Protein AF-A0A6S7FY98-F1 (afdb_monomer_lite)

Sequence (391 aa):
MSSDDEHFNFDSNANPNGTQGDRHSPPTSDEGHHPGDGQANRPPTLFLPRQGSVEHSRFEEILKRTKNYETISKVPYHIQEEVQDSLNVTNKSQDDWRGVAARMGVKAITIEKIARDFKENPTHKLFQELSSKKTTEFLQVLYQMDLQDVLNIFYDNMCITKPAKHLKPTVNFHSTYSTNFWHKIPPPTRKEWKQVEEVLKRDFRKQSMQSQVMRFICYVLKIEPYEERHNKYVHEQDFANLVAWFGPVKDGKDGLFEKIAQLIKDSIMYKGNSGPHSFFAGYMTKDEADRLIGNEEKVGTFLIRFSLTYAQSGCFIVCLKTNTGVEHVLLEGNPATGKISYDGKDYDDLVTLYRRALCKGGVSQDRRTSCTTICPNLPLNAMFKPCDAGP

Foldseek 3Di:
DDDDDDDDDDDDDDDDDDDDDDDDDDDDDDDDDDDDDDPDDDDPDFDDPDPPDPLNVLLVLLVVQCVVVFFLLSPDPVLLVVLQVLQLDDDPVCLHLLQLCVQLPNDPVVSVVLCVVPVPGSSVVSSVVRGGPGPNSSSVSCVRSVVSVSSVSSSVVGVVDDPDPDDDDPLDLLDPQQVVLLVVFPDNPWHFVVSSLVSCCVQVVVLSVPVLLVVVLCVLQVHDPPDPPDDRTRDSNSSLLLLLQQNGCDDDLLHSSNQSVCQLAQQWDQDPPPGTDGLEQEDDDPVRLQVLCDDPHDFLAWHKYADPVCSNQSKIWIFGDHPVGTDTDIWTAHSNRSWTDDPNDIDNHPSRCLVPDQQPWQRDPVTPGGNPHYRPDRPCRVSSHPPPPDD

Structure (mmCIF, N/CA/C/O backbone):
data_AF-A0A6S7FY98-F1
#
_entry.id   AF-A0A6S7FY98-F1
#
loop_
_atom_site.group_PDB
_atom_site.id
_atom_site.type_symbol
_atom_site.label_atom_id
_atom_site.label_alt_id
_atom_site.label_comp_id
_atom_site.label_asym_id
_atom_site.label_entity_id
_atom_site.label_seq_id
_atom_site.pdbx_PDB_ins_code
_atom_site.Cartn_x
_atom_site.Cartn_y
_atom_site.Cartn_z
_atom_site.occupancy
_atom_site.B_iso_or_equiv
_atom_site.auth_seq_id
_atom_site.auth_comp_id
_atom_site.auth_asym_id
_atom_site.auth_atom_id
_atom_site.pdbx_PDB_model_num
ATOM 1 N N . MET A 1 1 ? -34.097 54.687 25.968 1.00 35.97 1 MET A N 1
ATOM 2 C CA . MET A 1 1 ? -35.246 55.326 26.640 1.00 35.97 1 MET A CA 1
ATOM 3 C C . MET A 1 1 ? -36.365 54.303 26.660 1.00 35.97 1 MET A C 1
ATOM 5 O O . MET A 1 1 ? -36.645 53.775 25.594 1.00 35.97 1 MET A O 1
ATOM 9 N N . SER A 1 2 ? -36.920 54.060 27.855 1.00 34.72 2 SER A N 1
ATOM 10 C CA . SER A 1 2 ? -37.974 53.094 28.229 1.00 34.72 2 SER A CA 1
ATOM 11 C C . SER A 1 2 ? -37.676 51.605 28.044 1.00 34.72 2 SER A C 1
ATOM 13 O O . SER A 1 2 ? -37.125 51.226 27.019 1.00 34.72 2 SER A O 1
ATOM 15 N N . SER A 1 3 ? -38.107 50.692 28.911 1.00 38.31 3 SER A N 1
ATOM 16 C CA . SER A 1 3 ? -38.356 50.604 30.368 1.00 38.31 3 SER A CA 1
ATOM 17 C C . SER A 1 3 ? -38.934 49.193 30.596 1.00 38.31 3 SER A C 1
ATOM 19 O O . SER A 1 3 ? -39.459 48.607 29.650 1.00 38.31 3 SER A O 1
ATOM 21 N N . ASP A 1 4 ? -38.850 48.719 31.842 1.00 45.19 4 ASP A N 1
ATOM 22 C CA . ASP A 1 4 ? -39.615 47.617 32.463 1.00 45.19 4 ASP A CA 1
ATOM 23 C C . ASP A 1 4 ? -39.001 46.209 32.277 1.00 45.19 4 ASP A C 1
ATOM 25 O O . ASP A 1 4 ? -38.958 45.662 31.178 1.00 45.19 4 ASP A O 1
ATOM 29 N N . ASP A 1 5 ? -38.245 45.678 33.248 1.00 41.62 5 ASP A N 1
ATOM 30 C CA . ASP A 1 5 ? -38.605 45.134 34.581 1.00 41.62 5 ASP A CA 1
ATOM 31 C C . ASP A 1 5 ? -39.480 43.872 34.522 1.00 41.62 5 ASP A C 1
ATOM 33 O O . ASP A 1 5 ? -40.648 43.942 34.168 1.00 41.62 5 ASP A O 1
ATOM 37 N N . GLU A 1 6 ? -38.927 42.733 34.967 1.00 47.00 6 GLU A N 1
ATOM 38 C CA . GLU A 1 6 ? -39.583 41.893 35.978 1.00 47.00 6 GLU A CA 1
ATOM 39 C C . GLU A 1 6 ? -38.588 40.948 36.685 1.00 47.00 6 GLU A C 1
ATOM 41 O O . GLU A 1 6 ? -37.763 40.258 36.083 1.00 47.00 6 GLU A O 1
ATOM 46 N N . HIS A 1 7 ? -38.677 40.985 38.013 1.00 34.00 7 HIS A N 1
ATOM 47 C CA . HIS A 1 7 ? -37.902 40.271 39.019 1.00 34.00 7 HIS A CA 1
ATOM 48 C C . HIS A 1 7 ? -38.350 38.811 39.189 1.00 34.00 7 HIS A C 1
ATOM 50 O O . HIS A 1 7 ? -39.543 38.535 39.202 1.00 34.00 7 HIS A O 1
ATOM 56 N N . PHE A 1 8 ? -37.419 37.917 39.541 1.00 35.78 8 PHE A N 1
ATOM 57 C CA . PHE A 1 8 ? -37.722 36.773 40.412 1.00 35.78 8 PHE A CA 1
ATOM 58 C C . PHE A 1 8 ? -36.579 36.548 41.411 1.00 35.78 8 PHE A C 1
ATOM 60 O O . PHE A 1 8 ? -35.490 36.110 41.052 1.00 35.78 8 PHE A O 1
ATOM 67 N N . ASN A 1 9 ? -36.862 36.856 42.678 1.00 33.03 9 ASN A N 1
ATOM 68 C CA . ASN A 1 9 ? -36.133 36.387 43.853 1.00 33.03 9 ASN A CA 1
ATOM 69 C C . ASN A 1 9 ? -36.920 35.219 44.455 1.00 33.03 9 ASN A C 1
ATOM 71 O O . ASN A 1 9 ? -38.132 35.336 44.624 1.00 33.03 9 ASN A O 1
ATOM 75 N N . PHE A 1 10 ? -36.232 34.165 44.884 1.00 35.97 10 PHE A N 1
ATOM 76 C CA . PHE A 1 10 ? -36.621 33.458 46.101 1.00 35.97 10 PHE A CA 1
ATOM 77 C C . PHE A 1 10 ? -35.366 32.976 46.812 1.00 35.97 10 PHE A C 1
ATOM 79 O O . PHE A 1 10 ? -34.544 32.252 46.255 1.00 35.97 10 PHE A O 1
ATOM 86 N N . ASP A 1 11 ? -35.247 33.438 48.045 1.00 31.50 11 ASP A N 1
ATOM 87 C CA . ASP A 1 11 ? -34.155 33.186 48.957 1.00 31.50 11 ASP A CA 1
ATOM 88 C C . ASP A 1 11 ? -34.666 32.308 50.110 1.00 31.50 11 ASP A C 1
ATOM 90 O O . ASP A 1 11 ? -35.820 32.429 50.523 1.00 31.50 11 ASP A O 1
ATOM 94 N N . SER A 1 12 ? -33.746 31.509 50.656 1.00 35.94 12 SER A N 1
ATOM 95 C CA . SER A 1 12 ? -33.633 31.153 52.081 1.00 35.94 12 SER A CA 1
ATOM 96 C C . SER A 1 12 ? -34.664 30.230 52.767 1.00 35.94 12 SER A C 1
ATOM 98 O O . SER A 1 12 ? -35.808 30.600 53.008 1.00 35.94 12 SER A O 1
ATOM 100 N N . ASN A 1 13 ? -34.184 29.066 53.242 1.00 30.97 13 ASN A N 1
ATOM 101 C CA . ASN A 1 13 ? -33.991 28.709 54.674 1.00 30.97 13 ASN A CA 1
ATOM 102 C C . ASN A 1 13 ? -33.902 27.173 54.843 1.00 30.97 13 ASN A C 1
ATOM 104 O O . ASN A 1 13 ? -34.747 26.449 54.336 1.00 30.97 13 ASN A O 1
ATOM 108 N N . ALA A 1 14 ? -32.824 26.581 55.371 1.00 32.44 14 ALA A N 1
ATOM 109 C CA . ALA A 1 14 ? -32.254 26.606 56.732 1.00 32.44 14 ALA A CA 1
ATOM 110 C C . ALA A 1 14 ? -32.601 25.323 57.537 1.00 32.44 14 ALA A C 1
ATOM 112 O O . ALA A 1 14 ? -33.751 25.097 57.893 1.00 32.44 14 ALA A O 1
ATOM 113 N N . ASN A 1 15 ? -31.556 24.499 57.742 1.00 37.03 15 ASN A N 1
ATOM 114 C CA . ASN A 1 15 ? -31.094 23.696 58.911 1.00 37.03 15 ASN A CA 1
ATOM 115 C C . ASN A 1 15 ? -31.919 23.744 60.235 1.00 37.03 15 ASN A C 1
ATOM 117 O O . ASN A 1 15 ? -32.608 24.746 60.414 1.00 37.03 15 ASN A O 1
ATOM 121 N N . PRO A 1 16 ? -31.772 22.831 61.253 1.00 53.19 16 PRO A N 1
ATOM 122 C CA . PRO A 1 16 ? -30.495 22.248 61.753 1.00 53.19 16 PRO A CA 1
ATOM 123 C C . PRO A 1 16 ? -30.541 20.877 62.530 1.00 53.19 16 PRO A C 1
ATOM 125 O O . PRO A 1 16 ? -31.576 20.226 62.629 1.00 53.19 16 PRO A O 1
ATOM 128 N N . ASN A 1 17 ? -29.394 20.553 63.172 1.00 32.53 17 ASN A N 1
ATOM 129 C CA . ASN A 1 17 ? -29.070 19.591 64.268 1.00 32.53 17 ASN A CA 1
ATOM 130 C C . ASN A 1 17 ? -28.558 18.202 63.823 1.00 32.53 17 ASN A C 1
ATOM 132 O O . ASN A 1 17 ? -29.241 17.509 63.086 1.00 32.53 17 ASN A O 1
ATOM 136 N N . GLY A 1 18 ? -27.351 17.719 64.173 1.00 31.31 18 GLY A N 1
ATOM 137 C CA . GLY A 1 18 ? -26.571 17.775 65.436 1.00 31.31 18 GLY A CA 1
ATOM 138 C C . GLY A 1 18 ? -26.702 16.395 66.128 1.00 31.31 18 GLY A C 1
ATOM 139 O O . GLY A 1 18 ? -27.813 15.894 66.191 1.00 31.31 18 GLY A O 1
ATOM 140 N N . THR A 1 19 ? -25.697 15.666 66.641 1.00 36.69 19 THR A N 1
ATOM 141 C CA . THR A 1 19 ? -24.399 16.039 67.226 1.00 36.69 19 THR A CA 1
ATOM 142 C C . THR A 1 19 ? -23.544 14.766 67.497 1.00 36.69 19 THR A C 1
ATOM 144 O O . THR A 1 19 ? -24.095 13.731 67.852 1.00 36.69 19 THR A O 1
ATOM 147 N N . GLN A 1 20 ? -22.210 14.918 67.415 1.00 35.88 20 GLN A N 1
ATOM 148 C CA . GLN A 1 20 ? -21.136 14.473 68.345 1.00 35.88 20 GLN A CA 1
ATOM 149 C C . GLN A 1 20 ? -20.685 13.009 68.582 1.00 35.88 20 GLN A C 1
ATOM 151 O O . GLN A 1 20 ? -21.405 12.176 69.121 1.00 35.88 20 GLN A O 1
ATOM 156 N N . GLY A 1 21 ? -19.355 12.858 68.437 1.00 31.47 21 GLY A N 1
ATOM 157 C CA . GLY A 1 21 ? -18.430 12.287 69.436 1.00 31.47 21 GLY A CA 1
ATOM 158 C C . GLY A 1 21 ? -17.528 11.161 68.902 1.00 31.47 21 GLY A C 1
ATOM 159 O O . GLY A 1 21 ? -17.996 10.314 68.161 1.00 31.47 21 GLY A O 1
ATOM 160 N N . ASP A 1 22 ? -16.247 11.009 69.243 1.00 34.09 22 ASP A N 1
ATOM 161 C CA . ASP A 1 22 ? -15.243 11.832 69.924 1.00 34.09 22 ASP A CA 1
ATOM 162 C C . ASP A 1 22 ? -13.892 11.055 69.825 1.00 34.09 22 ASP A C 1
ATOM 164 O O . ASP A 1 22 ? -13.904 9.825 69.830 1.00 34.09 22 ASP A O 1
ATOM 168 N N . ARG A 1 23 ? -12.754 11.775 69.827 1.00 35.03 23 ARG A N 1
ATOM 169 C CA . ARG A 1 23 ? -11.395 11.377 70.303 1.00 35.03 23 ARG A CA 1
ATOM 170 C C . ARG A 1 23 ? -10.482 10.422 69.495 1.00 35.03 23 ARG A C 1
ATOM 172 O O . ARG A 1 23 ? -10.672 9.214 69.476 1.00 35.03 23 ARG A O 1
ATOM 179 N N . HIS A 1 24 ? -9.345 10.942 69.013 1.00 34.59 24 HIS A N 1
ATOM 180 C CA . HIS A 1 24 ? -8.031 10.940 69.705 1.00 34.59 24 HIS A CA 1
ATOM 181 C C . HIS A 1 24 ? -6.878 11.264 68.718 1.00 34.59 24 HIS A C 1
ATOM 183 O O . HIS A 1 24 ? -6.603 10.503 67.798 1.00 34.59 24 HIS A O 1
ATOM 189 N N . SER A 1 25 ? -6.164 12.365 68.973 1.00 35.22 25 SER A N 1
ATOM 190 C CA . SER A 1 25 ? -4.729 12.576 68.648 1.00 35.22 25 SER A CA 1
ATOM 191 C C . SER A 1 25 ? -3.929 12.435 69.972 1.00 35.22 25 SER A C 1
ATOM 193 O O . SER A 1 25 ? -4.616 12.342 71.000 1.00 35.22 25 SER A O 1
ATOM 195 N N . PRO A 1 26 ? -2.569 12.501 70.077 1.00 48.12 26 PRO A N 1
ATOM 196 C CA . PRO A 1 26 ? -1.481 12.886 69.133 1.00 48.12 26 PRO A CA 1
ATOM 197 C C . PRO A 1 26 ? -0.238 11.910 69.273 1.00 48.12 26 PRO A C 1
ATOM 199 O O . PRO A 1 26 ? -0.479 10.802 69.753 1.00 48.12 26 PRO A O 1
ATOM 202 N N . PRO A 1 27 ? 1.059 12.201 68.941 1.00 48.00 27 PRO A N 1
ATOM 203 C CA . PRO A 1 27 ? 1.677 13.464 68.528 1.00 48.00 27 PRO A CA 1
ATOM 204 C C . PRO A 1 27 ? 2.704 13.469 67.374 1.00 48.00 27 PRO A C 1
ATOM 206 O O . PRO A 1 27 ? 3.193 12.468 66.865 1.00 48.00 27 PRO A O 1
ATOM 209 N N . THR A 1 28 ? 2.987 14.722 67.026 1.00 39.06 28 THR A N 1
ATOM 210 C CA . THR A 1 28 ? 4.005 15.338 66.175 1.00 39.06 28 THR A CA 1
ATOM 211 C C . THR A 1 28 ? 5.445 14.891 66.433 1.00 39.06 28 THR A C 1
ATOM 213 O O . THR A 1 28 ? 5.870 14.799 67.583 1.00 39.06 28 THR A O 1
ATOM 216 N N . SER A 1 29 ? 6.237 14.801 65.364 1.00 35.69 29 SER A N 1
ATOM 217 C CA . SER A 1 29 ? 7.636 15.243 65.384 1.00 35.69 29 SER A CA 1
ATOM 218 C C . SER A 1 29 ? 7.945 16.042 64.120 1.00 35.69 29 SER A C 1
ATOM 220 O O . SER A 1 29 ? 7.622 15.657 62.999 1.00 35.69 29 SER A O 1
ATOM 222 N N . ASP A 1 30 ? 8.484 17.210 64.415 1.00 33.59 30 ASP A N 1
ATOM 223 C CA . ASP A 1 30 ? 9.016 18.274 63.588 1.00 33.59 30 ASP A CA 1
ATOM 224 C C . ASP A 1 30 ? 10.384 17.834 63.048 1.00 33.59 30 ASP A C 1
ATOM 226 O O . ASP A 1 30 ? 11.193 17.341 63.829 1.00 33.59 30 ASP A O 1
ATOM 230 N N . GLU A 1 31 ? 10.652 18.009 61.756 1.00 34.59 31 GLU A N 1
ATOM 231 C CA . GLU A 1 31 ? 12.010 18.244 61.248 1.00 34.59 31 GLU A CA 1
ATOM 232 C C . GLU A 1 31 ? 11.917 18.782 59.815 1.00 34.59 31 GLU A C 1
ATOM 234 O O . GLU A 1 31 ? 11.656 18.069 58.843 1.00 34.59 31 GLU A O 1
ATOM 239 N N . GLY A 1 32 ? 12.081 20.099 59.697 1.00 35.22 32 GLY A N 1
ATOM 240 C CA . GLY A 1 32 ? 12.170 20.791 58.422 1.00 35.22 32 GLY A CA 1
ATOM 241 C C . GLY A 1 32 ? 13.463 20.464 57.677 1.00 35.22 32 GLY A C 1
ATOM 242 O O . GLY A 1 32 ? 14.517 20.305 58.286 1.00 35.22 32 GLY A O 1
ATOM 243 N N . HIS A 1 33 ? 13.391 20.440 56.346 1.00 35.00 33 HIS A N 1
ATOM 244 C CA . HIS A 1 33 ? 14.535 20.606 55.449 1.00 35.00 33 HIS A CA 1
ATOM 245 C C . HIS A 1 33 ? 14.133 21.513 54.276 1.00 35.00 33 HIS A C 1
ATOM 247 O O . HIS A 1 33 ? 13.113 21.306 53.620 1.00 35.00 33 HIS A O 1
ATOM 253 N N . HIS A 1 34 ? 14.948 22.544 54.055 1.00 35.50 34 HIS A N 1
ATOM 254 C CA . HIS A 1 34 ? 14.876 23.498 52.948 1.00 35.50 34 HIS A CA 1
ATOM 255 C C . HIS A 1 34 ? 15.032 22.830 51.565 1.00 35.50 34 HIS A C 1
ATOM 257 O O . HIS A 1 34 ? 15.699 21.799 51.458 1.00 35.50 34 HIS A O 1
ATOM 263 N N . PRO A 1 35 ? 14.510 23.450 50.484 1.00 38.84 35 PRO A N 1
ATOM 264 C CA . PRO A 1 35 ? 14.755 23.008 49.120 1.00 38.84 35 PRO A CA 1
ATOM 265 C C . PRO A 1 35 ? 16.123 23.534 48.667 1.00 38.84 35 PRO A C 1
ATOM 267 O O . PRO A 1 35 ? 16.296 24.726 48.425 1.00 38.84 35 PRO A O 1
ATOM 270 N N . GLY A 1 36 ? 17.106 22.639 48.611 1.00 30.53 36 GLY A N 1
ATOM 271 C CA . GLY A 1 36 ? 18.427 22.891 48.044 1.00 30.53 36 GLY A CA 1
ATOM 272 C C . GLY A 1 36 ? 18.544 22.278 46.653 1.00 30.53 36 GLY A C 1
ATOM 273 O O . GLY A 1 36 ? 18.154 21.132 46.435 1.00 30.53 36 GLY A O 1
ATOM 274 N N . ASP A 1 37 ? 19.073 23.079 45.739 1.00 34.31 37 ASP A N 1
ATOM 275 C CA . ASP A 1 37 ? 19.380 22.800 44.342 1.00 34.31 37 ASP A CA 1
ATOM 276 C C . ASP A 1 37 ? 20.027 21.435 44.053 1.00 34.31 37 ASP A C 1
ATOM 278 O O . ASP A 1 37 ? 20.837 20.916 44.820 1.00 34.31 37 ASP A O 1
ATOM 282 N N . GLY A 1 38 ? 19.755 20.922 42.847 1.00 35.78 38 GLY A N 1
ATOM 283 C CA . GLY A 1 38 ? 20.607 19.922 42.200 1.00 35.78 38 GLY A CA 1
ATOM 284 C C . GLY A 1 38 ? 20.013 18.521 42.071 1.00 35.78 38 GLY A C 1
ATOM 285 O O . GLY A 1 38 ? 20.641 17.545 42.480 1.00 35.78 38 GLY A O 1
ATOM 286 N N . GLN A 1 39 ? 18.858 18.371 41.409 1.00 31.33 39 GLN A N 1
ATOM 287 C CA . GLN A 1 39 ? 18.535 17.084 40.782 1.00 31.33 39 GLN A CA 1
ATOM 288 C C . GLN A 1 39 ? 19.446 16.882 39.568 1.00 31.33 39 GLN A C 1
ATOM 290 O O . GLN A 1 39 ? 19.129 17.231 38.434 1.00 31.33 39 GLN A O 1
ATOM 295 N N . ALA A 1 40 ? 20.619 16.316 39.840 1.00 35.31 40 ALA A N 1
ATOM 296 C CA . ALA A 1 40 ? 21.439 15.673 38.835 1.00 35.31 40 ALA A CA 1
ATOM 297 C C . ALA A 1 40 ? 20.592 14.628 38.095 1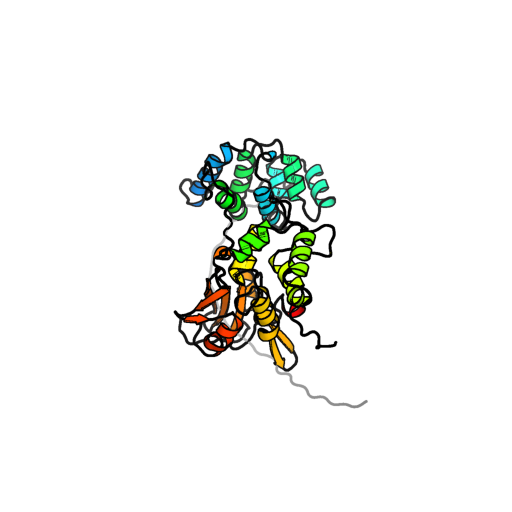.00 35.31 40 ALA A C 1
ATOM 299 O O . ALA A 1 40 ? 19.963 13.779 38.731 1.00 35.31 40 ALA A O 1
ATOM 300 N N . ASN A 1 41 ? 20.612 14.706 36.762 1.00 37.94 41 ASN A N 1
ATOM 301 C CA . ASN A 1 41 ? 20.129 13.702 35.817 1.00 37.94 41 ASN A CA 1
ATOM 302 C C . ASN A 1 41 ? 20.503 12.287 36.288 1.00 37.94 41 ASN A C 1
ATOM 304 O O . ASN A 1 41 ? 21.591 11.791 35.985 1.00 37.94 41 ASN A O 1
ATOM 308 N N . ARG A 1 42 ? 19.618 11.621 37.036 1.00 33.53 42 ARG A N 1
ATOM 309 C CA . ARG A 1 42 ? 19.740 10.182 37.254 1.00 33.53 42 ARG A CA 1
ATOM 310 C C . ARG A 1 42 ? 19.281 9.511 35.962 1.00 33.53 42 ARG A C 1
ATOM 312 O O . ARG A 1 42 ? 18.162 9.785 35.528 1.00 33.53 42 ARG A O 1
ATOM 319 N N . PRO A 1 43 ? 20.120 8.677 35.324 1.00 36.94 43 PRO A N 1
ATOM 320 C CA . PRO A 1 43 ? 19.691 7.933 34.153 1.00 36.94 43 PRO A CA 1
ATOM 321 C C . PRO A 1 43 ? 18.466 7.077 34.520 1.00 36.94 43 PRO A C 1
ATOM 323 O O . PRO A 1 43 ? 18.409 6.567 35.646 1.00 36.94 43 PRO A O 1
ATOM 326 N N . PRO A 1 44 ? 17.491 6.924 33.604 1.00 42.62 44 PRO A N 1
ATOM 327 C CA . PRO A 1 44 ? 16.310 6.105 33.840 1.00 42.62 44 PRO A CA 1
ATOM 328 C C . PRO A 1 44 ? 16.708 4.711 34.320 1.00 42.62 44 PRO A C 1
ATOM 330 O O . PRO A 1 44 ? 17.648 4.107 33.794 1.00 42.62 44 PRO A O 1
ATOM 333 N N . THR A 1 45 ? 16.004 4.222 35.339 1.00 41.22 45 THR A N 1
ATOM 334 C CA . THR A 1 45 ? 16.211 2.899 35.926 1.00 41.22 45 THR A CA 1
ATOM 335 C C . THR A 1 45 ? 16.081 1.839 34.836 1.00 41.22 45 THR A C 1
ATOM 337 O O . THR A 1 45 ? 15.062 1.776 34.153 1.00 41.22 45 THR A O 1
ATOM 340 N N . LEU A 1 46 ? 17.134 1.039 34.649 1.00 45.16 46 LEU A N 1
ATOM 341 C CA . LEU A 1 46 ? 17.186 -0.004 33.628 1.00 45.16 46 LEU A CA 1
ATOM 342 C C . LEU A 1 46 ? 16.088 -1.036 33.892 1.00 45.16 46 LEU A C 1
ATOM 344 O O . LEU A 1 46 ? 16.140 -1.764 34.886 1.00 45.16 46 LEU A O 1
ATOM 348 N N . PHE A 1 47 ? 15.110 -1.110 32.993 1.00 48.38 47 PHE A N 1
ATOM 349 C CA . PHE A 1 47 ? 14.185 -2.228 32.952 1.00 48.38 47 PHE A CA 1
ATOM 350 C C . PHE A 1 47 ? 14.934 -3.400 32.312 1.00 48.38 47 PHE A C 1
ATOM 352 O O . PHE A 1 47 ? 15.337 -3.338 31.154 1.00 48.38 47 PHE A O 1
ATOM 359 N N . LEU A 1 48 ? 15.201 -4.451 33.086 1.00 49.69 48 LEU A N 1
ATOM 360 C CA . LEU A 1 48 ? 15.692 -5.719 32.551 1.00 49.69 48 LEU A CA 1
ATOM 361 C C . LEU A 1 48 ? 14.484 -6.654 32.440 1.00 49.69 48 LEU A C 1
ATOM 363 O O . LEU A 1 48 ? 13.949 -7.061 33.476 1.00 49.69 48 LEU A O 1
ATOM 367 N N . PRO A 1 49 ? 14.024 -6.996 31.223 1.00 53.28 49 PRO A N 1
ATOM 368 C CA . PRO A 1 49 ? 12.954 -7.968 31.050 1.00 53.28 49 PRO A CA 1
ATOM 369 C C . PRO A 1 49 ? 13.338 -9.306 31.692 1.00 53.28 49 PRO A C 1
ATOM 371 O O . PRO A 1 49 ? 14.511 -9.692 31.705 1.00 53.28 49 PRO A O 1
ATOM 374 N N . ARG A 1 50 ? 12.350 -10.024 32.244 1.00 53.12 50 ARG A N 1
ATOM 375 C CA . ARG A 1 50 ? 12.580 -11.319 32.906 1.00 53.12 50 ARG A CA 1
ATOM 376 C C . ARG A 1 50 ? 13.214 -12.310 31.924 1.00 53.12 50 ARG A C 1
ATOM 378 O O . ARG A 1 50 ? 12.659 -12.558 30.853 1.00 53.12 50 ARG A O 1
ATOM 385 N N . GLN A 1 51 ? 14.334 -12.921 32.320 1.00 51.56 51 GLN A N 1
ATOM 386 C CA . GLN A 1 51 ? 14.921 -14.049 31.593 1.00 51.56 51 GLN A CA 1
ATOM 387 C C . GLN A 1 51 ? 13.850 -15.123 31.351 1.00 51.56 51 GLN A C 1
ATOM 389 O O . GLN A 1 51 ? 13.148 -15.528 32.278 1.00 51.56 51 GLN A O 1
ATOM 394 N N . GLY A 1 52 ? 13.711 -15.552 30.094 1.00 48.53 52 GLY A N 1
ATOM 395 C CA . GLY A 1 52 ? 12.698 -16.520 29.661 1.00 48.53 52 GLY A CA 1
ATOM 396 C C . GLY A 1 52 ? 11.432 -15.921 29.035 1.00 48.53 52 GLY A C 1
ATOM 397 O O . GLY A 1 52 ? 10.551 -16.686 28.649 1.00 48.53 52 GLY A O 1
ATOM 398 N N . SER A 1 53 ? 11.320 -14.593 28.888 1.00 71.44 53 SER A N 1
ATOM 399 C CA . SER A 1 53 ? 10.246 -13.997 28.079 1.00 71.44 53 SER A CA 1
ATOM 400 C C . SER A 1 53 ? 10.441 -14.266 26.575 1.00 71.44 53 SER A C 1
ATOM 402 O O . SER A 1 53 ? 11.548 -14.548 26.098 1.00 71.44 53 SER A O 1
ATOM 404 N N . VAL A 1 54 ? 9.350 -14.170 25.806 1.00 67.12 54 VAL A N 1
ATOM 405 C CA . VAL A 1 54 ? 9.384 -14.273 24.334 1.00 67.12 54 VAL A CA 1
ATOM 406 C C . VAL A 1 54 ? 10.283 -13.182 23.740 1.00 67.12 54 VAL A C 1
ATOM 408 O O . VAL A 1 54 ? 11.064 -13.458 22.833 1.00 67.12 54 VAL A O 1
ATOM 411 N N . GLU A 1 55 ? 10.237 -11.973 24.298 1.00 72.44 55 GLU A N 1
ATOM 412 C CA . GLU A 1 55 ? 11.074 -10.830 23.903 1.00 72.44 55 GLU A CA 1
ATOM 413 C C . GLU A 1 55 ? 12.559 -11.094 24.167 1.00 72.44 55 GLU A C 1
ATOM 415 O O . GLU A 1 55 ? 13.392 -10.864 23.293 1.00 72.44 55 GLU A O 1
ATOM 420 N N . HIS A 1 56 ? 12.897 -11.669 25.326 1.00 78.69 56 HIS A N 1
ATOM 421 C CA . HIS A 1 56 ? 14.274 -12.043 25.643 1.00 78.69 56 HIS A CA 1
ATOM 422 C C . HIS A 1 56 ? 14.801 -13.118 24.682 1.00 78.69 56 HIS A C 1
ATOM 424 O O . HIS A 1 56 ? 15.923 -13.028 24.191 1.00 78.69 56 HIS A O 1
ATOM 430 N N . SER A 1 57 ? 13.965 -14.106 24.350 1.00 78.19 57 SER A N 1
ATOM 431 C CA . SER A 1 57 ? 14.322 -15.167 23.399 1.00 78.19 57 SER A CA 1
ATOM 432 C C . SER A 1 57 ? 14.563 -14.619 21.987 1.00 78.19 57 SER A C 1
ATOM 434 O O . SER A 1 57 ? 15.510 -15.031 21.317 1.00 78.19 57 SER A O 1
ATOM 436 N N . ARG A 1 58 ? 13.744 -13.653 21.545 1.00 79.94 58 ARG A N 1
ATOM 437 C CA . ARG A 1 58 ? 13.938 -12.951 20.267 1.00 79.94 58 ARG A CA 1
ATOM 438 C C . ARG A 1 58 ? 15.215 -12.123 20.270 1.00 79.94 58 ARG A C 1
ATOM 440 O O . ARG A 1 58 ? 15.983 -12.200 19.317 1.00 79.94 58 ARG A O 1
ATOM 447 N N . PHE A 1 59 ? 15.470 -11.380 21.342 1.00 85.44 59 PHE A N 1
ATOM 448 C CA . PHE A 1 59 ? 16.685 -10.587 21.489 1.00 85.44 59 PHE A CA 1
ATOM 449 C C . PHE A 1 59 ? 17.957 -11.448 21.418 1.00 85.44 59 PHE A C 1
ATOM 451 O O . PHE A 1 59 ? 18.881 -11.127 20.670 1.00 85.44 59 PHE A O 1
ATOM 458 N N . GLU A 1 60 ? 17.981 -12.589 22.109 1.00 86.31 60 GLU A N 1
ATOM 459 C CA . GLU A 1 60 ? 19.084 -13.557 22.027 1.00 86.31 60 GLU A CA 1
ATOM 460 C C . GLU A 1 60 ? 19.283 -14.097 20.599 1.00 86.31 60 GLU A C 1
ATOM 462 O O . GLU A 1 60 ? 20.415 -14.273 20.133 1.00 86.31 60 GLU A O 1
ATOM 467 N N . GLU A 1 61 ? 18.196 -14.316 19.854 1.00 85.19 61 GLU A N 1
ATOM 468 C CA . GLU A 1 61 ? 18.271 -14.729 18.452 1.00 85.19 61 GLU A CA 1
ATOM 469 C C . GLU A 1 61 ? 18.874 -13.632 17.559 1.00 85.19 61 GLU A C 1
ATOM 471 O O . GLU A 1 61 ? 19.765 -13.926 16.750 1.00 85.19 61 GLU A O 1
ATOM 476 N N . ILE A 1 62 ? 18.473 -12.369 17.759 1.00 86.81 62 ILE A N 1
ATOM 477 C CA . ILE A 1 62 ? 19.063 -11.205 17.079 1.00 86.81 62 ILE A CA 1
ATOM 478 C C . ILE A 1 62 ? 20.563 -11.143 17.374 1.00 86.81 62 ILE A C 1
ATOM 480 O O . ILE A 1 62 ? 21.374 -11.084 16.445 1.00 86.81 62 ILE A O 1
ATOM 484 N N . LEU A 1 63 ? 20.967 -11.227 18.647 1.00 87.88 63 LEU A N 1
ATOM 485 C CA . LEU A 1 63 ? 22.378 -11.215 19.047 1.00 87.88 63 LEU A CA 1
ATOM 486 C C . LEU A 1 63 ? 23.173 -12.345 18.389 1.00 87.88 63 LEU A C 1
ATOM 488 O O . LEU A 1 63 ? 24.297 -12.138 17.933 1.00 87.88 63 LEU A O 1
ATOM 492 N N . LYS A 1 64 ? 22.595 -13.545 18.284 1.00 86.81 64 LYS A N 1
ATOM 493 C CA . LYS A 1 64 ? 23.240 -14.687 17.625 1.00 86.81 64 LYS A CA 1
ATOM 494 C C . LYS A 1 64 ? 23.475 -14.443 16.132 1.00 86.81 64 LYS A C 1
ATOM 496 O O . LYS A 1 64 ? 24.540 -14.805 15.630 1.00 86.81 64 LYS A O 1
ATOM 501 N N . ARG A 1 65 ? 22.508 -13.853 15.422 1.00 81.44 65 ARG A N 1
ATOM 502 C CA . ARG A 1 65 ? 22.581 -13.588 13.970 1.00 81.44 65 ARG A CA 1
ATOM 503 C C . ARG A 1 65 ? 23.465 -12.394 13.624 1.00 81.44 65 ARG A C 1
ATOM 505 O O . ARG A 1 65 ? 24.196 -12.432 12.633 1.00 81.44 65 ARG A O 1
ATOM 512 N N . THR A 1 66 ? 23.448 -11.377 14.477 1.00 78.75 66 THR A N 1
ATOM 513 C CA . THR A 1 66 ? 24.209 -10.130 14.323 1.00 78.75 66 THR A CA 1
ATOM 514 C C . THR A 1 66 ? 25.697 -10.273 14.612 1.00 78.75 66 THR A C 1
ATOM 516 O O . THR A 1 66 ? 26.453 -9.366 14.282 1.00 78.75 66 THR A O 1
ATOM 519 N N . LYS A 1 67 ? 26.166 -11.431 15.106 1.00 77.69 67 LYS A N 1
ATOM 520 C CA . LYS A 1 67 ? 27.609 -11.740 15.218 1.00 77.69 67 LYS A CA 1
ATOM 521 C C . LYS A 1 67 ? 28.370 -11.583 13.897 1.00 77.69 67 LYS A C 1
ATOM 523 O O . LYS A 1 67 ? 29.573 -11.349 13.918 1.00 77.69 67 LYS A O 1
ATOM 528 N N . ASN A 1 68 ? 27.680 -11.689 12.759 1.00 74.81 68 ASN A N 1
ATOM 529 C CA . ASN A 1 68 ? 28.267 -11.469 11.434 1.00 74.81 68 ASN A CA 1
ATOM 530 C C . ASN A 1 68 ? 28.504 -9.978 11.113 1.00 74.81 68 ASN A C 1
ATOM 532 O O . ASN A 1 68 ? 29.256 -9.657 10.195 1.00 74.81 68 ASN A O 1
ATOM 536 N N . TYR A 1 69 ? 27.894 -9.069 11.876 1.00 84.44 69 TYR A N 1
ATOM 537 C CA . TYR A 1 69 ? 28.007 -7.620 11.744 1.00 84.44 69 TYR A CA 1
ATOM 538 C C . TYR A 1 69 ? 28.736 -7.063 12.961 1.00 84.44 69 TYR A C 1
ATOM 540 O O . TYR A 1 69 ? 28.134 -6.554 13.899 1.00 84.44 69 TYR A O 1
ATOM 548 N N . GLU A 1 70 ? 30.059 -7.182 12.954 1.00 86.44 70 GLU A N 1
ATOM 549 C CA . GLU A 1 70 ? 30.910 -6.768 14.076 1.00 86.44 70 GLU A CA 1
ATOM 550 C C . GLU A 1 70 ? 30.693 -5.303 14.491 1.00 86.44 70 GLU A C 1
ATOM 552 O O . GLU A 1 70 ? 30.634 -4.994 15.680 1.00 86.44 70 GLU A O 1
ATOM 557 N N . THR A 1 71 ? 30.520 -4.418 13.508 1.00 93.06 71 THR A N 1
ATOM 558 C CA . THR A 1 71 ? 30.322 -2.980 13.695 1.00 93.06 71 THR A CA 1
ATOM 559 C C . THR A 1 71 ? 29.043 -2.510 13.021 1.00 93.06 71 THR A C 1
ATOM 561 O O . THR A 1 71 ? 28.599 -3.100 12.034 1.00 93.06 71 THR A O 1
ATOM 564 N N . ILE A 1 72 ? 28.489 -1.402 13.508 1.00 90.31 72 ILE A N 1
ATOM 565 C CA . ILE A 1 72 ? 27.241 -0.823 12.992 1.00 90.31 72 ILE A CA 1
ATOM 566 C C . ILE A 1 72 ? 27.341 -0.486 11.497 1.00 90.31 72 ILE A C 1
ATOM 568 O O . ILE A 1 72 ? 26.406 -0.727 10.743 1.00 90.31 72 ILE A O 1
ATOM 572 N N . SER A 1 73 ? 28.506 -0.031 11.027 1.00 87.81 73 SER A N 1
ATOM 573 C CA . SER A 1 73 ? 28.775 0.190 9.594 1.00 87.81 73 SER A CA 1
ATOM 574 C C . SER A 1 73 ? 28.605 -1.046 8.706 1.00 87.81 73 SER A C 1
ATOM 576 O O . SER A 1 73 ? 28.391 -0.898 7.505 1.00 87.81 73 SER A O 1
ATOM 578 N N . LYS A 1 74 ? 28.714 -2.258 9.266 1.00 88.50 74 LYS A N 1
ATOM 579 C CA . LYS A 1 74 ? 28.519 -3.515 8.531 1.00 88.50 74 LYS A CA 1
ATOM 580 C C . LYS A 1 74 ? 27.043 -3.922 8.457 1.00 88.50 74 LYS A C 1
ATOM 582 O O . LYS A 1 74 ? 26.724 -4.820 7.682 1.00 88.50 74 LYS A O 1
ATOM 587 N N . VAL A 1 75 ? 26.153 -3.294 9.233 1.00 86.75 75 VAL A N 1
ATOM 588 C CA . VAL A 1 75 ? 24.709 -3.560 9.174 1.00 86.75 75 VAL A CA 1
ATOM 589 C C . VAL A 1 75 ? 24.184 -3.160 7.788 1.00 86.75 75 VAL A C 1
ATOM 591 O O . VAL A 1 75 ? 24.498 -2.060 7.328 1.00 86.75 75 VAL A O 1
ATOM 594 N N . PRO A 1 76 ? 23.398 -4.010 7.102 1.00 86.75 76 PRO A N 1
ATOM 595 C CA . PRO A 1 76 ? 22.836 -3.687 5.796 1.00 86.75 76 PRO A CA 1
ATOM 596 C C . PRO A 1 76 ? 22.070 -2.360 5.787 1.00 86.75 76 PRO A C 1
ATOM 598 O O . PRO A 1 76 ? 21.301 -2.070 6.700 1.00 86.75 76 PRO A O 1
ATOM 601 N N . TYR A 1 77 ? 22.254 -1.578 4.722 1.00 79.94 77 TYR A N 1
ATOM 602 C CA . TYR A 1 77 ? 21.694 -0.228 4.620 1.00 79.94 77 TYR A CA 1
ATOM 603 C C . TYR A 1 77 ? 20.162 -0.178 4.759 1.00 79.94 77 TYR A C 1
ATOM 605 O O . TYR A 1 77 ? 19.671 0.692 5.462 1.00 79.94 77 TYR A O 1
ATOM 613 N N . HIS A 1 78 ? 19.424 -1.131 4.174 1.00 77.25 78 HIS A N 1
ATOM 614 C CA . HIS A 1 78 ? 17.954 -1.182 4.283 1.00 77.25 78 HIS A CA 1
ATOM 615 C C . HIS A 1 78 ? 17.473 -1.328 5.736 1.00 77.25 78 HIS A C 1
ATOM 617 O O . HIS A 1 78 ? 16.514 -0.687 6.135 1.00 77.25 78 HIS A O 1
ATOM 623 N N . ILE A 1 79 ? 18.197 -2.091 6.564 1.00 85.00 79 ILE A N 1
ATOM 624 C CA . ILE A 1 79 ? 17.886 -2.219 7.994 1.00 85.00 79 ILE A CA 1
ATOM 625 C C . ILE A 1 79 ? 18.158 -0.892 8.705 1.00 85.00 79 ILE A C 1
ATOM 627 O O . ILE A 1 79 ? 17.379 -0.471 9.551 1.00 85.00 79 ILE A O 1
ATOM 631 N N . GLN A 1 80 ? 19.254 -0.206 8.361 1.00 86.44 80 GLN A N 1
ATOM 632 C CA . GLN A 1 80 ? 19.544 1.113 8.931 1.00 86.44 80 GLN A CA 1
ATOM 633 C C . GLN A 1 80 ? 18.492 2.159 8.539 1.00 86.44 80 GLN A C 1
ATOM 635 O O . GLN A 1 80 ? 18.241 3.063 9.325 1.00 86.44 80 GLN A O 1
ATOM 640 N N . GLU A 1 81 ? 17.919 2.065 7.339 1.00 83.75 81 GLU A N 1
ATOM 641 C CA . GLU A 1 81 ? 16.849 2.937 6.840 1.00 83.75 81 GLU A CA 1
ATOM 642 C C . GLU A 1 81 ? 15.534 2.693 7.592 1.00 83.75 81 GLU A C 1
ATOM 644 O O . GLU A 1 81 ? 14.994 3.626 8.175 1.00 83.75 81 GLU A O 1
ATOM 649 N N . GLU A 1 82 ? 15.091 1.440 7.729 1.00 81.19 82 GLU A N 1
ATOM 650 C CA . GLU A 1 82 ? 13.890 1.113 8.517 1.00 81.19 82 GLU A CA 1
ATOM 651 C C . GLU A 1 82 ? 14.031 1.537 9.991 1.00 81.19 82 GLU A C 1
ATOM 653 O O . GLU A 1 82 ? 13.108 2.088 10.588 1.00 81.19 82 GLU A O 1
ATOM 658 N N . VAL A 1 83 ? 15.219 1.357 10.580 1.00 87.00 83 VAL A N 1
ATOM 659 C CA . VAL A 1 83 ? 15.500 1.823 11.948 1.00 87.00 83 VAL A CA 1
ATOM 660 C C . VAL A 1 83 ? 15.480 3.355 12.048 1.00 87.00 83 VAL A C 1
ATOM 662 O O . VAL A 1 83 ? 15.113 3.886 13.098 1.00 87.00 83 VAL A O 1
ATOM 665 N N . GLN A 1 84 ? 15.862 4.083 10.989 1.00 85.69 84 GLN A N 1
ATOM 666 C CA . GLN A 1 84 ? 15.773 5.550 10.970 1.00 85.69 84 GLN A CA 1
ATOM 667 C C . GLN A 1 84 ? 14.328 6.013 11.093 1.00 85.69 84 GLN A C 1
ATOM 669 O O . GLN A 1 84 ? 14.062 6.903 11.899 1.00 85.69 84 GLN A O 1
ATOM 674 N N . ASP A 1 85 ? 13.412 5.399 10.348 1.00 80.31 85 ASP A N 1
ATOM 675 C CA . ASP A 1 85 ? 11.998 5.774 10.363 1.00 80.31 85 ASP A CA 1
ATOM 676 C C . ASP A 1 85 ? 11.386 5.614 11.760 1.00 80.31 85 ASP A C 1
ATOM 678 O O . ASP A 1 85 ? 10.670 6.502 12.227 1.00 80.31 85 ASP A O 1
ATOM 682 N N . SER A 1 86 ? 11.746 4.544 12.477 1.00 83.31 86 SER A N 1
ATOM 683 C CA . SER A 1 86 ? 11.300 4.332 13.859 1.00 83.31 86 SER A CA 1
ATOM 684 C C . SER A 1 86 ? 11.940 5.301 14.859 1.00 83.31 86 SER A C 1
ATOM 686 O O . SER A 1 86 ? 11.249 5.852 15.714 1.00 83.31 86 SER A O 1
ATOM 688 N N . LEU A 1 87 ? 13.251 5.554 14.767 1.00 86.69 87 LEU A N 1
ATOM 689 C CA . LEU A 1 87 ? 13.976 6.371 15.756 1.00 86.69 87 LEU A CA 1
ATOM 690 C C . LEU A 1 87 ? 13.871 7.888 15.532 1.00 86.69 87 LEU A C 1
ATOM 692 O O . LEU A 1 87 ? 14.169 8.662 16.447 1.00 86.69 87 LEU A O 1
ATOM 696 N N . ASN A 1 88 ? 13.473 8.333 14.337 1.00 84.38 88 ASN A N 1
ATOM 697 C CA . ASN A 1 88 ? 13.286 9.753 14.020 1.00 84.38 88 ASN A CA 1
ATOM 698 C C . ASN A 1 88 ? 11.996 10.339 14.628 1.00 84.38 88 ASN A C 1
ATOM 700 O O . ASN A 1 88 ? 11.830 11.563 14.637 1.00 84.38 88 ASN A O 1
ATOM 704 N N . VAL A 1 89 ? 11.100 9.506 15.170 1.00 75.88 89 VAL A N 1
ATOM 705 C CA . VAL A 1 89 ? 9.876 9.964 15.837 1.00 75.88 89 VAL A CA 1
ATOM 706 C C . VAL A 1 89 ? 10.240 10.722 17.114 1.00 75.88 89 VAL A C 1
ATOM 708 O O . VAL A 1 89 ? 10.804 10.177 18.059 1.00 75.88 89 VAL A O 1
ATOM 711 N N . THR A 1 90 ? 9.906 12.012 17.161 1.00 65.88 90 THR A N 1
ATOM 712 C CA . THR A 1 90 ? 10.151 12.840 18.347 1.00 65.88 90 THR A CA 1
ATOM 713 C C . THR A 1 90 ? 9.107 12.548 19.419 1.00 65.88 90 THR A C 1
ATOM 715 O O . THR A 1 90 ? 8.000 13.082 19.391 1.00 65.88 90 THR A O 1
ATOM 718 N N . ASN A 1 91 ? 9.456 11.707 20.392 1.00 61.28 91 ASN A N 1
ATOM 719 C CA . ASN A 1 91 ? 8.629 11.479 21.573 1.00 61.28 91 ASN A CA 1
ATOM 720 C C . ASN A 1 91 ? 9.087 12.345 22.759 1.00 61.28 91 ASN A C 1
ATOM 722 O O . ASN A 1 91 ? 10.223 12.812 22.844 1.00 61.28 91 ASN A O 1
ATOM 726 N N . LYS A 1 92 ? 8.163 12.600 23.691 1.00 56.69 92 LYS A N 1
ATOM 727 C CA . LYS A 1 92 ? 8.460 13.333 24.933 1.00 56.69 92 LYS A CA 1
ATOM 728 C C . LYS A 1 92 ? 9.274 12.495 25.930 1.00 56.69 92 LYS A C 1
ATOM 730 O O . LYS A 1 92 ? 9.783 13.059 26.892 1.00 56.69 92 LYS A O 1
ATOM 735 N N . SER A 1 93 ? 9.381 11.182 25.716 1.00 60.91 93 SER A N 1
ATOM 736 C CA . SER A 1 93 ? 10.016 10.232 26.635 1.00 60.91 93 SER A CA 1
ATOM 737 C C . SER A 1 93 ? 11.521 10.030 26.407 1.00 60.91 93 SER A C 1
ATOM 739 O O . SER A 1 93 ? 12.146 9.349 27.209 1.00 60.91 93 SER A O 1
ATOM 741 N N . GLN A 1 94 ? 12.126 10.670 25.393 1.00 63.03 94 GLN A N 1
ATOM 742 C CA . GLN A 1 94 ? 13.520 10.434 24.964 1.00 63.03 94 GLN A CA 1
ATOM 743 C C . GLN A 1 94 ? 13.797 8.992 24.502 1.00 63.03 94 GLN A C 1
ATOM 745 O O . GLN A 1 94 ? 14.956 8.583 24.409 1.00 63.03 94 GLN A O 1
ATOM 750 N N . ASP A 1 95 ? 12.759 8.241 24.137 1.00 79.19 95 ASP A N 1
ATOM 751 C CA . ASP A 1 95 ? 12.895 6.936 23.484 1.00 79.19 95 ASP A CA 1
ATOM 752 C C . ASP A 1 95 ? 13.063 7.139 21.971 1.00 79.19 95 ASP A C 1
ATOM 754 O O . ASP A 1 95 ? 12.339 6.575 21.159 1.00 79.19 95 ASP A O 1
ATOM 758 N N . ASP A 1 96 ? 13.956 8.054 21.603 1.00 86.94 96 ASP A N 1
ATOM 759 C CA . ASP A 1 96 ? 14.264 8.449 20.234 1.00 86.94 96 ASP A CA 1
ATOM 760 C C . ASP A 1 96 ? 15.769 8.277 19.969 1.00 86.94 96 ASP A C 1
ATOM 762 O O . ASP A 1 96 ? 16.552 7.839 20.825 1.00 86.94 96 ASP A O 1
ATOM 766 N N . TRP A 1 97 ? 16.210 8.650 18.769 1.00 92.19 97 TRP A N 1
ATOM 767 C CA . TRP A 1 97 ? 17.622 8.583 18.392 1.00 92.19 97 TRP A CA 1
ATOM 768 C C . TRP A 1 97 ? 18.567 9.327 19.356 1.00 92.19 97 TRP A C 1
ATOM 770 O O . TRP A 1 97 ? 19.738 8.959 19.452 1.00 92.19 97 TRP A O 1
ATOM 780 N N . ARG A 1 98 ? 18.103 10.352 20.090 1.00 92.88 98 ARG A N 1
ATOM 781 C CA . ARG A 1 98 ? 18.931 11.125 21.034 1.00 92.88 98 ARG A CA 1
ATOM 782 C C . ARG A 1 98 ? 19.210 10.308 22.285 1.00 92.88 98 ARG A C 1
ATOM 784 O O . ARG A 1 98 ? 20.353 10.284 22.745 1.00 92.88 98 ARG A O 1
ATOM 791 N N . GLY A 1 99 ? 18.194 9.615 22.803 1.00 91.12 99 GLY A N 1
ATOM 792 C CA . GLY A 1 99 ? 18.341 8.689 23.926 1.00 91.12 99 GLY A CA 1
ATOM 793 C C . GLY A 1 99 ? 19.294 7.544 23.590 1.00 91.12 99 GLY A C 1
ATOM 794 O O . GLY A 1 99 ? 20.203 7.238 24.368 1.00 91.12 99 GLY A O 1
ATOM 795 N N . VAL A 1 100 ? 19.161 6.986 22.381 1.00 92.88 100 VAL A N 1
ATOM 796 C CA . VAL A 1 100 ? 20.078 5.961 21.864 1.00 92.88 100 VAL A CA 1
ATOM 797 C C . VAL A 1 100 ? 21.502 6.514 21.746 1.00 92.88 100 VAL A C 1
ATOM 799 O O . VAL A 1 100 ? 22.442 5.909 22.258 1.00 92.88 100 VAL A O 1
ATOM 802 N N . ALA A 1 101 ? 21.683 7.692 21.140 1.00 93.31 101 ALA A N 1
ATOM 803 C CA . ALA A 1 101 ? 22.989 8.330 20.979 1.00 93.31 101 ALA A CA 1
ATOM 804 C C . ALA A 1 101 ? 23.691 8.584 22.323 1.00 93.31 101 ALA A C 1
ATOM 806 O O . ALA A 1 101 ? 24.875 8.272 22.476 1.00 93.31 101 ALA A O 1
ATOM 807 N N . ALA A 1 102 ? 22.958 9.108 23.308 1.00 93.00 102 ALA A N 1
ATOM 808 C CA . ALA A 1 102 ? 23.484 9.384 24.638 1.00 93.00 102 ALA A CA 1
ATOM 809 C C . ALA A 1 102 ? 23.949 8.098 25.339 1.00 93.00 102 ALA A C 1
ATOM 811 O O . ALA A 1 102 ? 25.065 8.049 25.859 1.00 93.00 102 ALA A O 1
ATOM 812 N N . ARG A 1 103 ? 23.144 7.026 25.288 1.00 93.00 103 ARG A N 1
ATOM 813 C CA . ARG A 1 103 ? 23.497 5.713 25.861 1.00 93.00 103 ARG A CA 1
ATOM 814 C C . ARG A 1 103 ? 24.648 5.026 25.118 1.00 93.00 103 ARG A C 1
ATOM 816 O O . ARG A 1 103 ? 25.431 4.314 25.736 1.00 93.00 103 ARG A O 1
ATOM 823 N N . MET A 1 104 ? 24.815 5.314 23.828 1.00 94.31 104 MET A N 1
ATOM 824 C CA . MET A 1 104 ? 25.968 4.884 23.025 1.00 94.31 104 MET A CA 1
ATOM 825 C C . MET A 1 104 ? 27.239 5.726 23.262 1.00 94.31 104 MET A C 1
ATOM 827 O O . MET A 1 104 ? 28.290 5.459 22.665 1.00 94.31 104 MET A O 1
ATOM 831 N N . GLY A 1 105 ? 27.174 6.730 24.146 1.00 92.56 105 GLY A N 1
ATOM 832 C CA . GLY A 1 105 ? 28.306 7.564 24.551 1.00 92.56 105 GLY A CA 1
ATOM 833 C C . GLY A 1 105 ? 28.634 8.703 23.583 1.00 92.56 105 GLY A C 1
ATOM 834 O O . GLY A 1 105 ? 29.754 9.219 23.604 1.00 92.56 105 GLY A O 1
ATOM 835 N N . VAL A 1 106 ? 27.693 9.099 22.721 1.00 93.19 106 VAL A N 1
ATOM 836 C CA . VAL A 1 106 ? 27.850 10.286 21.870 1.00 93.19 106 VAL A CA 1
ATOM 837 C C . VAL A 1 106 ? 27.783 11.535 22.749 1.00 93.19 106 VAL A C 1
ATOM 839 O O . VAL A 1 106 ? 26.898 11.681 23.590 1.00 93.19 106 VAL A O 1
ATOM 842 N N . LYS A 1 107 ? 28.734 12.460 22.569 1.00 93.75 107 LYS A N 1
ATOM 843 C CA . LYS A 1 107 ? 28.792 13.703 23.353 1.00 93.75 107 LYS A CA 1
ATOM 844 C C . LYS A 1 107 ? 27.539 14.548 23.112 1.00 93.75 107 LYS A C 1
ATOM 846 O O . LYS A 1 107 ? 27.131 14.715 21.965 1.00 93.75 107 LYS A O 1
ATOM 851 N N . ALA A 1 108 ? 27.009 15.171 24.167 1.00 92.25 108 ALA A N 1
ATOM 852 C CA . ALA A 1 108 ? 25.824 16.034 24.090 1.00 92.25 108 ALA A CA 1
ATOM 853 C C . ALA A 1 108 ? 25.942 17.119 23.001 1.00 92.25 108 ALA A C 1
ATOM 855 O O . ALA A 1 108 ? 25.029 17.287 22.203 1.00 92.25 108 ALA A O 1
ATOM 856 N N . ILE A 1 109 ? 27.114 17.756 22.878 1.00 92.81 109 ILE A N 1
ATOM 857 C CA . ILE A 1 109 ? 27.397 18.762 21.837 1.00 92.81 109 ILE A CA 1
ATOM 858 C C . ILE A 1 109 ? 27.221 18.182 20.421 1.00 92.81 109 ILE A C 1
ATOM 860 O O . ILE A 1 109 ? 26.708 18.852 19.527 1.00 92.81 109 ILE A O 1
ATOM 864 N N . THR A 1 110 ? 27.631 16.930 20.201 1.00 92.00 110 THR A N 1
ATOM 865 C CA . THR A 1 110 ? 27.458 16.247 18.912 1.00 92.00 110 THR A CA 1
ATOM 866 C C . THR A 1 110 ? 25.986 15.928 18.656 1.00 92.00 110 THR A C 1
ATOM 868 O O . THR A 1 110 ? 25.511 16.146 17.546 1.00 92.00 110 THR A O 1
ATOM 871 N N . ILE A 1 111 ? 25.248 15.474 19.674 1.00 92.31 111 ILE A N 1
ATOM 872 C CA . ILE A 1 111 ? 23.801 15.214 19.575 1.00 92.31 111 ILE A CA 1
ATOM 873 C C . ILE A 1 111 ? 23.053 16.506 19.222 1.00 92.31 111 ILE A C 1
ATOM 875 O O . ILE A 1 111 ? 22.263 16.524 18.282 1.00 92.31 111 ILE A O 1
ATOM 879 N N . GLU A 1 112 ? 23.348 17.613 19.905 1.00 91.44 112 GLU A N 1
ATOM 880 C CA . GLU A 1 112 ? 22.757 18.924 19.613 1.00 91.44 112 GLU A CA 1
ATOM 881 C C . GLU A 1 112 ? 23.079 19.407 18.198 1.00 91.44 112 GLU A C 1
ATOM 883 O O . GLU A 1 112 ? 22.206 19.939 17.509 1.00 91.44 112 GLU A O 1
ATOM 888 N N . LYS A 1 113 ? 24.319 19.196 17.740 1.00 92.62 113 LYS A N 1
ATOM 889 C CA . LYS A 1 113 ? 24.720 19.513 16.368 1.00 92.62 113 LYS A CA 1
ATOM 890 C C . LYS A 1 113 ? 23.924 18.693 15.353 1.00 92.62 113 LYS A C 1
ATOM 892 O O . LYS A 1 113 ? 23.406 19.261 14.397 1.00 92.62 113 LYS A O 1
ATOM 897 N N . ILE A 1 114 ? 23.774 17.385 15.575 1.00 91.12 114 ILE A N 1
ATOM 898 C CA . ILE A 1 114 ? 22.976 16.517 14.698 1.00 91.12 114 ILE A CA 1
ATOM 899 C C . ILE A 1 114 ? 21.516 16.989 14.661 1.00 91.12 114 ILE A C 1
ATOM 901 O O . ILE A 1 114 ? 20.954 17.147 13.581 1.00 91.12 114 ILE A O 1
ATOM 905 N N . ALA A 1 115 ? 20.926 17.294 15.819 1.00 88.69 115 ALA A N 1
ATOM 906 C CA . ALA A 1 115 ? 19.544 17.759 15.915 1.00 88.69 115 ALA A CA 1
ATOM 907 C C . ALA A 1 115 ? 19.311 19.102 15.200 1.00 88.69 115 ALA A C 1
ATOM 909 O O . ALA A 1 115 ? 18.229 19.343 14.663 1.00 88.69 115 ALA A O 1
ATOM 910 N N . ARG A 1 116 ? 20.315 19.985 15.203 1.00 89.38 116 ARG A N 1
ATOM 911 C CA . ARG A 1 116 ? 20.253 21.301 14.560 1.00 89.38 116 ARG A CA 1
ATOM 912 C C . ARG A 1 116 ? 20.421 21.216 13.046 1.00 89.38 116 ARG A C 1
ATOM 914 O O . ARG A 1 116 ? 19.634 21.827 12.324 1.00 89.38 116 ARG A O 1
ATOM 921 N N . ASP A 1 117 ? 21.434 20.476 12.599 1.00 88.81 117 ASP A N 1
ATOM 922 C CA . ASP A 1 117 ? 21.906 20.492 11.212 1.00 88.81 117 ASP A CA 1
ATOM 923 C C . ASP A 1 117 ? 21.191 19.445 10.334 1.00 88.81 117 ASP A C 1
ATOM 925 O O . ASP A 1 117 ? 21.128 19.606 9.118 1.00 88.81 117 ASP A O 1
ATOM 929 N N . PHE A 1 118 ? 20.620 18.390 10.932 1.00 87.00 118 PHE A N 1
ATOM 930 C CA . PHE A 1 118 ? 20.018 17.250 10.224 1.00 87.00 118 PHE A CA 1
ATOM 931 C C . PHE A 1 118 ? 18.588 16.974 10.706 1.00 87.00 118 PHE A C 1
ATOM 933 O O . PHE A 1 118 ? 18.274 15.871 11.139 1.00 87.00 118 PHE A O 1
ATOM 940 N N . LYS A 1 119 ? 17.710 17.983 10.639 1.00 79.06 119 LYS A N 1
ATOM 941 C CA . LYS A 1 119 ? 16.329 17.901 11.157 1.00 79.06 119 LYS A CA 1
ATOM 942 C C . LYS A 1 119 ? 15.482 16.788 10.530 1.00 79.06 119 LYS A C 1
ATOM 944 O O . LYS A 1 119 ? 14.654 16.215 11.224 1.00 79.06 119 LYS A O 1
ATOM 949 N N . GLU A 1 120 ? 15.685 16.508 9.245 1.00 75.75 120 GLU A N 1
ATOM 950 C CA . GLU A 1 120 ? 14.875 15.546 8.483 1.00 75.75 120 GLU A CA 1
ATOM 951 C C . GLU A 1 120 ? 15.330 14.094 8.679 1.00 75.75 120 GLU A C 1
ATOM 953 O O . GLU A 1 120 ? 14.501 13.193 8.687 1.00 75.75 120 GLU A O 1
ATOM 958 N N . ASN A 1 121 ? 16.634 13.851 8.864 1.00 82.81 121 ASN A N 1
ATOM 959 C CA . ASN A 1 121 ? 17.155 12.497 9.068 1.00 82.81 121 ASN A CA 1
ATOM 960 C C . ASN A 1 121 ? 18.363 12.465 10.026 1.00 82.81 121 ASN A C 1
ATOM 962 O O . ASN A 1 121 ? 19.504 12.197 9.621 1.00 82.81 121 ASN A O 1
ATOM 966 N N . PRO A 1 122 ? 18.137 12.755 11.315 1.00 88.50 122 PRO A N 1
ATOM 967 C CA . PRO A 1 122 ? 19.205 12.768 12.306 1.00 88.50 122 PRO A CA 1
ATOM 968 C C . PRO A 1 122 ? 19.751 11.361 12.588 1.00 88.50 122 PRO A C 1
ATOM 970 O O . PRO A 1 122 ? 20.951 11.210 12.836 1.00 88.50 122 PRO A O 1
ATOM 973 N N . THR A 1 123 ? 18.918 10.319 12.482 1.00 88.50 123 THR A N 1
ATOM 974 C CA . THR A 1 123 ? 19.344 8.934 12.731 1.00 88.50 123 THR A CA 1
ATOM 975 C C . THR A 1 123 ? 20.347 8.437 11.685 1.00 88.50 123 THR A C 1
ATOM 977 O O . THR A 1 123 ? 21.297 7.740 12.040 1.00 88.50 123 THR A O 1
ATOM 980 N N . HIS A 1 124 ? 20.246 8.857 10.416 1.00 87.19 124 HIS A N 1
ATOM 981 C CA . HIS A 1 124 ? 21.275 8.530 9.421 1.00 87.19 124 HIS A CA 1
ATOM 982 C C . HIS A 1 124 ? 22.648 9.077 9.829 1.00 87.19 124 HIS A C 1
ATOM 984 O O . HIS A 1 124 ? 23.668 8.388 9.739 1.00 87.19 124 HIS A O 1
ATOM 990 N N . LYS A 1 125 ? 22.683 10.320 10.326 1.00 90.00 125 LYS A N 1
ATOM 991 C CA . LYS A 1 125 ? 23.930 10.929 10.789 1.00 90.00 125 LYS A CA 1
ATOM 992 C C . LYS A 1 125 ? 24.451 10.260 12.060 1.00 90.00 125 LYS A C 1
ATOM 994 O O . LYS A 1 125 ? 25.662 10.082 12.190 1.00 90.00 125 LYS A O 1
ATOM 999 N N . LEU A 1 126 ? 23.555 9.827 12.944 1.00 91.44 126 LEU A N 1
ATOM 1000 C CA . LEU A 1 126 ? 23.907 9.021 14.109 1.00 91.44 126 LEU A CA 1
ATOM 1001 C C . LEU A 1 126 ? 24.577 7.699 13.706 1.00 91.44 126 LEU A C 1
ATOM 1003 O O . LEU A 1 126 ? 25.617 7.359 14.262 1.00 91.44 126 LEU A O 1
ATOM 1007 N N . PHE A 1 127 ? 24.050 6.981 12.710 1.00 89.88 127 PHE A N 1
ATOM 1008 C CA . PHE A 1 127 ? 24.666 5.742 12.217 1.00 89.88 127 PHE A CA 1
ATOM 1009 C C . PHE A 1 127 ? 26.092 5.953 11.689 1.00 89.88 127 PHE A C 1
ATOM 1011 O O . PHE A 1 127 ? 26.964 5.112 11.915 1.00 89.88 127 PHE A O 1
ATOM 1018 N N . GLN A 1 128 ? 26.363 7.093 11.044 1.00 89.38 128 GLN A N 1
ATOM 1019 C CA . GLN A 1 128 ? 27.722 7.456 10.626 1.00 89.38 128 GLN A CA 1
ATOM 1020 C C . GLN A 1 128 ? 28.648 7.687 11.829 1.00 89.38 128 GLN A C 1
ATOM 1022 O O . GLN A 1 128 ? 29.776 7.190 11.840 1.00 89.38 128 GLN A O 1
ATOM 1027 N N . GLU A 1 129 ? 28.168 8.395 12.854 1.00 90.94 129 GLU A N 1
ATOM 1028 C CA . GLU A 1 129 ? 28.925 8.666 14.085 1.00 90.94 129 GLU A CA 1
ATOM 1029 C C . GLU A 1 129 ? 29.216 7.379 14.874 1.00 90.94 129 GLU A C 1
ATOM 1031 O O . GLU A 1 129 ? 30.300 7.199 15.427 1.00 90.94 129 GLU A O 1
ATOM 1036 N N . LEU A 1 130 ? 28.269 6.439 14.876 1.00 93.38 130 LEU A N 1
ATOM 1037 C CA . LEU A 1 130 ? 28.390 5.152 15.556 1.00 93.38 130 LEU A CA 1
ATOM 1038 C C . LEU A 1 130 ? 29.034 4.060 14.686 1.00 93.38 130 LEU A C 1
ATOM 1040 O O . LEU A 1 130 ? 29.136 2.917 15.120 1.00 93.38 130 LEU A O 1
ATOM 1044 N N . SER A 1 131 ? 29.498 4.382 13.479 1.00 91.56 131 SER A N 1
ATOM 1045 C CA . SER A 1 131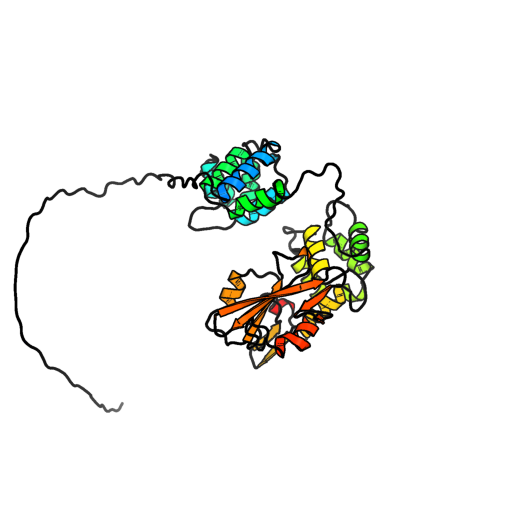 ? 29.947 3.409 12.470 1.00 91.56 131 SER A CA 1
ATOM 1046 C C . SER A 1 131 ? 30.982 2.387 12.968 1.00 91.56 131 SER A C 1
ATOM 1048 O O . SER A 1 131 ? 30.965 1.238 12.513 1.00 91.56 131 SER A O 1
ATOM 1050 N N . SER A 1 132 ? 31.858 2.772 13.900 1.00 90.62 132 SER A N 1
ATOM 1051 C CA . SER A 1 132 ? 32.907 1.925 14.489 1.00 90.62 132 SER A CA 1
ATOM 1052 C C . SER A 1 132 ? 32.483 1.176 15.758 1.00 90.62 132 SER A C 1
ATOM 1054 O O . SER A 1 132 ? 33.207 0.292 16.217 1.00 90.62 132 SER A O 1
ATOM 1056 N N . LYS A 1 133 ? 31.326 1.511 16.339 1.00 93.94 133 LYS A N 1
ATOM 1057 C CA . LYS A 1 133 ? 30.796 0.861 17.543 1.00 93.94 133 LYS A CA 1
ATOM 1058 C C . LYS A 1 133 ? 30.291 -0.539 17.221 1.00 93.94 133 LYS A C 1
ATOM 1060 O O . LYS A 1 133 ? 29.884 -0.825 16.091 1.00 93.94 133 LYS A O 1
ATOM 1065 N N . LYS A 1 134 ? 30.300 -1.413 18.231 1.00 93.94 134 LYS A N 1
ATOM 1066 C CA . LYS A 1 134 ? 29.830 -2.790 18.071 1.00 93.94 134 LYS A CA 1
ATOM 1067 C C . LYS A 1 134 ? 28.319 -2.821 17.892 1.00 93.94 134 LYS A C 1
ATOM 1069 O O . LYS A 1 134 ? 27.585 -2.212 18.667 1.00 93.94 134 LYS A O 1
ATOM 1074 N N . THR A 1 135 ? 27.846 -3.609 16.932 1.00 92.44 135 THR A N 1
ATOM 1075 C CA . THR A 1 135 ? 26.402 -3.800 16.705 1.00 92.44 135 THR A CA 1
ATOM 1076 C C . THR A 1 135 ? 25.711 -4.383 17.937 1.00 92.44 135 THR A C 1
ATOM 1078 O O . THR A 1 135 ? 24.589 -4.009 18.256 1.00 92.44 135 THR A O 1
ATOM 1081 N N . THR A 1 136 ? 26.394 -5.252 18.686 1.00 92.38 136 THR A N 1
ATOM 1082 C CA . THR A 1 136 ? 25.852 -5.836 19.921 1.00 92.38 136 THR A CA 1
ATOM 1083 C C . THR A 1 136 ? 25.618 -4.795 21.013 1.00 92.38 136 THR A C 1
ATOM 1085 O O . THR A 1 136 ? 24.636 -4.905 21.734 1.00 92.38 136 THR A O 1
ATOM 1088 N N . GLU A 1 137 ? 26.486 -3.783 21.125 1.00 93.44 137 GLU A N 1
ATOM 1089 C CA . GLU A 1 137 ? 26.309 -2.686 22.091 1.00 93.44 137 GLU A CA 1
ATOM 1090 C C . GLU A 1 137 ? 25.078 -1.852 21.725 1.00 93.44 137 GLU A C 1
ATOM 1092 O O . GLU A 1 137 ? 24.258 -1.547 22.584 1.00 93.44 137 GLU A O 1
ATOM 1097 N N . PHE A 1 138 ? 24.894 -1.569 20.433 1.00 94.12 138 PHE A N 1
ATOM 1098 C CA . PHE A 1 138 ? 23.713 -0.866 19.935 1.00 94.12 138 PHE A CA 1
ATOM 1099 C C . PHE A 1 138 ? 22.415 -1.622 20.231 1.00 94.12 138 PHE A C 1
ATOM 1101 O O . PHE A 1 138 ? 21.479 -1.052 20.783 1.00 94.12 138 PHE A O 1
ATOM 1108 N N . LEU A 1 139 ? 22.376 -2.921 19.936 1.00 93.44 139 LEU A N 1
ATOM 1109 C CA . LEU A 1 139 ? 21.210 -3.765 20.205 1.00 93.44 139 LEU A CA 1
ATOM 1110 C C . LEU A 1 139 ? 20.903 -3.867 21.703 1.00 93.44 139 LEU A C 1
ATOM 1112 O O . LEU A 1 139 ? 19.739 -3.844 22.092 1.00 93.44 139 LEU A O 1
ATOM 1116 N N . GLN A 1 140 ? 21.934 -3.950 22.547 1.00 92.62 140 GLN A N 1
ATOM 1117 C CA . GLN A 1 140 ? 21.771 -3.932 24.001 1.00 92.62 140 GLN A CA 1
ATOM 1118 C C . GLN A 1 140 ? 21.169 -2.621 24.490 1.00 92.62 140 GLN A C 1
ATOM 1120 O O . GLN A 1 140 ? 20.287 -2.659 25.344 1.00 92.62 140 GLN A O 1
ATOM 1125 N N . VAL A 1 141 ? 21.608 -1.484 23.939 1.00 93.81 141 VAL A N 1
ATOM 1126 C CA . VAL A 1 141 ? 20.986 -0.192 24.234 1.00 93.81 141 VAL A CA 1
ATOM 1127 C C . VAL A 1 141 ? 19.511 -0.248 23.858 1.00 93.81 141 VAL A C 1
ATOM 1129 O O . VAL A 1 141 ? 18.691 -0.063 24.745 1.00 93.81 141 VAL A O 1
ATOM 1132 N N . LEU A 1 142 ? 19.160 -0.602 22.617 1.00 92.31 142 LEU A N 1
ATOM 1133 C CA . LEU A 1 142 ? 17.757 -0.681 22.179 1.00 92.31 142 LEU A CA 1
ATOM 1134 C C . LEU A 1 142 ? 16.890 -1.551 23.104 1.00 92.31 142 LEU A C 1
ATOM 1136 O O . LEU A 1 142 ? 15.801 -1.140 23.494 1.00 92.31 142 LEU A O 1
ATOM 1140 N N . TYR A 1 143 ? 17.403 -2.710 23.519 1.00 90.62 143 TYR A N 1
ATOM 1141 C CA . TYR A 1 143 ? 16.718 -3.607 24.452 1.00 90.62 143 TYR A CA 1
ATOM 1142 C C . TYR A 1 143 ? 16.528 -3.002 25.846 1.00 90.62 143 TYR A C 1
ATOM 1144 O O . TYR A 1 143 ? 15.458 -3.126 26.430 1.00 90.62 143 TYR A O 1
ATOM 1152 N N . GLN A 1 144 ? 17.534 -2.304 26.376 1.00 88.81 144 GLN A N 1
ATOM 1153 C CA . GLN A 1 144 ? 17.435 -1.599 27.661 1.00 88.81 144 GLN A CA 1
ATOM 1154 C C . GLN A 1 144 ? 16.498 -0.387 27.615 1.00 88.81 144 GLN A C 1
ATOM 1156 O O . GLN A 1 144 ? 16.006 0.039 28.659 1.00 88.81 144 GLN A O 1
ATOM 1161 N N . MET A 1 145 ? 16.293 0.191 26.429 1.00 87.06 145 MET A N 1
ATOM 1162 C CA . MET A 1 145 ? 15.324 1.267 26.198 1.00 87.06 145 MET A CA 1
ATOM 1163 C C . MET A 1 145 ? 13.903 0.746 25.950 1.00 87.06 145 MET A C 1
ATOM 1165 O O . MET A 1 145 ? 13.016 1.555 25.723 1.00 87.06 145 MET A O 1
ATOM 1169 N N . ASP A 1 146 ? 13.696 -0.574 25.959 1.00 85.50 146 ASP A N 1
ATOM 1170 C CA . ASP A 1 146 ? 12.431 -1.223 25.595 1.00 85.50 146 ASP A CA 1
ATOM 1171 C C . ASP A 1 146 ? 11.899 -0.833 24.199 1.00 85.50 146 ASP A C 1
ATOM 1173 O O . ASP A 1 146 ? 10.699 -0.789 23.940 1.00 85.50 146 ASP A O 1
ATOM 1177 N N . LEU A 1 147 ? 12.813 -0.580 23.256 1.00 85.62 147 LEU A N 1
ATOM 1178 C CA . LEU A 1 147 ? 12.494 -0.257 21.862 1.00 85.62 147 LEU A CA 1
ATOM 1179 C C . LEU A 1 147 ? 12.213 -1.536 21.057 1.00 85.62 147 LEU A C 1
ATOM 1181 O O . LEU A 1 147 ? 12.960 -1.907 20.146 1.00 85.62 147 LEU A O 1
ATOM 1185 N N . GLN A 1 148 ? 11.162 -2.266 21.446 1.00 81.81 148 GLN A N 1
ATOM 1186 C CA . GLN A 1 148 ? 10.807 -3.556 20.840 1.00 81.81 148 GLN A CA 1
ATOM 1187 C C . GLN A 1 148 ? 10.422 -3.429 19.366 1.00 81.81 148 GLN A C 1
ATOM 1189 O O . GLN A 1 148 ? 10.706 -4.322 18.573 1.00 81.81 148 GLN A O 1
ATOM 1194 N N . ASP A 1 149 ? 9.795 -2.321 18.984 1.00 79.50 149 ASP A N 1
ATOM 1195 C CA . ASP A 1 149 ? 9.480 -1.975 17.599 1.00 79.50 149 ASP A CA 1
ATOM 1196 C C . ASP A 1 149 ? 10.746 -1.922 16.732 1.00 79.50 149 ASP A C 1
ATOM 1198 O O . ASP A 1 149 ? 10.803 -2.568 15.685 1.00 79.50 149 ASP A O 1
ATOM 1202 N N . VAL A 1 150 ? 11.801 -1.266 17.220 1.00 86.38 150 VAL A N 1
ATOM 1203 C CA . VAL A 1 150 ? 13.098 -1.200 16.535 1.00 86.38 150 VAL A CA 1
ATOM 1204 C C . VAL A 1 150 ? 13.791 -2.563 16.531 1.00 86.38 150 VAL A C 1
ATOM 1206 O O . VAL A 1 150 ? 14.368 -2.971 15.523 1.00 86.38 150 VAL A O 1
ATOM 1209 N N . LEU A 1 151 ? 13.733 -3.310 17.636 1.00 86.56 151 LEU A N 1
ATOM 1210 C CA . LEU A 1 151 ? 14.305 -4.659 17.702 1.00 86.56 151 LEU A CA 1
ATOM 1211 C C . LEU A 1 151 ? 13.609 -5.642 16.751 1.00 86.56 151 LEU A C 1
ATOM 1213 O O . LEU A 1 151 ? 14.279 -6.506 16.183 1.00 86.56 151 LEU A O 1
ATOM 1217 N N . ASN A 1 152 ? 12.302 -5.499 16.528 1.00 81.31 152 ASN A N 1
ATOM 1218 C CA . ASN A 1 152 ? 11.571 -6.327 15.571 1.00 81.31 152 ASN A CA 1
ATOM 1219 C C . ASN A 1 152 ? 12.071 -6.106 14.137 1.00 81.31 152 ASN A C 1
ATOM 1221 O O . ASN A 1 152 ? 12.208 -7.082 13.410 1.00 81.31 152 ASN A O 1
ATOM 1225 N N . ILE A 1 153 ? 12.481 -4.888 13.762 1.00 84.88 153 ILE A N 1
ATOM 1226 C CA . ILE A 1 153 ? 13.110 -4.625 12.452 1.00 84.88 153 ILE A CA 1
ATOM 1227 C C . ILE A 1 153 ? 14.370 -5.482 12.273 1.00 84.88 153 ILE A C 1
ATOM 1229 O O . ILE A 1 153 ? 14.563 -6.108 11.228 1.00 84.88 153 ILE A O 1
ATOM 1233 N N . PHE A 1 154 ? 15.221 -5.568 13.302 1.00 87.19 154 PHE A N 1
ATOM 1234 C CA . PHE A 1 154 ? 16.396 -6.443 13.271 1.00 87.19 154 PHE A CA 1
ATOM 1235 C C . PHE A 1 154 ? 16.008 -7.924 13.221 1.00 87.19 154 PHE A C 1
ATOM 1237 O O . PHE A 1 154 ? 16.630 -8.692 12.487 1.00 87.19 154 PHE A O 1
ATOM 1244 N N . TYR A 1 155 ? 14.992 -8.337 13.979 1.00 83.25 155 TYR A N 1
ATOM 1245 C CA . TYR A 1 155 ? 14.511 -9.717 13.986 1.00 83.25 155 TYR A CA 1
ATOM 1246 C C . TYR A 1 155 ? 13.986 -10.151 12.612 1.00 83.25 155 TYR A C 1
ATOM 1248 O O . TYR A 1 155 ? 14.399 -11.185 12.078 1.00 83.25 155 TYR A O 1
ATOM 1256 N N . ASP A 1 156 ? 13.128 -9.335 12.013 1.00 79.25 156 ASP A N 1
ATOM 1257 C CA . ASP A 1 156 ? 12.470 -9.624 10.745 1.00 79.25 156 ASP A CA 1
ATOM 1258 C C . ASP A 1 156 ? 13.489 -9.669 9.606 1.00 79.25 156 ASP A C 1
ATOM 1260 O O . ASP A 1 156 ? 13.498 -10.605 8.800 1.00 79.25 156 ASP A O 1
ATOM 1264 N N . ASN A 1 157 ? 14.433 -8.726 9.600 1.00 80.44 157 ASN A N 1
ATOM 1265 C CA . ASN A 1 157 ? 15.438 -8.643 8.550 1.00 80.44 157 ASN A CA 1
ATOM 1266 C C . ASN A 1 157 ? 16.615 -9.621 8.725 1.00 80.44 157 ASN A C 1
ATOM 1268 O O . ASN A 1 157 ? 17.244 -9.968 7.723 1.00 80.44 157 ASN A O 1
ATOM 1272 N N . MET A 1 158 ? 16.939 -10.082 9.944 1.00 78.75 158 MET A N 1
ATOM 1273 C CA . MET A 1 158 ? 18.143 -10.902 10.204 1.00 78.75 158 MET A CA 1
ATOM 1274 C C . MET A 1 158 ? 17.890 -12.325 10.723 1.00 78.75 158 MET A C 1
ATOM 1276 O O . MET A 1 158 ? 18.769 -13.186 10.586 1.00 78.75 158 MET A O 1
ATOM 1280 N N . CYS A 1 159 ? 16.747 -12.591 11.358 1.00 70.81 159 CYS A N 1
ATOM 1281 C CA . CYS A 1 159 ? 16.447 -13.884 11.984 1.00 70.81 159 CYS A CA 1
ATOM 1282 C C . CYS A 1 159 ? 15.442 -14.701 11.173 1.00 70.81 159 CYS A C 1
ATOM 1284 O O . CYS A 1 159 ? 15.651 -15.905 10.985 1.00 70.81 159 CYS A O 1
ATOM 1286 N N . ILE A 1 160 ? 14.401 -14.052 10.642 1.00 61.91 160 ILE A N 1
ATOM 1287 C CA . ILE A 1 160 ? 13.396 -14.707 9.791 1.00 61.91 160 ILE A CA 1
ATOM 1288 C C . ILE A 1 160 ? 13.992 -15.048 8.413 1.00 61.91 160 ILE A C 1
ATOM 1290 O O . ILE A 1 160 ? 13.693 -16.095 7.828 1.00 61.91 160 ILE A O 1
ATOM 1294 N N . THR A 1 161 ? 14.932 -14.238 7.921 1.00 52.28 161 THR A N 1
ATOM 1295 C CA . THR A 1 161 ? 15.669 -14.488 6.678 1.00 52.28 161 THR A CA 1
ATOM 1296 C C . THR A 1 161 ? 16.784 -15.530 6.902 1.00 52.28 161 THR A C 1
ATOM 1298 O O . THR A 1 161 ? 17.910 -15.251 7.315 1.00 52.28 161 THR A O 1
ATOM 1301 N N . LYS A 1 162 ? 16.500 -16.814 6.641 1.00 42.03 162 LYS A N 1
ATOM 1302 C CA . LYS A 1 162 ? 17.549 -17.857 6.614 1.00 42.03 162 LYS A CA 1
ATOM 1303 C C . LYS A 1 162 ? 18.660 -17.473 5.613 1.00 42.03 162 LYS A C 1
ATOM 1305 O O . LYS A 1 162 ? 18.337 -17.071 4.497 1.00 42.03 162 LYS A O 1
ATOM 1310 N N . PRO A 1 163 ? 19.958 -17.682 5.931 1.00 39.75 163 PRO A N 1
ATOM 1311 C CA . PRO A 1 163 ? 21.042 -17.434 4.991 1.00 39.75 163 PRO A CA 1
ATOM 1312 C C . PRO A 1 163 ? 21.053 -18.570 3.970 1.00 39.75 163 PRO A C 1
ATOM 1314 O O . PRO A 1 163 ? 21.708 -19.598 4.151 1.00 39.75 163 PRO A O 1
ATOM 1317 N N . ALA A 1 164 ? 20.284 -18.413 2.903 1.00 39.38 164 ALA A N 1
ATOM 1318 C CA . ALA A 1 164 ? 20.354 -19.312 1.774 1.00 39.38 164 ALA A CA 1
ATOM 1319 C C . ALA A 1 164 ? 21.575 -18.940 0.928 1.00 39.38 164 ALA A C 1
ATOM 1321 O O . ALA A 1 164 ? 21.574 -17.978 0.160 1.00 39.38 164 ALA A O 1
ATOM 1322 N N . LYS A 1 165 ? 22.646 -19.722 1.077 1.00 43.28 165 LYS A N 1
ATOM 1323 C CA . LYS A 1 165 ? 23.688 -19.806 0.054 1.00 43.28 165 LYS A CA 1
ATOM 1324 C C . LYS A 1 165 ? 22.991 -20.247 -1.240 1.00 43.28 165 LYS A C 1
ATOM 1326 O O . LYS A 1 165 ? 22.416 -21.328 -1.275 1.00 43.28 165 LYS A O 1
ATOM 1331 N N . HIS A 1 166 ? 23.019 -19.374 -2.248 1.00 43.25 166 HIS A N 1
ATOM 1332 C CA . HIS A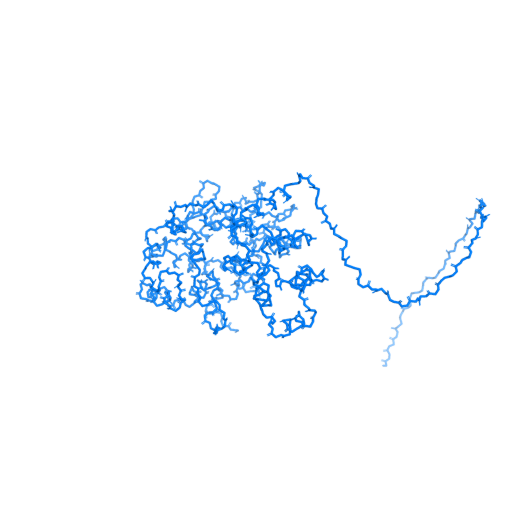 1 166 ? 22.239 -19.415 -3.495 1.00 43.25 166 HIS A CA 1
ATOM 1333 C C . HIS A 1 166 ? 20.739 -19.104 -3.356 1.00 43.25 166 HIS A C 1
ATOM 1335 O O . HIS A 1 166 ? 19.904 -19.987 -3.525 1.00 43.25 166 HIS A O 1
ATOM 1341 N N . LEU A 1 167 ? 20.372 -17.829 -3.197 1.00 39.44 167 LEU A N 1
ATOM 1342 C CA . LEU A 1 167 ? 19.079 -17.364 -3.701 1.00 39.44 167 LEU A CA 1
ATOM 1343 C C . LEU A 1 167 ? 19.256 -16.147 -4.612 1.00 39.44 167 LEU A C 1
ATOM 1345 O O . LEU A 1 167 ? 19.813 -15.122 -4.229 1.00 39.44 167 LEU A O 1
ATOM 1349 N N . LYS A 1 168 ? 18.777 -16.307 -5.847 1.00 39.91 168 LYS A N 1
ATOM 1350 C CA . LYS A 1 168 ? 18.389 -15.217 -6.748 1.00 39.91 168 LYS A CA 1
ATOM 1351 C C . LYS A 1 168 ? 17.450 -14.254 -5.996 1.00 39.91 168 LYS A C 1
ATOM 1353 O O . LYS A 1 168 ? 16.751 -14.712 -5.092 1.00 39.91 168 LYS A O 1
ATOM 1358 N N . PRO A 1 169 ? 17.397 -12.961 -6.360 1.00 49.69 169 PRO A N 1
ATOM 1359 C CA . PRO A 1 169 ? 16.435 -12.050 -5.756 1.00 49.69 169 PRO A CA 1
ATOM 1360 C C . PRO A 1 169 ? 15.061 -12.567 -6.160 1.00 49.69 169 PRO A C 1
ATOM 1362 O O . PRO A 1 169 ? 14.779 -12.691 -7.349 1.00 49.69 169 PRO A O 1
ATOM 1365 N N . THR A 1 170 ? 14.228 -12.978 -5.217 1.00 59.25 170 THR A N 1
ATOM 1366 C CA . THR A 1 170 ? 12.875 -13.398 -5.587 1.00 59.25 170 THR A CA 1
ATOM 1367 C C . THR A 1 170 ? 11.871 -12.740 -4.682 1.00 59.25 170 THR A C 1
ATOM 1369 O O . THR A 1 170 ? 11.014 -13.392 -4.095 1.00 59.25 170 THR A O 1
ATOM 1372 N N . VAL A 1 171 ? 11.951 -11.409 -4.636 1.00 75.88 171 VAL A N 1
ATOM 1373 C CA . VAL A 1 171 ? 10.717 -10.633 -4.617 1.00 75.88 171 VAL A CA 1
ATOM 1374 C C . VAL A 1 171 ? 9.860 -11.162 -5.773 1.00 75.88 171 VAL A C 1
ATOM 1376 O O . VAL A 1 171 ? 10.283 -11.187 -6.931 1.00 75.88 171 VAL A O 1
ATOM 1379 N N . ASN A 1 172 ? 8.702 -11.725 -5.441 1.00 85.75 172 ASN A N 1
ATOM 1380 C CA . ASN A 1 172 ? 7.815 -12.334 -6.419 1.00 85.75 172 ASN A CA 1
ATOM 1381 C C . ASN A 1 172 ? 6.892 -11.251 -6.981 1.00 85.75 172 ASN A C 1
ATOM 1383 O O . ASN A 1 172 ? 6.174 -10.606 -6.231 1.00 85.75 172 ASN A O 1
ATOM 1387 N N . PHE A 1 173 ? 6.887 -11.063 -8.299 1.00 91.75 173 PHE A N 1
ATOM 1388 C CA . PHE A 1 173 ? 5.964 -10.129 -8.957 1.00 91.75 173 PHE A CA 1
ATOM 1389 C C . PHE A 1 173 ? 4.675 -10.795 -9.447 1.00 91.75 173 PHE A C 1
ATOM 1391 O O . PHE A 1 173 ? 3.898 -10.179 -10.178 1.00 91.75 173 PHE A O 1
ATOM 1398 N N . HIS A 1 174 ? 4.477 -12.067 -9.088 1.00 89.31 174 HIS A N 1
ATOM 1399 C CA . HIS A 1 174 ? 3.265 -12.868 -9.274 1.00 89.31 174 HIS A CA 1
ATOM 1400 C C . HIS A 1 174 ? 2.795 -13.048 -10.726 1.00 89.31 174 HIS A C 1
ATOM 1402 O O . HIS A 1 174 ? 1.791 -13.710 -10.981 1.00 89.31 174 HIS A O 1
ATOM 1408 N N . SER A 1 175 ? 3.535 -12.511 -11.699 1.00 92.62 175 SER A N 1
ATOM 1409 C CA . SER A 1 175 ? 3.271 -12.657 -13.123 1.00 92.62 175 SER A CA 1
ATOM 1410 C C . SER A 1 175 ? 4.539 -12.457 -13.947 1.00 92.62 175 SER A C 1
ATOM 1412 O O . SER A 1 175 ? 5.392 -11.625 -13.632 1.00 92.62 175 SER A O 1
ATOM 1414 N N . THR A 1 176 ? 4.622 -13.162 -15.074 1.00 92.88 176 THR A N 1
ATOM 1415 C CA . THR A 1 176 ? 5.698 -12.961 -16.053 1.00 92.88 176 THR A CA 1
ATOM 1416 C C . THR A 1 176 ? 5.658 -11.565 -16.673 1.00 92.88 176 THR A C 1
ATOM 1418 O O . THR A 1 176 ? 6.709 -11.030 -17.007 1.00 92.88 176 THR A O 1
ATOM 1421 N N . TYR A 1 177 ? 4.481 -10.936 -16.779 1.00 93.56 177 TYR A N 1
ATOM 1422 C CA . TYR A 1 177 ? 4.334 -9.558 -17.259 1.00 93.56 177 TYR A CA 1
ATOM 1423 C C . TYR A 1 177 ? 5.072 -8.559 -16.365 1.00 93.56 177 TYR A C 1
ATOM 1425 O O . TYR A 1 177 ? 5.930 -7.826 -16.855 1.00 93.56 177 TYR A O 1
ATOM 1433 N N . SER A 1 178 ? 4.796 -8.574 -15.058 1.00 94.75 178 SER A N 1
ATOM 1434 C CA . SER A 1 178 ? 5.446 -7.676 -14.098 1.00 94.75 178 SER A CA 1
ATOM 1435 C C . SER A 1 178 ? 6.934 -7.988 -13.948 1.00 94.75 178 SER A C 1
ATOM 1437 O O . SER A 1 178 ? 7.747 -7.067 -13.900 1.00 94.75 178 SER A O 1
ATOM 1439 N N . THR A 1 179 ? 7.318 -9.271 -13.967 1.00 94.00 179 THR A N 1
ATOM 1440 C CA . THR A 1 179 ? 8.732 -9.670 -14.003 1.00 94.00 179 THR A CA 1
ATOM 1441 C C . THR A 1 179 ? 9.436 -9.115 -15.231 1.00 94.00 179 THR A C 1
ATOM 1443 O O . THR A 1 179 ? 10.481 -8.481 -15.097 1.00 94.00 179 THR A O 1
ATOM 1446 N N . ASN A 1 180 ? 8.872 -9.294 -16.423 1.00 94.12 180 ASN A N 1
ATOM 1447 C CA . ASN A 1 180 ? 9.472 -8.784 -17.650 1.00 94.12 180 ASN A CA 1
ATOM 1448 C C . ASN A 1 180 ? 9.536 -7.256 -17.642 1.00 94.12 180 ASN A C 1
ATOM 1450 O O . ASN A 1 180 ? 10.551 -6.696 -18.041 1.00 94.12 180 ASN A O 1
ATOM 1454 N N . PHE A 1 181 ? 8.493 -6.578 -17.157 1.00 95.00 181 PHE A N 1
ATOM 1455 C CA . PHE A 1 181 ? 8.495 -5.127 -16.994 1.00 95.00 181 PHE A CA 1
ATOM 1456 C C . PHE A 1 181 ? 9.654 -4.657 -16.101 1.00 95.00 181 PHE A C 1
ATOM 1458 O O . PHE A 1 181 ? 10.450 -3.822 -16.527 1.00 95.00 181 PHE A O 1
ATOM 1465 N N . TRP A 1 182 ? 9.807 -5.242 -14.911 1.00 94.50 182 TRP A N 1
ATOM 1466 C CA . TRP A 1 182 ? 10.857 -4.868 -13.959 1.00 94.50 182 TRP A CA 1
ATOM 1467 C C . TRP A 1 182 ? 12.271 -5.051 -14.527 1.00 94.50 182 TRP A C 1
ATOM 1469 O O . TRP A 1 182 ? 13.140 -4.186 -14.384 1.00 94.50 182 TRP A O 1
ATOM 1479 N N . HIS A 1 183 ? 12.501 -6.168 -15.221 1.00 92.31 183 HIS A N 1
ATOM 1480 C CA . HIS A 1 183 ? 13.811 -6.501 -15.781 1.00 92.31 183 HIS A CA 1
ATOM 1481 C C . HIS A 1 183 ? 14.171 -5.686 -17.031 1.00 92.31 183 HIS A C 1
ATOM 1483 O O . HIS A 1 183 ? 15.353 -5.573 -17.347 1.00 92.31 183 HIS A O 1
ATOM 1489 N N . LYS A 1 184 ? 13.194 -5.076 -17.719 1.00 93.50 184 LYS A N 1
ATOM 1490 C CA . LYS A 1 184 ? 13.454 -4.170 -18.853 1.00 93.50 184 LYS A CA 1
ATOM 1491 C C . LYS A 1 184 ? 14.121 -2.856 -18.439 1.00 93.50 184 LYS A C 1
ATOM 1493 O O . LYS A 1 184 ? 14.683 -2.187 -19.301 1.00 93.50 184 LYS A O 1
ATOM 1498 N N . ILE A 1 185 ? 14.017 -2.455 -17.173 1.00 93.06 185 ILE A N 1
ATOM 1499 C CA . ILE A 1 185 ? 14.485 -1.149 -16.694 1.00 93.06 185 ILE A CA 1
ATOM 1500 C C . ILE A 1 185 ? 15.924 -1.305 -16.178 1.00 93.06 185 ILE A C 1
ATOM 1502 O O . ILE A 1 185 ? 16.123 -2.020 -15.201 1.00 93.06 185 ILE A O 1
ATOM 1506 N N . PRO A 1 186 ? 16.954 -0.703 -16.790 1.00 83.94 186 PRO A N 1
ATOM 1507 C CA . PRO A 1 186 ? 18.316 -0.726 -16.254 1.00 83.94 186 PRO A CA 1
ATOM 1508 C C . PRO A 1 186 ? 18.528 0.387 -15.207 1.00 83.94 186 PRO A C 1
ATOM 1510 O O . PRO A 1 186 ? 17.892 1.427 -15.336 1.00 83.94 186 PRO A O 1
ATOM 1513 N N . PRO A 1 187 ? 19.455 0.241 -14.235 1.00 81.69 187 PRO A N 1
ATOM 1514 C CA . PRO A 1 187 ? 20.237 -0.955 -13.903 1.00 81.69 187 PRO A CA 1
ATOM 1515 C C . PRO A 1 187 ? 19.426 -1.993 -13.091 1.00 81.69 187 PRO A C 1
ATOM 1517 O O . PRO A 1 187 ? 18.357 -1.693 -12.564 1.00 81.69 187 PRO A O 1
ATOM 1520 N N . PRO A 1 188 ? 19.886 -3.254 -12.969 1.00 70.12 188 PRO A N 1
ATOM 1521 C CA . PRO A 1 188 ? 19.141 -4.312 -12.276 1.00 70.12 188 PRO A CA 1
ATOM 1522 C C . PRO A 1 188 ? 18.930 -4.053 -10.776 1.00 70.12 188 PRO A C 1
ATOM 1524 O O . PRO A 1 188 ? 17.919 -4.477 -10.236 1.00 70.12 188 PRO A O 1
ATOM 1527 N N . THR A 1 189 ? 19.857 -3.353 -10.122 1.00 66.94 189 THR A N 1
ATOM 1528 C CA . THR A 1 189 ? 19.931 -3.238 -8.657 1.00 66.94 189 THR A CA 1
ATOM 1529 C C . THR A 1 189 ? 19.176 -2.052 -8.065 1.00 66.94 189 THR A C 1
ATOM 1531 O O . THR A 1 189 ? 18.819 -2.091 -6.892 1.00 66.94 189 THR A O 1
ATOM 1534 N N . ARG A 1 190 ? 18.965 -0.980 -8.836 1.00 76.31 190 ARG A N 1
ATOM 1535 C CA . ARG A 1 190 ? 18.279 0.245 -8.401 1.00 76.31 190 ARG A CA 1
ATOM 1536 C C . ARG A 1 190 ? 17.511 0.814 -9.582 1.00 76.31 190 ARG A C 1
ATOM 1538 O O . ARG A 1 190 ? 18.120 1.069 -10.614 1.00 76.31 190 ARG A O 1
ATOM 1545 N N . LYS A 1 191 ? 16.198 0.995 -9.447 1.00 88.25 191 LYS A N 1
ATOM 1546 C CA . LYS A 1 191 ? 15.364 1.572 -10.509 1.00 88.25 191 LYS A CA 1
ATOM 1547 C C . LYS A 1 191 ? 15.072 3.020 -10.168 1.00 88.25 191 LYS A C 1
ATOM 1549 O O . LYS A 1 191 ? 14.414 3.277 -9.166 1.00 88.25 191 LYS A O 1
ATOM 1554 N N . GLU A 1 192 ? 15.545 3.964 -10.967 1.00 90.56 192 GLU A N 1
ATOM 1555 C CA . GLU A 1 192 ? 15.114 5.352 -10.798 1.00 90.56 192 GLU A CA 1
ATOM 1556 C C . GLU A 1 192 ? 13.695 5.519 -11.336 1.00 90.56 192 GLU A C 1
ATOM 1558 O O . GLU A 1 192 ? 13.362 4.999 -12.404 1.00 90.56 192 GLU A O 1
ATOM 1563 N N . TRP A 1 193 ? 12.864 6.288 -10.629 1.00 91.88 193 TRP A N 1
ATOM 1564 C CA . TRP A 1 193 ? 11.491 6.556 -11.051 1.00 91.88 193 TRP A CA 1
ATOM 1565 C C . TRP A 1 193 ? 11.426 7.090 -12.482 1.00 91.88 193 TRP A C 1
ATOM 1567 O O . TRP A 1 193 ? 10.589 6.644 -13.255 1.00 91.88 193 TRP A O 1
ATOM 1577 N N . LYS A 1 194 ? 12.352 7.970 -12.878 1.00 89.88 194 LYS A N 1
ATOM 1578 C CA . LYS A 1 194 ? 12.408 8.515 -14.241 1.00 89.88 194 LYS A CA 1
ATOM 1579 C C . LYS A 1 194 ? 12.501 7.415 -15.307 1.00 89.88 194 LYS A C 1
ATOM 1581 O O . LYS A 1 194 ? 11.809 7.474 -16.317 1.00 89.88 194 LYS A O 1
ATOM 1586 N N . GLN A 1 195 ? 13.304 6.382 -15.060 1.00 92.25 195 GLN A N 1
ATOM 1587 C CA . GLN A 1 195 ? 13.473 5.255 -15.982 1.00 92.25 195 GLN A CA 1
ATOM 1588 C C . GLN A 1 195 ? 12.230 4.358 -15.994 1.00 92.25 195 GLN A C 1
ATOM 1590 O O . GLN A 1 195 ? 11.798 3.896 -17.050 1.00 92.25 195 GLN A O 1
ATOM 1595 N N . VAL A 1 196 ? 11.632 4.130 -14.821 1.00 93.75 196 VAL A N 1
ATOM 1596 C CA . VAL A 1 196 ? 10.363 3.398 -14.687 1.00 93.75 196 VAL A CA 1
ATOM 1597 C C . VAL A 1 196 ? 9.264 4.124 -15.466 1.00 93.75 196 VAL A C 1
ATOM 1599 O O . VAL A 1 196 ? 8.565 3.512 -16.271 1.00 93.75 196 VAL A O 1
ATOM 1602 N N . GLU A 1 197 ? 9.151 5.437 -15.281 1.00 93.19 197 GLU A N 1
ATOM 1603 C CA . GLU A 1 197 ? 8.176 6.300 -15.937 1.00 93.19 197 GLU A CA 1
ATOM 1604 C C . GLU A 1 197 ? 8.360 6.325 -17.460 1.00 93.19 197 GLU A C 1
ATOM 1606 O O . GLU A 1 197 ? 7.378 6.246 -18.195 1.00 93.19 197 GLU A O 1
ATOM 1611 N N . GLU A 1 198 ? 9.596 6.388 -17.960 1.00 92.94 198 GLU A N 1
ATOM 1612 C CA . GLU A 1 198 ? 9.891 6.312 -19.397 1.00 92.94 198 GLU A CA 1
ATOM 1613 C C . GLU A 1 198 ? 9.407 4.991 -20.009 1.00 92.94 198 GLU A C 1
ATOM 1615 O O . GLU A 1 198 ? 8.760 4.993 -21.061 1.00 92.94 198 GLU A O 1
ATOM 1620 N N . VAL A 1 199 ? 9.655 3.863 -19.336 1.00 94.75 199 VAL A N 1
ATOM 1621 C CA . VAL A 1 199 ? 9.168 2.553 -19.792 1.00 94.75 199 VAL A CA 1
ATOM 1622 C C . VAL A 1 199 ? 7.643 2.475 -19.713 1.00 94.75 199 VAL A C 1
ATOM 1624 O O . VAL A 1 199 ? 7.025 1.974 -20.653 1.00 94.75 199 VAL A O 1
ATOM 1627 N N . LEU A 1 200 ? 7.017 3.022 -18.665 1.00 93.88 200 LEU A N 1
ATOM 1628 C CA . LEU A 1 200 ? 5.557 3.120 -18.566 1.00 93.88 200 LEU A CA 1
ATOM 1629 C C . LEU A 1 200 ? 4.957 3.954 -19.704 1.00 93.88 200 LEU A C 1
ATOM 1631 O O . LEU A 1 200 ? 3.996 3.522 -20.333 1.00 93.88 200 LEU A O 1
ATOM 1635 N N . LYS A 1 201 ? 5.538 5.116 -20.018 1.00 92.00 201 LYS A N 1
ATOM 1636 C CA . LYS A 1 201 ? 5.078 5.994 -21.108 1.00 92.00 201 LYS A CA 1
ATOM 1637 C C . LYS A 1 201 ? 5.246 5.367 -22.486 1.00 92.00 201 LYS A C 1
ATOM 1639 O O . LYS A 1 201 ? 4.443 5.631 -23.383 1.00 92.00 201 LYS A O 1
ATOM 1644 N N . ARG A 1 202 ? 6.286 4.552 -22.662 1.00 93.12 202 ARG A N 1
ATOM 1645 C CA . ARG A 1 202 ? 6.547 3.829 -23.907 1.00 93.12 202 ARG A CA 1
ATOM 1646 C C . ARG A 1 202 ? 5.588 2.653 -24.089 1.00 93.12 202 ARG A C 1
ATOM 1648 O O . ARG A 1 202 ? 4.977 2.544 -25.149 1.00 93.12 202 ARG A O 1
ATOM 1655 N N . ASP A 1 203 ? 5.463 1.796 -23.077 1.00 91.94 203 ASP A N 1
ATOM 1656 C CA . ASP A 1 203 ? 4.728 0.529 -23.177 1.00 91.94 203 ASP A CA 1
ATOM 1657 C C . ASP A 1 203 ? 3.210 0.719 -22.928 1.00 91.94 203 ASP A C 1
ATOM 1659 O O . ASP A 1 203 ? 2.412 -0.015 -23.502 1.00 91.94 203 ASP A O 1
ATOM 1663 N N . PHE A 1 204 ? 2.792 1.736 -22.156 1.00 91.50 204 PHE A N 1
ATOM 1664 C CA . PHE A 1 204 ? 1.397 1.990 -21.737 1.00 91.50 204 PHE A CA 1
ATOM 1665 C C . PHE A 1 204 ? 0.957 3.439 -21.990 1.00 91.50 204 PHE A C 1
ATOM 1667 O O . PHE A 1 204 ? 0.369 4.102 -21.132 1.00 91.50 204 PHE A O 1
ATOM 1674 N N . ARG A 1 205 ? 1.248 3.953 -23.192 1.00 86.56 205 ARG A N 1
ATOM 1675 C CA . ARG A 1 205 ? 1.108 5.379 -23.536 1.00 86.56 205 ARG A CA 1
ATOM 1676 C C . ARG A 1 205 ? -0.256 5.984 -23.199 1.00 86.56 205 ARG A C 1
ATOM 1678 O O . ARG A 1 205 ? -0.316 7.128 -22.769 1.00 86.56 205 ARG A O 1
ATOM 1685 N N . LYS A 1 206 ? -1.366 5.275 -23.428 1.00 87.62 206 LYS A N 1
ATOM 1686 C CA . LYS A 1 206 ? -2.709 5.829 -23.164 1.00 87.62 206 LYS A CA 1
ATOM 1687 C C . LYS A 1 206 ? -2.960 5.979 -21.665 1.00 87.62 206 LYS A C 1
ATOM 1689 O O . LYS A 1 206 ? -3.502 6.988 -21.226 1.00 87.62 206 LYS A O 1
ATOM 1694 N N . GLN A 1 207 ? -2.555 4.978 -20.895 1.00 84.81 207 GLN A N 1
ATOM 1695 C CA . GLN A 1 207 ? -2.773 4.900 -19.460 1.00 84.81 207 GLN A CA 1
ATOM 1696 C C . GLN A 1 207 ? -1.827 5.837 -18.705 1.00 84.81 207 GLN A C 1
ATOM 1698 O O . GLN A 1 207 ? -2.260 6.553 -17.809 1.00 84.81 207 GLN A O 1
ATOM 1703 N N . SER A 1 208 ? -0.564 5.930 -19.129 1.00 83.00 208 SER A N 1
ATOM 1704 C CA . SER A 1 208 ? 0.440 6.816 -18.527 1.00 83.00 208 SER A CA 1
ATOM 1705 C C . SER A 1 208 ? 0.138 8.310 -18.695 1.00 83.00 208 SER A C 1
ATOM 1707 O O . SER A 1 208 ? 0.733 9.139 -18.015 1.00 83.00 208 SER A O 1
ATOM 1709 N N . MET A 1 209 ? -0.753 8.677 -19.623 1.00 84.50 209 MET A N 1
ATOM 1710 C CA . MET A 1 209 ? -1.206 10.064 -19.796 1.00 84.50 209 MET A CA 1
ATOM 1711 C C . MET A 1 209 ? -2.249 10.478 -18.748 1.00 84.50 209 MET A C 1
ATOM 1713 O O . MET A 1 209 ? -2.547 11.664 -18.618 1.00 84.50 209 MET A O 1
ATOM 1717 N N . GLN A 1 210 ? -2.795 9.529 -17.982 1.00 88.31 210 GLN A N 1
ATOM 1718 C CA . GLN A 1 210 ? -3.719 9.818 -16.892 1.00 88.31 210 GLN A CA 1
ATOM 1719 C C . GLN A 1 210 ? -2.924 10.264 -15.660 1.00 88.31 210 GLN A C 1
ATOM 1721 O O . GLN A 1 210 ? -2.423 9.449 -14.884 1.00 88.31 210 GLN A O 1
ATOM 1726 N N . SER A 1 211 ? -2.800 11.581 -15.482 1.00 88.38 211 SER A N 1
ATOM 1727 C CA . SER A 1 211 ? -1.971 12.184 -14.428 1.00 88.38 211 SER A CA 1
ATOM 1728 C C . SER A 1 211 ? -2.330 11.698 -13.020 1.00 88.38 211 SER A C 1
ATOM 1730 O O . SER A 1 211 ? -1.435 11.492 -12.206 1.00 88.38 211 SER A O 1
ATOM 1732 N N . GLN A 1 212 ? -3.614 11.458 -12.736 1.00 89.94 212 GLN A N 1
ATOM 1733 C CA . GLN A 1 212 ? -4.070 10.934 -11.444 1.00 89.94 212 GLN A CA 1
ATOM 1734 C C . GLN A 1 212 ? -3.610 9.494 -11.199 1.00 89.94 212 GLN A C 1
ATOM 1736 O O . GLN A 1 212 ? -3.138 9.190 -10.107 1.00 89.94 212 GLN A O 1
ATOM 1741 N N . VAL A 1 213 ? -3.668 8.630 -12.218 1.00 93.12 213 VAL A N 1
ATOM 1742 C CA . VAL A 1 213 ? -3.174 7.247 -12.125 1.00 93.12 213 VAL A CA 1
ATOM 1743 C C . VAL A 1 213 ? -1.672 7.240 -11.862 1.00 93.12 213 VAL A C 1
ATOM 1745 O O . VAL A 1 213 ? -1.210 6.547 -10.962 1.00 93.12 213 VAL A O 1
ATOM 1748 N N . MET A 1 214 ? -0.911 8.064 -12.585 1.00 93.00 214 MET A N 1
ATOM 1749 C CA . MET A 1 214 ? 0.535 8.173 -12.375 1.00 93.00 214 MET A CA 1
ATOM 1750 C C . MET A 1 214 ? 0.881 8.720 -10.986 1.00 93.00 214 MET A C 1
ATOM 1752 O O . MET A 1 214 ? 1.745 8.159 -10.320 1.00 93.00 214 MET A O 1
ATOM 1756 N N . ARG A 1 215 ? 0.175 9.755 -10.509 1.00 91.81 215 ARG A N 1
ATOM 1757 C CA . ARG A 1 215 ? 0.339 10.280 -9.140 1.00 91.81 215 ARG A CA 1
ATOM 1758 C C . ARG A 1 215 ? 0.041 9.221 -8.084 1.00 91.81 215 ARG A C 1
ATOM 1760 O O . ARG A 1 215 ? 0.781 9.117 -7.111 1.00 91.81 215 ARG A O 1
ATOM 1767 N N . PHE A 1 216 ? -1.003 8.421 -8.287 1.00 94.25 216 PHE A N 1
ATOM 1768 C CA . PHE A 1 216 ? -1.336 7.331 -7.379 1.00 94.25 216 PHE A CA 1
ATOM 1769 C C . PHE A 1 216 ? -0.273 6.225 -7.395 1.00 94.25 216 PHE A C 1
ATOM 1771 O O . PHE A 1 216 ? 0.110 5.740 -6.337 1.00 94.25 216 PHE A O 1
ATOM 1778 N N . ILE A 1 217 ? 0.270 5.868 -8.564 1.00 95.31 217 ILE A N 1
ATOM 1779 C CA . ILE A 1 217 ? 1.398 4.929 -8.656 1.00 95.31 217 ILE A CA 1
ATOM 1780 C C . ILE A 1 217 ? 2.611 5.470 -7.888 1.00 95.31 217 ILE A C 1
ATOM 1782 O O . ILE A 1 217 ? 3.179 4.733 -7.087 1.00 95.31 217 ILE A O 1
ATOM 1786 N N . CYS A 1 218 ? 2.978 6.746 -8.065 1.00 93.25 218 CYS A N 1
ATOM 1787 C CA . CYS A 1 218 ? 4.058 7.365 -7.286 1.00 93.25 218 CYS A CA 1
ATOM 1788 C C . CYS A 1 218 ? 3.791 7.272 -5.780 1.00 93.25 218 CYS A C 1
ATOM 1790 O O . CYS A 1 218 ? 4.676 6.866 -5.037 1.00 93.25 218 CYS A O 1
ATOM 1792 N N . TYR A 1 219 ? 2.564 7.578 -5.347 1.00 93.00 219 TYR A N 1
ATOM 1793 C CA . TYR A 1 219 ? 2.153 7.468 -3.948 1.00 93.00 219 TYR A CA 1
ATOM 1794 C C . TYR A 1 219 ? 2.328 6.047 -3.400 1.00 93.00 219 TYR A C 1
ATOM 1796 O O . TYR A 1 219 ? 2.918 5.870 -2.337 1.00 93.00 219 TYR A O 1
ATOM 1804 N N . VAL A 1 220 ? 1.876 5.022 -4.131 1.00 93.88 220 VAL A N 1
ATOM 1805 C CA . VAL A 1 220 ? 2.033 3.622 -3.703 1.00 93.88 220 VAL A CA 1
ATOM 1806 C C . VAL A 1 220 ? 3.510 3.234 -3.623 1.00 93.88 220 VAL A C 1
ATOM 1808 O O . VAL A 1 220 ? 3.908 2.557 -2.679 1.00 93.88 220 VAL A O 1
ATOM 1811 N N . LEU A 1 221 ? 4.322 3.706 -4.569 1.00 92.75 221 LEU A N 1
ATOM 1812 C CA . LEU A 1 221 ? 5.766 3.471 -4.617 1.00 92.75 221 LEU A CA 1
ATOM 1813 C C . LEU A 1 221 ? 6.579 4.379 -3.679 1.00 92.75 221 LEU A C 1
ATOM 1815 O O . LEU A 1 221 ? 7.804 4.307 -3.708 1.00 92.75 221 LEU A O 1
ATOM 1819 N N . LYS A 1 222 ? 5.921 5.238 -2.884 1.00 89.06 222 LYS A N 1
ATOM 1820 C CA . LYS A 1 222 ? 6.553 6.211 -1.975 1.00 89.06 222 LYS A CA 1
ATOM 1821 C C . LYS A 1 222 ? 7.560 7.131 -2.681 1.00 89.06 222 LYS A C 1
ATOM 1823 O O . LYS A 1 222 ? 8.584 7.509 -2.112 1.00 89.06 222 LYS A O 1
ATOM 1828 N N . ILE A 1 223 ? 7.256 7.478 -3.931 1.00 87.75 223 ILE A N 1
ATOM 1829 C CA . ILE A 1 223 ? 8.038 8.387 -4.766 1.00 87.75 223 ILE A CA 1
ATOM 1830 C C . ILE A 1 223 ? 7.440 9.787 -4.687 1.00 87.75 223 ILE A C 1
ATOM 1832 O O . ILE A 1 223 ? 6.248 9.977 -4.939 1.00 87.75 223 ILE A O 1
ATOM 1836 N N . GLU A 1 224 ? 8.300 10.774 -4.460 1.00 79.12 224 GLU A N 1
ATOM 1837 C CA . GLU A 1 224 ? 7.969 12.196 -4.547 1.00 79.12 224 GLU A CA 1
ATOM 1838 C C . GLU A 1 224 ? 8.640 12.792 -5.793 1.00 79.12 224 GLU A C 1
ATOM 1840 O O . GLU A 1 224 ? 9.766 13.282 -5.741 1.00 79.12 224 GLU A O 1
ATOM 1845 N N . PRO A 1 225 ? 7.985 12.730 -6.968 1.00 56.94 225 PRO A N 1
ATOM 1846 C CA . PRO A 1 225 ? 8.655 12.964 -8.249 1.00 56.94 225 PRO A CA 1
ATOM 1847 C C . PRO A 1 225 ? 9.093 14.419 -8.480 1.00 56.94 225 PRO A C 1
ATOM 1849 O O . PRO A 1 225 ? 9.840 14.675 -9.423 1.00 56.94 225 PRO A O 1
ATOM 1852 N N . TYR A 1 226 ? 8.626 15.366 -7.659 1.00 56.28 226 TYR A N 1
ATOM 1853 C CA . TYR A 1 226 ? 8.871 16.804 -7.824 1.00 56.28 226 TYR A CA 1
ATOM 1854 C C . TYR A 1 226 ? 9.802 17.402 -6.765 1.00 56.28 226 TYR A C 1
ATOM 1856 O O . TYR A 1 226 ? 10.139 18.580 -6.861 1.00 56.28 226 TYR A O 1
ATOM 1864 N N . GLU A 1 227 ? 10.256 16.605 -5.798 1.00 57.34 227 GLU A N 1
ATOM 1865 C CA . GLU A 1 227 ? 11.188 17.058 -4.770 1.00 57.34 227 GLU A CA 1
ATOM 1866 C C . GLU A 1 227 ? 12.554 16.415 -5.014 1.00 57.34 227 GLU A C 1
ATOM 1868 O O . GLU A 1 227 ? 12.760 15.221 -4.813 1.00 57.34 227 GLU A O 1
ATOM 1873 N N . GLU A 1 228 ? 13.535 17.204 -5.470 1.00 50.41 228 GLU A N 1
ATOM 1874 C CA . GLU A 1 228 ? 14.874 16.702 -5.823 1.00 50.41 228 GLU A CA 1
ATOM 1875 C C . GLU A 1 228 ? 15.625 16.022 -4.659 1.00 50.41 228 GLU A C 1
ATOM 1877 O O . GLU A 1 228 ? 16.686 15.433 -4.889 1.00 50.41 228 GLU A O 1
ATOM 1882 N N . ARG A 1 229 ? 15.103 16.099 -3.431 1.00 49.22 229 ARG A N 1
ATOM 1883 C CA . ARG A 1 229 ? 15.718 15.588 -2.201 1.00 49.22 229 ARG A CA 1
ATOM 1884 C C . ARG A 1 229 ? 15.108 14.284 -1.678 1.00 49.22 229 ARG A C 1
ATOM 1886 O O . ARG A 1 229 ? 15.745 13.665 -0.831 1.00 49.22 229 ARG A O 1
ATOM 1893 N N . HIS A 1 230 ? 13.973 13.822 -2.209 1.00 52.53 230 HIS A N 1
ATOM 1894 C CA . HIS A 1 230 ? 13.252 12.670 -1.655 1.00 52.53 230 HIS A CA 1
ATOM 1895 C C . HIS A 1 230 ? 13.078 11.524 -2.667 1.00 52.53 230 HIS A C 1
ATOM 1897 O O . HIS A 1 230 ? 12.947 11.737 -3.870 1.00 52.53 230 HIS A O 1
ATOM 1903 N N . ASN A 1 231 ? 13.193 10.291 -2.156 1.00 63.41 231 ASN A N 1
ATOM 1904 C CA . ASN A 1 231 ? 12.892 8.982 -2.756 1.00 63.41 231 ASN A CA 1
ATOM 1905 C C . ASN A 1 231 ? 12.778 8.930 -4.290 1.00 63.41 231 ASN A C 1
ATOM 1907 O O . ASN A 1 231 ? 11.708 8.725 -4.858 1.00 63.41 231 ASN A O 1
ATOM 1911 N N . LYS A 1 232 ? 13.917 9.059 -4.982 1.00 81.00 232 LYS A N 1
ATOM 1912 C CA . LYS A 1 232 ? 13.997 8.941 -6.453 1.00 81.00 232 LYS A CA 1
ATOM 1913 C C . LYS A 1 232 ? 13.982 7.499 -6.955 1.00 81.00 232 LYS A C 1
ATOM 1915 O O . LYS A 1 232 ? 13.865 7.273 -8.161 1.00 81.00 232 LYS A O 1
ATOM 1920 N N . TYR A 1 233 ? 14.167 6.536 -6.059 1.00 87.50 233 TYR A N 1
ATOM 1921 C CA . TYR A 1 233 ? 14.356 5.135 -6.403 1.00 87.50 233 TYR A CA 1
ATOM 1922 C C . TYR A 1 233 ? 13.119 4.327 -6.047 1.00 87.50 233 TYR A C 1
ATOM 1924 O O . TYR A 1 233 ? 12.599 4.421 -4.942 1.00 87.50 233 TYR A O 1
ATOM 1932 N N . VAL A 1 234 ? 12.680 3.497 -6.986 1.00 89.94 234 VAL A N 1
ATOM 1933 C CA . VAL A 1 234 ? 11.616 2.527 -6.759 1.00 89.94 234 VAL A CA 1
ATOM 1934 C C . VAL A 1 234 ? 12.225 1.296 -6.104 1.00 89.94 234 VAL A C 1
ATOM 1936 O O . VAL A 1 234 ? 13.038 0.595 -6.717 1.00 89.94 234 VAL A O 1
ATOM 1939 N N . HIS A 1 235 ? 11.828 1.030 -4.861 1.00 87.94 235 HIS A N 1
ATOM 1940 C CA . HIS A 1 235 ? 12.220 -0.183 -4.157 1.00 87.94 235 HIS A CA 1
ATOM 1941 C C . HIS A 1 235 ? 11.508 -1.396 -4.761 1.00 87.94 235 HIS A C 1
ATOM 1943 O O . HIS A 1 235 ? 10.326 -1.351 -5.109 1.00 87.94 235 HIS A O 1
ATOM 1949 N N . GLU A 1 236 ? 12.236 -2.508 -4.870 1.00 89.62 236 GLU A N 1
ATOM 1950 C CA . GLU A 1 236 ? 11.719 -3.745 -5.462 1.00 89.62 236 GLU A CA 1
ATOM 1951 C C . GLU A 1 236 ? 10.474 -4.257 -4.724 1.00 89.62 236 GLU A C 1
ATOM 1953 O O . GLU A 1 236 ? 9.506 -4.686 -5.352 1.00 89.62 236 GLU A O 1
ATOM 1958 N N . GLN A 1 237 ? 10.469 -4.140 -3.394 1.00 88.94 237 GLN A N 1
ATOM 1959 C CA . GLN A 1 237 ? 9.351 -4.559 -2.557 1.00 88.94 237 GLN A CA 1
ATOM 1960 C C . GLN A 1 237 ? 8.114 -3.668 -2.729 1.00 88.94 237 GLN A C 1
ATOM 1962 O O . GLN A 1 237 ? 7.003 -4.190 -2.786 1.00 88.94 237 GLN A O 1
ATOM 1967 N N . ASP A 1 238 ? 8.278 -2.349 -2.857 1.00 92.12 238 ASP A N 1
ATOM 1968 C CA . ASP A 1 238 ? 7.144 -1.445 -3.083 1.00 92.12 238 ASP A CA 1
ATOM 1969 C C . ASP A 1 238 ? 6.519 -1.691 -4.465 1.00 92.12 238 ASP A C 1
ATOM 1971 O O . ASP A 1 238 ? 5.294 -1.722 -4.598 1.00 92.12 238 ASP A O 1
ATOM 1975 N N . PHE A 1 239 ? 7.340 -1.975 -5.485 1.00 95.12 239 PHE A N 1
ATOM 1976 C CA . PHE A 1 239 ? 6.837 -2.409 -6.789 1.00 95.12 239 PHE A CA 1
ATOM 1977 C C . PHE A 1 239 ? 6.102 -3.754 -6.709 1.00 95.12 239 PHE A C 1
ATOM 1979 O O . PHE A 1 239 ? 5.047 -3.916 -7.322 1.00 95.12 239 PHE A O 1
ATOM 1986 N N . ALA A 1 240 ? 6.611 -4.705 -5.925 1.00 94.44 240 ALA A N 1
ATOM 1987 C CA . ALA A 1 240 ? 5.938 -5.980 -5.701 1.00 94.44 240 ALA A CA 1
ATOM 1988 C C . ALA A 1 240 ? 4.585 -5.820 -5.008 1.00 94.44 240 ALA A C 1
ATOM 1990 O O . ALA A 1 240 ? 3.607 -6.428 -5.434 1.00 94.44 240 ALA A O 1
ATOM 1991 N N . ASN A 1 241 ? 4.508 -4.959 -3.995 1.00 95.25 241 ASN A N 1
ATOM 1992 C CA . ASN A 1 241 ? 3.260 -4.654 -3.306 1.00 95.25 241 ASN A CA 1
ATOM 1993 C C . ASN A 1 241 ? 2.256 -3.987 -4.259 1.00 95.25 241 ASN A C 1
ATOM 1995 O O . ASN A 1 241 ? 1.096 -4.390 -4.316 1.00 95.25 241 ASN A O 1
ATOM 1999 N N . LEU A 1 242 ? 2.716 -3.031 -5.074 1.00 97.06 242 LEU A N 1
ATOM 2000 C CA . LEU A 1 242 ? 1.904 -2.380 -6.101 1.00 97.06 242 LEU A CA 1
ATOM 2001 C C . LEU A 1 242 ? 1.258 -3.411 -7.047 1.00 97.06 242 LEU A C 1
ATOM 2003 O O . LEU A 1 242 ? 0.044 -3.371 -7.262 1.00 97.06 242 LEU A O 1
ATOM 2007 N N . VAL A 1 243 ? 2.041 -4.351 -7.589 1.00 96.81 243 VAL A N 1
ATOM 2008 C CA . VAL A 1 243 ? 1.502 -5.384 -8.493 1.00 9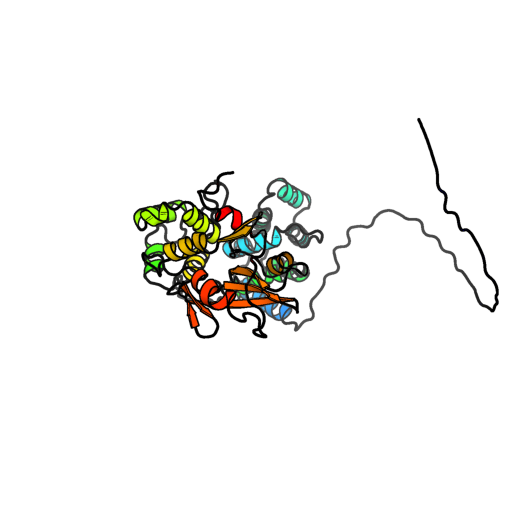6.81 243 VAL A CA 1
ATOM 2009 C C . VAL A 1 243 ? 0.703 -6.461 -7.761 1.00 96.81 243 VAL A C 1
ATOM 2011 O O . VAL A 1 243 ? -0.183 -7.061 -8.359 1.00 96.81 243 VAL A O 1
ATOM 2014 N N . ALA A 1 244 ? 0.956 -6.696 -6.473 1.00 96.00 244 ALA A N 1
ATOM 2015 C CA . ALA A 1 244 ? 0.149 -7.610 -5.675 1.00 96.00 244 ALA A CA 1
ATOM 2016 C C . ALA A 1 244 ? -1.258 -7.045 -5.421 1.00 96.00 244 ALA A C 1
ATOM 2018 O O . ALA A 1 244 ? -2.242 -7.765 -5.573 1.00 96.00 244 ALA A O 1
ATOM 2019 N N . TRP A 1 245 ? -1.372 -5.754 -5.095 1.00 96.62 245 TRP A N 1
ATOM 2020 C CA . TRP A 1 245 ? -2.659 -5.099 -4.836 1.00 96.62 245 TRP A CA 1
ATOM 2021 C C . TRP A 1 245 ? -3.506 -4.896 -6.092 1.00 96.62 245 TRP A C 1
ATOM 2023 O O . TRP A 1 245 ? -4.722 -5.073 -6.047 1.00 96.62 245 TRP A O 1
ATOM 2033 N N . PHE A 1 246 ? -2.885 -4.510 -7.209 1.00 96.31 246 PHE A N 1
ATOM 2034 C CA . PHE A 1 246 ? -3.617 -4.091 -8.413 1.00 96.31 246 PHE A CA 1
ATOM 2035 C C . PHE A 1 246 ? -3.459 -5.044 -9.598 1.00 96.31 246 PHE A C 1
ATOM 2037 O O . PHE A 1 246 ? -4.068 -4.836 -10.647 1.00 96.31 246 PHE A O 1
ATOM 2044 N N . GLY A 1 247 ? -2.698 -6.121 -9.429 1.00 94.56 247 GLY A N 1
ATOM 2045 C CA . GLY A 1 247 ? -2.444 -7.101 -10.469 1.00 94.56 247 GLY A CA 1
ATOM 2046 C C . GLY A 1 247 ? -1.285 -6.721 -11.399 1.00 94.56 247 GLY A C 1
ATOM 2047 O O . GLY A 1 247 ? -0.531 -5.774 -11.159 1.00 94.56 247 GLY A O 1
ATOM 2048 N N . PRO A 1 248 ? -1.099 -7.496 -12.478 1.00 95.44 248 PRO A N 1
ATOM 2049 C CA . PRO A 1 248 ? 0.080 -7.408 -13.325 1.00 95.44 248 PRO A CA 1
ATOM 2050 C C . PRO A 1 248 ? 0.166 -6.115 -14.146 1.00 95.44 248 PRO A C 1
ATOM 2052 O O . PRO A 1 248 ? -0.845 -5.562 -14.588 1.00 95.44 248 PRO A O 1
ATOM 2055 N N . VAL A 1 249 ? 1.396 -5.690 -14.454 1.00 95.19 249 VAL A N 1
ATOM 2056 C CA . VAL A 1 249 ? 1.666 -4.573 -15.377 1.00 95.19 249 VAL A CA 1
ATOM 2057 C C . VAL A 1 249 ? 1.418 -5.025 -16.823 1.00 95.19 249 VAL A C 1
ATOM 2059 O O . VAL A 1 249 ? 2.329 -5.460 -17.528 1.00 95.19 249 VAL A O 1
ATOM 2062 N N . LYS A 1 250 ? 0.152 -4.981 -17.248 1.00 93.19 250 LYS A N 1
ATOM 2063 C CA . LYS A 1 250 ? -0.321 -5.330 -18.596 1.00 93.19 250 LYS A CA 1
ATOM 2064 C C . LYS A 1 250 ? -1.553 -4.502 -18.973 1.00 93.19 250 LYS A C 1
ATOM 2066 O O . LYS A 1 250 ? -2.161 -3.867 -18.115 1.00 93.19 250 LYS A O 1
ATOM 2071 N N . ASP A 1 251 ? -1.940 -4.562 -20.243 1.00 89.56 251 ASP A N 1
ATOM 2072 C CA . ASP A 1 251 ? -3.196 -3.988 -20.729 1.00 89.56 251 ASP A CA 1
ATOM 2073 C C . ASP A 1 251 ? -4.420 -4.857 -20.388 1.00 89.56 251 ASP A C 1
ATOM 2075 O O . ASP A 1 251 ? -4.323 -6.068 -20.162 1.00 89.56 251 ASP A O 1
ATOM 2079 N N . GLY A 1 252 ? -5.599 -4.232 -20.437 1.00 87.50 252 GLY A N 1
ATOM 2080 C CA . GLY A 1 252 ? -6.897 -4.888 -20.278 1.00 87.50 252 GLY A CA 1
ATOM 2081 C C . GLY A 1 252 ? -7.455 -4.822 -18.856 1.00 87.50 252 GLY A C 1
ATOM 2082 O O . GLY A 1 252 ? -6.862 -4.226 -17.964 1.00 87.50 252 GLY A O 1
ATOM 2083 N N . LYS A 1 253 ? -8.620 -5.452 -18.653 1.00 84.88 253 LYS A N 1
ATOM 2084 C CA . LYS A 1 253 ? -9.403 -5.370 -17.402 1.00 84.88 253 LYS A CA 1
ATOM 2085 C C . LYS A 1 253 ? -8.677 -5.910 -16.168 1.00 84.88 253 LYS A C 1
ATOM 2087 O O . LYS A 1 253 ? -8.852 -5.395 -15.073 1.00 84.88 253 LYS A O 1
ATOM 2092 N N . ASP A 1 254 ? -7.826 -6.915 -16.358 1.00 86.06 254 ASP A N 1
ATOM 2093 C CA . ASP A 1 254 ? -7.001 -7.485 -15.285 1.00 86.06 254 ASP A CA 1
ATOM 2094 C C . ASP A 1 254 ? -5.636 -6.785 -15.154 1.00 86.06 254 ASP A C 1
ATOM 2096 O O . ASP A 1 254 ? -4.729 -7.307 -14.509 1.00 86.06 254 ASP A O 1
ATOM 2100 N N . GLY A 1 255 ? -5.440 -5.672 -15.860 1.00 92.25 255 GLY A N 1
ATOM 2101 C CA . GLY A 1 255 ? -4.208 -4.900 -15.862 1.00 92.25 255 GLY A CA 1
ATOM 2102 C C . GLY A 1 255 ? -4.192 -3.845 -14.764 1.00 92.25 255 GLY A C 1
ATOM 2103 O O . GLY A 1 255 ? -5.200 -3.184 -14.510 1.00 92.25 255 GLY A O 1
ATOM 2104 N N . LEU A 1 256 ? -3.018 -3.640 -14.168 1.00 95.25 256 LEU A N 1
ATOM 2105 C CA . LEU A 1 256 ? -2.785 -2.687 -13.082 1.00 95.25 256 LEU A CA 1
ATOM 2106 C C . LEU A 1 256 ? -3.389 -1.299 -13.341 1.00 95.25 256 LEU A C 1
ATOM 2108 O O . LEU A 1 256 ? -4.068 -0.738 -12.482 1.00 95.25 256 LEU A O 1
ATOM 2112 N N . PHE A 1 257 ? -3.163 -0.752 -14.535 1.00 94.50 257 PHE A N 1
ATOM 2113 C CA . PHE A 1 257 ? -3.623 0.590 -14.888 1.00 94.50 257 PHE A CA 1
ATOM 2114 C C . PHE A 1 257 ? -5.144 0.713 -14.902 1.00 94.50 257 PHE A C 1
ATOM 2116 O O . PHE A 1 257 ? -5.673 1.697 -14.393 1.00 94.50 257 PHE A O 1
ATOM 2123 N N . GLU A 1 258 ? -5.840 -0.279 -15.459 1.00 92.44 258 GLU A N 1
ATOM 2124 C CA . GLU A 1 258 ? -7.300 -0.260 -15.543 1.00 92.44 258 GLU A CA 1
ATOM 2125 C C . GLU A 1 258 ? -7.914 -0.358 -14.145 1.00 92.44 258 GLU A C 1
ATOM 2127 O O . GLU A 1 258 ? -8.816 0.408 -13.817 1.00 92.44 258 GLU A O 1
ATOM 2132 N N . LYS A 1 259 ? -7.364 -1.219 -13.278 1.00 93.75 259 LYS A N 1
ATOM 2133 C CA . LYS A 1 259 ? -7.845 -1.354 -11.896 1.00 93.75 259 LYS A CA 1
ATOM 2134 C C . LYS A 1 259 ? -7.643 -0.087 -11.078 1.00 93.75 259 LYS A C 1
ATOM 2136 O O . LYS A 1 259 ? -8.542 0.305 -10.337 1.00 93.75 259 LYS A O 1
ATOM 2141 N N . ILE A 1 260 ? -6.491 0.572 -11.221 1.00 95.94 260 ILE A N 1
ATOM 2142 C CA . ILE A 1 260 ? -6.231 1.850 -10.549 1.00 95.94 260 ILE A CA 1
ATOM 2143 C C . ILE A 1 260 ? -7.157 2.939 -11.097 1.00 95.94 260 ILE A C 1
ATOM 2145 O O . ILE A 1 260 ? -7.771 3.658 -10.313 1.00 95.94 260 ILE A O 1
ATOM 2149 N N . ALA A 1 261 ? -7.302 3.053 -12.420 1.00 92.94 261 ALA A N 1
ATOM 2150 C CA . ALA A 1 261 ? -8.186 4.043 -13.034 1.00 92.94 261 ALA A CA 1
ATOM 2151 C C . ALA A 1 261 ? -9.645 3.851 -12.590 1.00 92.94 261 ALA A C 1
ATOM 2153 O O . ALA A 1 261 ? -10.320 4.817 -12.227 1.00 92.94 261 ALA A O 1
ATOM 2154 N N . GLN A 1 262 ? -10.112 2.601 -12.554 1.00 92.88 262 GLN A N 1
ATOM 2155 C CA . GLN A 1 262 ? -11.443 2.258 -12.073 1.00 92.88 262 GLN A CA 1
ATOM 2156 C C . GLN A 1 262 ? -11.595 2.561 -10.582 1.00 92.88 262 GLN A C 1
ATOM 2158 O O . GLN A 1 262 ? -12.596 3.158 -10.199 1.00 92.88 262 GLN A O 1
ATOM 2163 N N . LEU A 1 263 ? -10.606 2.234 -9.744 1.00 95.38 263 LEU A N 1
ATOM 2164 C CA . LEU A 1 263 ? -10.625 2.601 -8.329 1.00 95.38 263 LEU A CA 1
ATOM 2165 C C . LEU A 1 263 ? -10.739 4.120 -8.153 1.00 95.38 263 LEU A C 1
ATOM 2167 O O . LEU A 1 263 ? -11.618 4.572 -7.427 1.00 95.38 263 LEU A O 1
ATOM 2171 N N . ILE A 1 264 ? -9.892 4.905 -8.823 1.00 93.31 264 ILE A N 1
ATOM 2172 C CA . ILE A 1 264 ? -9.900 6.371 -8.722 1.00 93.31 264 ILE A CA 1
ATOM 2173 C C . ILE A 1 264 ? -11.269 6.925 -9.114 1.00 93.31 264 ILE A C 1
ATOM 2175 O O . ILE A 1 264 ? -11.852 7.703 -8.367 1.00 93.31 264 ILE A O 1
ATOM 2179 N N . LYS A 1 265 ? -11.809 6.485 -10.253 1.00 90.62 265 LYS A N 1
ATOM 2180 C CA . LYS A 1 265 ? -13.069 6.999 -10.795 1.00 90.62 265 LYS A CA 1
ATOM 2181 C C . LYS A 1 265 ? -14.288 6.584 -9.972 1.00 90.62 265 LYS A C 1
ATOM 2183 O O . LYS A 1 265 ? -15.158 7.403 -9.692 1.00 90.62 265 LYS A O 1
ATOM 2188 N N . ASP A 1 266 ? -14.363 5.309 -9.610 1.00 91.94 266 ASP A N 1
ATOM 2189 C CA . ASP A 1 266 ? -15.600 4.693 -9.137 1.00 91.94 266 ASP A CA 1
ATOM 2190 C C . ASP A 1 266 ? -15.641 4.475 -7.617 1.00 91.94 266 ASP A C 1
ATOM 2192 O O . ASP A 1 266 ? -16.680 4.060 -7.093 1.00 91.94 266 ASP A O 1
ATOM 2196 N N . SER A 1 267 ? -14.545 4.749 -6.898 1.00 91.69 267 SER A N 1
ATOM 2197 C CA . SER A 1 267 ? -14.555 4.748 -5.426 1.00 91.69 267 SER A CA 1
ATOM 2198 C C . SER A 1 267 ? -15.180 5.995 -4.812 1.00 91.69 267 SER A C 1
ATOM 2200 O O . SER A 1 267 ? -15.431 6.022 -3.608 1.00 91.69 267 SER A O 1
ATOM 2202 N N . ILE A 1 268 ? -15.425 7.016 -5.632 1.00 88.69 268 ILE A N 1
ATOM 2203 C CA . ILE A 1 268 ? -15.966 8.303 -5.219 1.00 88.69 268 ILE A CA 1
ATOM 2204 C C . ILE A 1 268 ? -17.484 8.210 -5.070 1.00 88.69 268 ILE A C 1
ATOM 2206 O O . ILE A 1 268 ? -18.191 7.791 -5.987 1.00 88.69 268 ILE A O 1
ATOM 2210 N N . MET A 1 269 ? -18.001 8.682 -3.938 1.00 80.31 269 MET A N 1
ATOM 2211 C CA . MET A 1 269 ? -19.426 8.926 -3.735 1.00 80.31 269 MET A CA 1
ATOM 2212 C C . MET A 1 269 ? -19.674 10.383 -3.351 1.00 80.31 269 MET A C 1
ATOM 2214 O O . MET A 1 269 ? -18.866 11.015 -2.670 1.00 80.31 269 MET A O 1
ATOM 2218 N N . TYR A 1 270 ? -20.821 10.909 -3.774 1.00 71.25 270 TYR A N 1
ATOM 2219 C CA . TYR A 1 270 ? -21.258 12.260 -3.441 1.00 71.25 270 TYR A CA 1
ATOM 2220 C C . TYR A 1 270 ? -22.082 12.234 -2.157 1.00 71.25 270 TYR A C 1
ATOM 2222 O O . TYR A 1 270 ? -23.121 11.575 -2.094 1.00 71.25 270 TYR A O 1
ATOM 2230 N N . LYS A 1 271 ? -21.638 12.974 -1.138 1.00 64.00 271 LYS A N 1
ATOM 2231 C CA . LYS A 1 271 ? -22.384 13.152 0.112 1.00 64.00 271 LYS A CA 1
ATOM 2232 C C . LYS A 1 271 ? -22.896 14.588 0.195 1.00 64.00 271 LYS A C 1
ATOM 2234 O O . LYS A 1 271 ? -22.268 15.439 0.811 1.00 64.00 271 LYS A O 1
ATOM 2239 N N . GLY A 1 272 ? -24.044 14.862 -0.431 1.00 64.06 272 GLY A N 1
ATOM 2240 C CA . GLY A 1 272 ? -24.717 16.170 -0.361 1.00 64.06 272 GLY A CA 1
ATOM 2241 C C . GLY A 1 272 ? -23.754 17.362 -0.495 1.00 64.06 272 GLY A C 1
ATOM 2242 O O . GLY A 1 272 ? -22.984 17.430 -1.451 1.00 64.06 272 GLY A O 1
ATOM 2243 N N . ASN A 1 273 ? -23.759 18.259 0.499 1.00 57.94 273 ASN A N 1
ATOM 2244 C CA . ASN A 1 273 ? -22.953 19.490 0.520 1.00 57.94 273 ASN A CA 1
ATOM 2245 C C . ASN A 1 273 ? -21.457 19.298 0.854 1.00 57.94 273 ASN A C 1
ATOM 2247 O O . ASN A 1 273 ? -20.725 20.283 0.826 1.00 57.94 273 ASN A O 1
ATOM 2251 N N . SER A 1 274 ? -20.976 18.092 1.191 1.00 64.50 274 SER A N 1
ATOM 2252 C CA . SER A 1 274 ? -19.561 17.875 1.561 1.00 64.50 274 SER A CA 1
ATOM 2253 C C . SER A 1 274 ? -18.666 17.449 0.392 1.00 64.50 274 SER A C 1
ATOM 2255 O O . SER A 1 274 ? -17.457 17.299 0.562 1.00 64.50 274 SER A O 1
ATOM 2257 N N . GLY A 1 275 ? -19.239 17.307 -0.806 1.00 69.50 275 GLY A N 1
ATOM 2258 C CA . GLY A 1 275 ? -18.497 17.000 -2.024 1.00 69.50 275 GLY A CA 1
ATOM 2259 C C . GLY A 1 275 ? -18.164 15.510 -2.205 1.00 69.50 275 GLY A C 1
ATOM 2260 O O . GLY A 1 275 ? -18.735 14.645 -1.528 1.00 69.50 275 GLY A O 1
ATOM 2261 N N . PRO A 1 276 ? -17.301 15.191 -3.188 1.00 77.38 276 PRO A N 1
ATOM 2262 C CA . PRO A 1 276 ? -16.900 13.822 -3.499 1.00 77.38 276 PRO A CA 1
ATOM 2263 C C . PRO A 1 276 ? -15.936 13.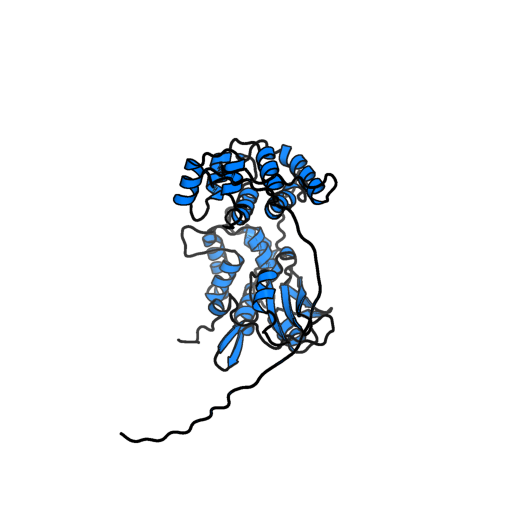251 -2.446 1.00 77.38 276 PRO A C 1
ATOM 2265 O O . PRO A 1 276 ? -14.901 13.851 -2.156 1.00 77.38 276 PRO A O 1
ATOM 2268 N N . HIS A 1 277 ? -16.237 12.055 -1.934 1.00 86.31 277 HIS A N 1
ATOM 2269 C CA . HIS A 1 277 ? -15.360 11.296 -1.037 1.00 86.31 277 HIS A CA 1
ATOM 2270 C C . HIS A 1 277 ? -15.099 9.898 -1.596 1.00 86.31 277 HIS A C 1
ATOM 2272 O O . HIS A 1 277 ? -16.041 9.191 -1.950 1.00 86.31 277 HIS A O 1
ATOM 2278 N N . SER A 1 278 ? -13.832 9.491 -1.663 1.00 91.94 278 SER A N 1
ATOM 2279 C CA . SER A 1 278 ? -13.448 8.113 -1.966 1.00 91.94 278 SER A CA 1
ATOM 2280 C C . SER A 1 278 ? -13.605 7.247 -0.718 1.00 91.94 278 SER A C 1
ATOM 2282 O O . SER A 1 278 ? -13.327 7.712 0.383 1.00 91.94 278 SER A O 1
ATOM 2284 N N . PHE A 1 279 ? -14.007 5.982 -0.867 1.00 94.44 279 PHE A N 1
ATOM 2285 C CA . PHE A 1 279 ? -13.971 5.022 0.245 1.00 94.44 279 PHE A CA 1
ATOM 2286 C C . PHE A 1 279 ? -12.560 4.496 0.539 1.00 94.44 279 PHE A C 1
ATOM 2288 O O . PHE A 1 279 ? -12.370 3.739 1.493 1.00 94.44 279 PHE A O 1
ATOM 2295 N N . PHE A 1 280 ? -11.580 4.824 -0.305 1.00 96.19 280 PHE A N 1
ATOM 2296 C CA . PHE A 1 280 ? -10.243 4.257 -0.256 1.00 96.19 280 PHE A CA 1
ATOM 2297 C C . PHE A 1 280 ? -9.264 5.195 0.460 1.00 96.19 280 PHE A C 1
ATOM 2299 O O . PHE A 1 280 ? -9.043 6.330 0.045 1.00 96.19 280 PHE A O 1
ATOM 2306 N N . ALA A 1 281 ? -8.660 4.706 1.541 1.00 94.75 281 ALA A N 1
ATOM 2307 C CA . ALA A 1 281 ? -7.742 5.453 2.395 1.00 94.75 281 ALA A CA 1
ATOM 2308 C C . ALA A 1 281 ? -6.261 5.276 2.016 1.00 94.75 281 ALA A C 1
ATOM 2310 O O . ALA A 1 281 ? -5.438 6.093 2.416 1.00 94.75 281 ALA A O 1
ATOM 2311 N N . GLY A 1 282 ? -5.912 4.233 1.253 1.00 95.12 282 GLY A N 1
ATOM 2312 C CA . GLY A 1 282 ? -4.519 3.925 0.917 1.00 95.12 282 GLY A CA 1
ATOM 2313 C C . GLY A 1 282 ? -3.716 3.426 2.121 1.00 95.12 282 GLY A C 1
ATOM 2314 O O . GLY A 1 282 ? -4.149 2.502 2.819 1.00 95.12 282 GLY A O 1
ATOM 2315 N N . TYR A 1 283 ? -2.531 4.007 2.333 1.00 92.12 283 TYR A N 1
ATOM 2316 C CA . TYR A 1 283 ? -1.702 3.764 3.512 1.00 92.12 283 TYR A CA 1
ATOM 2317 C C . TYR A 1 283 ? -2.369 4.382 4.739 1.00 92.12 283 TYR A C 1
ATOM 2319 O O . TYR A 1 283 ? -2.463 5.599 4.867 1.00 92.12 283 TYR A O 1
ATOM 2327 N N . MET A 1 284 ? -2.847 3.519 5.629 1.00 91.31 284 MET A N 1
ATOM 2328 C CA . MET A 1 284 ? -3.432 3.898 6.907 1.00 91.31 284 MET A CA 1
ATOM 2329 C C . MET A 1 284 ? -3.178 2.765 7.898 1.00 91.31 284 MET A C 1
ATOM 2331 O O . MET A 1 284 ? -3.332 1.583 7.567 1.00 91.31 284 MET A O 1
ATOM 2335 N N . THR A 1 285 ? -2.763 3.110 9.106 1.00 88.81 285 THR A N 1
ATOM 2336 C CA . THR A 1 285 ? -2.574 2.152 10.196 1.00 88.81 285 THR A CA 1
ATOM 2337 C C . THR A 1 285 ? -3.916 1.742 10.801 1.00 88.81 285 THR A C 1
ATOM 2339 O O . THR A 1 285 ? -4.964 2.336 10.533 1.00 88.81 285 THR A O 1
ATOM 2342 N N . LYS A 1 286 ? -3.900 0.690 11.625 1.00 88.00 286 LYS A N 1
ATOM 2343 C CA . LYS A 1 286 ? -5.087 0.282 12.382 1.00 88.00 286 LYS A CA 1
ATOM 2344 C C . LYS A 1 286 ? -5.560 1.416 13.299 1.00 88.00 286 LYS A C 1
ATOM 2346 O O . LYS A 1 286 ? -6.716 1.809 13.216 1.00 88.00 286 LYS A O 1
ATOM 2351 N N . ASP A 1 287 ? -4.643 1.989 14.070 1.00 91.62 287 ASP A N 1
ATOM 2352 C CA . ASP A 1 287 ? -4.960 3.012 15.067 1.00 91.62 287 ASP A CA 1
ATOM 2353 C C . ASP A 1 287 ? -5.467 4.312 14.433 1.00 91.62 287 ASP A C 1
ATOM 2355 O O . ASP A 1 287 ? -6.354 4.964 14.976 1.00 91.62 287 ASP A O 1
ATOM 2359 N N . GLU A 1 288 ? -4.934 4.705 13.271 1.00 91.75 288 GLU A N 1
ATOM 2360 C CA . GLU A 1 288 ? -5.468 5.844 12.513 1.00 91.75 288 GLU A CA 1
ATOM 2361 C C . GLU A 1 288 ? -6.900 5.593 12.046 1.00 91.75 288 GLU A C 1
ATOM 2363 O O . GLU A 1 288 ? -7.741 6.478 12.191 1.00 91.75 288 GLU A O 1
ATOM 2368 N N . ALA A 1 289 ? -7.190 4.394 11.531 1.00 92.31 289 ALA A N 1
ATOM 2369 C CA . ALA A 1 289 ? -8.541 4.033 11.115 1.00 92.31 289 ALA A CA 1
ATOM 2370 C C . ALA A 1 289 ? -9.514 3.993 12.306 1.00 92.31 289 ALA A C 1
ATOM 2372 O O . ALA A 1 289 ? -10.625 4.510 12.195 1.00 92.31 289 ALA A O 1
ATOM 2373 N N . ASP A 1 290 ? -9.087 3.440 13.444 1.00 92.69 290 ASP A N 1
ATOM 2374 C CA . ASP A 1 290 ? -9.888 3.371 14.671 1.00 92.69 290 ASP A CA 1
ATOM 2375 C C . ASP A 1 290 ? -10.202 4.761 15.221 1.00 92.69 290 ASP A C 1
ATOM 2377 O O . ASP A 1 290 ? -11.342 5.030 15.597 1.00 92.69 290 ASP A O 1
ATOM 2381 N N . ARG A 1 291 ? -9.221 5.672 15.217 1.00 92.06 291 ARG A N 1
ATOM 2382 C CA . ARG A 1 291 ? -9.434 7.071 15.617 1.00 92.06 291 ARG A CA 1
ATOM 2383 C C . ARG A 1 291 ? -10.362 7.811 14.661 1.00 92.06 291 ARG A C 1
ATOM 2385 O O . ARG A 1 291 ? -11.201 8.576 15.123 1.00 92.06 291 ARG A O 1
ATOM 2392 N N . LEU A 1 292 ? -10.195 7.611 13.353 1.00 90.69 292 LEU A N 1
ATOM 2393 C CA . LEU A 1 292 ? -10.941 8.354 12.339 1.00 90.69 292 LEU A CA 1
ATOM 2394 C C . LEU A 1 292 ? -12.402 7.903 12.243 1.00 90.69 292 LEU A C 1
ATOM 2396 O O . LEU A 1 292 ? -13.286 8.735 12.071 1.00 90.69 292 LEU A O 1
ATOM 2400 N N . ILE A 1 293 ? -12.661 6.599 12.368 1.00 91.19 293 ILE A N 1
ATOM 2401 C CA . ILE A 1 293 ? -14.027 6.080 12.459 1.00 91.19 293 ILE A CA 1
ATOM 2402 C C . ILE A 1 293 ? -14.598 6.373 13.851 1.00 91.19 293 ILE A C 1
ATOM 2404 O O . ILE A 1 293 ? -15.718 6.848 13.969 1.00 91.19 293 ILE A O 1
ATOM 2408 N N . GLY A 1 294 ? -13.840 6.132 14.916 1.00 79.44 294 GLY A N 1
ATOM 2409 C CA . GLY A 1 294 ? -14.198 6.538 16.271 1.00 79.44 294 GLY A CA 1
ATOM 2410 C C . GLY A 1 294 ? -15.563 6.044 16.776 1.00 79.44 294 GLY A C 1
ATOM 2411 O O . GLY A 1 294 ? -16.220 5.153 16.226 1.00 79.44 294 GLY A O 1
ATOM 2412 N N . ASN A 1 295 ? -15.992 6.615 17.902 1.00 71.81 295 ASN A N 1
ATOM 2413 C CA . ASN A 1 295 ? -17.292 6.309 18.507 1.00 71.81 295 ASN A CA 1
ATOM 2414 C C . ASN A 1 295 ? -18.426 7.212 18.031 1.00 71.81 295 ASN A C 1
ATOM 2416 O O . ASN A 1 295 ? -19.583 6.817 18.133 1.00 71.81 295 ASN A O 1
ATOM 2420 N N . GLU A 1 296 ? -18.090 8.383 17.504 1.00 74.62 296 GLU A N 1
ATOM 2421 C CA . GLU A 1 296 ? -19.055 9.411 17.112 1.00 74.62 296 GLU A CA 1
ATOM 2422 C C . GLU A 1 296 ? -19.633 9.174 15.712 1.00 74.62 296 GLU A C 1
ATOM 2424 O O . GLU A 1 296 ? -20.722 9.661 15.398 1.00 74.62 296 GLU A O 1
ATOM 2429 N N . GLU A 1 297 ? -18.947 8.394 14.872 1.00 86.25 297 GLU A N 1
ATOM 2430 C CA . GLU A 1 297 ? -19.474 8.033 13.563 1.00 86.25 297 GLU A CA 1
ATOM 2431 C C . GLU A 1 297 ? -20.641 7.055 13.659 1.00 86.25 297 GLU A C 1
ATOM 2433 O O . GLU A 1 297 ? -20.752 6.208 14.552 1.00 86.25 297 GLU A O 1
ATOM 2438 N N . LYS A 1 298 ? -21.519 7.156 12.664 1.00 91.44 298 LYS A N 1
ATOM 2439 C CA . LYS A 1 298 ? -22.705 6.312 12.564 1.00 91.44 298 LYS A CA 1
ATOM 2440 C C . LYS A 1 298 ? -22.317 4.874 12.229 1.00 91.44 298 LYS A C 1
ATOM 2442 O O . LYS A 1 298 ? -21.388 4.611 11.469 1.00 91.44 298 LYS A O 1
ATOM 2447 N N . VAL A 1 299 ? -23.098 3.932 12.747 1.00 93.62 299 VAL A N 1
ATOM 2448 C CA . VAL A 1 299 ? -23.029 2.520 12.353 1.00 93.62 299 VAL A CA 1
ATOM 2449 C C . VAL A 1 299 ? -23.163 2.410 10.834 1.00 93.62 299 VAL A C 1
ATOM 2451 O O . VAL A 1 299 ? -23.999 3.082 10.227 1.00 93.62 299 VAL A O 1
ATOM 2454 N N . GLY A 1 300 ? -22.306 1.596 10.224 1.00 93.12 300 GLY A N 1
ATOM 2455 C CA . GLY A 1 300 ? -22.178 1.491 8.772 1.00 93.12 300 GLY A CA 1
ATOM 2456 C C . GLY A 1 300 ? -21.187 2.475 8.140 1.00 93.12 300 GLY A C 1
ATOM 2457 O O . GLY A 1 300 ? -20.948 2.382 6.932 1.00 93.12 300 GLY A O 1
ATOM 2458 N N . THR A 1 301 ? -20.584 3.393 8.912 1.00 94.88 301 THR A N 1
ATOM 2459 C CA . THR A 1 301 ? -19.439 4.192 8.446 1.00 94.88 301 THR A CA 1
ATOM 2460 C C . THR A 1 301 ? -18.224 3.295 8.207 1.00 94.88 301 THR A C 1
ATOM 2462 O O . THR A 1 301 ? -17.882 2.484 9.064 1.00 94.88 301 THR A O 1
ATOM 2465 N N . PHE A 1 302 ? -17.568 3.419 7.052 1.00 96.25 302 PHE A N 1
ATOM 2466 C CA . PHE A 1 302 ? -16.464 2.543 6.665 1.00 96.25 302 PHE A CA 1
ATOM 2467 C C . PHE A 1 302 ? -15.378 3.242 5.836 1.00 96.25 302 PHE A C 1
ATOM 2469 O O . PHE A 1 302 ? -15.604 4.289 5.225 1.00 96.25 302 PHE A O 1
ATOM 2476 N N . LEU A 1 303 ? -14.205 2.613 5.779 1.00 96.31 303 LEU A N 1
ATOM 2477 C CA . LEU A 1 303 ? -13.127 2.904 4.828 1.00 96.31 303 LEU A CA 1
ATOM 2478 C C . LEU A 1 303 ? -12.411 1.613 4.423 1.00 96.31 303 LEU A C 1
ATOM 2480 O O . LEU A 1 303 ? -12.486 0.606 5.130 1.00 96.31 303 LEU A O 1
ATOM 2484 N N . ILE A 1 304 ? -11.694 1.645 3.301 1.00 97.75 304 ILE A N 1
ATOM 2485 C CA . ILE A 1 304 ? -10.843 0.542 2.840 1.00 97.75 304 ILE A CA 1
ATOM 2486 C C . ILE A 1 304 ? -9.393 1.013 2.775 1.00 97.75 304 ILE A C 1
ATOM 2488 O O . ILE A 1 304 ? -9.101 2.040 2.168 1.00 97.75 304 ILE A O 1
ATOM 2492 N N . ARG A 1 305 ? -8.475 0.249 3.364 1.00 96.81 305 ARG A N 1
ATOM 2493 C CA . ARG A 1 305 ? -7.035 0.548 3.397 1.00 96.81 305 ARG A CA 1
ATOM 2494 C C . ARG A 1 305 ? -6.200 -0.634 2.920 1.00 96.81 305 ARG A C 1
ATOM 2496 O O . ARG A 1 305 ? -6.683 -1.768 2.885 1.00 96.81 305 ARG A O 1
ATOM 2503 N N . PHE A 1 306 ? -4.934 -0.386 2.596 1.00 96.69 306 PHE A N 1
ATOM 2504 C CA . PHE A 1 306 ? -3.982 -1.469 2.360 1.00 96.69 306 PHE A CA 1
ATOM 2505 C C . PHE A 1 306 ? -3.801 -2.325 3.619 1.00 96.69 306 PHE A C 1
ATOM 2507 O O . PHE A 1 306 ? -3.790 -1.821 4.749 1.00 96.69 306 PHE A O 1
ATOM 2514 N N . SER A 1 307 ? -3.615 -3.630 3.425 1.00 91.94 307 SER A N 1
ATOM 2515 C CA . SER A 1 307 ? -3.131 -4.513 4.481 1.00 91.94 307 SER A CA 1
ATOM 2516 C C . SER A 1 307 ? -1.607 -4.555 4.450 1.00 91.94 307 SER A C 1
ATOM 2518 O O . SER A 1 307 ? -1.028 -5.237 3.611 1.00 91.94 307 SER A O 1
ATOM 2520 N N . LEU A 1 308 ? -0.944 -3.830 5.356 1.00 85.81 308 LEU A N 1
ATOM 2521 C CA . LEU A 1 308 ? 0.526 -3.792 5.393 1.00 85.81 308 LEU A CA 1
ATOM 2522 C C . LEU A 1 308 ? 1.124 -5.145 5.798 1.00 85.81 308 LEU A C 1
ATOM 2524 O O . LEU A 1 308 ? 2.108 -5.581 5.214 1.00 85.81 308 LEU A O 1
ATOM 2528 N N . THR A 1 309 ? 0.470 -5.856 6.720 1.00 82.69 309 THR A N 1
ATOM 2529 C CA . THR A 1 309 ? 0.861 -7.208 7.155 1.00 82.69 309 THR A CA 1
ATOM 2530 C C . THR A 1 309 ? 0.769 -8.241 6.029 1.00 82.69 309 THR A C 1
ATOM 2532 O O . THR A 1 309 ? 1.546 -9.187 5.996 1.00 82.69 309 THR A O 1
ATOM 2535 N N . TYR A 1 310 ? -0.167 -8.062 5.091 1.00 87.25 310 TYR A N 1
ATOM 2536 C CA . TYR A 1 310 ? -0.440 -9.012 4.007 1.00 87.25 310 TYR A CA 1
ATOM 2537 C C . TYR A 1 310 ? -0.257 -8.373 2.619 1.00 87.25 310 TYR A C 1
ATOM 2539 O O . TYR A 1 310 ? -0.932 -8.748 1.658 1.00 87.25 310 TYR A O 1
ATOM 2547 N N . ALA A 1 311 ? 0.664 -7.409 2.503 1.00 88.00 311 ALA A N 1
ATOM 2548 C CA . ALA A 1 311 ? 0.876 -6.625 1.285 1.00 88.00 311 ALA A CA 1
ATOM 2549 C C . ALA A 1 311 ? 1.273 -7.499 0.084 1.00 88.00 311 ALA A C 1
ATOM 2551 O O . ALA A 1 311 ? 0.714 -7.359 -1.000 1.00 88.00 311 ALA A O 1
ATOM 2552 N N . GLN A 1 312 ? 2.154 -8.482 0.298 1.00 87.25 312 GLN A N 1
ATOM 2553 C CA . GLN A 1 312 ? 2.594 -9.427 -0.740 1.00 87.25 312 GLN A CA 1
ATOM 2554 C C . GLN A 1 312 ? 1.476 -10.352 -1.242 1.00 87.25 312 GLN A C 1
ATOM 2556 O O . GLN A 1 312 ? 1.576 -10.928 -2.318 1.00 87.25 312 GLN A O 1
ATOM 2561 N N . SER A 1 313 ? 0.405 -10.512 -0.463 1.00 89.31 313 SER A N 1
ATOM 2562 C CA . SER A 1 313 ? -0.788 -11.257 -0.883 1.00 89.31 313 SER A CA 1
ATOM 2563 C C . SER A 1 313 ? -1.838 -10.350 -1.528 1.00 89.31 313 SER A C 1
ATOM 2565 O O . SER A 1 313 ? -2.909 -10.819 -1.888 1.00 89.31 313 SER A O 1
ATOM 2567 N N . GLY A 1 314 ? -1.552 -9.055 -1.698 1.00 93.88 314 GLY A N 1
ATOM 2568 C CA . GLY A 1 314 ? -2.475 -8.114 -2.324 1.00 93.88 314 GLY A CA 1
ATOM 2569 C C . GLY A 1 314 ? -3.714 -7.820 -1.481 1.00 93.88 314 GLY A C 1
ATOM 2570 O O . GLY A 1 314 ? -4.728 -7.388 -2.021 1.00 93.88 314 GLY A O 1
ATOM 2571 N N . CYS A 1 315 ? -3.666 -8.072 -0.171 1.00 94.69 315 CYS A N 1
ATOM 2572 C CA . CYS A 1 315 ? -4.843 -7.954 0.680 1.00 94.69 315 CYS A CA 1
ATOM 2573 C C . CYS A 1 315 ? -5.165 -6.498 1.046 1.00 94.69 315 CYS A C 1
ATOM 2575 O O . CYS A 1 315 ? -4.282 -5.644 1.198 1.00 94.69 315 CYS A O 1
ATOM 2577 N N . PHE A 1 316 ? -6.449 -6.257 1.303 1.00 97.88 316 PHE A N 1
ATOM 2578 C CA . PHE A 1 316 ? -6.988 -4.994 1.807 1.00 97.88 316 PHE A CA 1
ATOM 2579 C C . PHE A 1 316 ? -7.720 -5.221 3.130 1.00 97.88 316 PHE A C 1
ATOM 2581 O O . PHE A 1 316 ? -8.060 -6.350 3.476 1.00 97.88 316 PHE A O 1
ATOM 2588 N N . ILE A 1 317 ? -7.971 -4.149 3.877 1.00 97.00 317 ILE A N 1
ATOM 2589 C CA . ILE A 1 317 ? -8.777 -4.183 5.100 1.00 97.00 317 ILE A CA 1
ATOM 2590 C C . ILE A 1 317 ? -9.958 -3.234 4.935 1.00 97.00 317 ILE A C 1
ATOM 2592 O O . ILE A 1 317 ? -9.756 -2.057 4.633 1.00 97.00 317 ILE A O 1
ATOM 2596 N N . VAL A 1 318 ? -11.169 -3.727 5.186 1.00 97.44 318 VAL A N 1
ATOM 2597 C CA . VAL A 1 318 ? -12.345 -2.885 5.436 1.00 97.44 318 VAL A CA 1
ATOM 2598 C C . VAL A 1 318 ? -12.382 -2.575 6.923 1.00 97.44 318 VAL A C 1
ATOM 2600 O O . VAL A 1 318 ? -12.429 -3.493 7.739 1.00 97.44 318 VAL A O 1
ATOM 2603 N N . CYS A 1 319 ? -12.367 -1.298 7.278 1.00 96.56 319 CYS A N 1
ATOM 2604 C CA . CYS A 1 319 ? -12.626 -0.843 8.639 1.00 96.56 319 CYS A CA 1
ATOM 2605 C C . CYS A 1 319 ? -14.080 -0.366 8.692 1.00 96.56 319 CYS A C 1
ATOM 2607 O O . CYS A 1 319 ? -14.442 0.523 7.922 1.00 96.56 319 CYS A O 1
ATOM 2609 N N . LEU A 1 320 ? -14.908 -0.959 9.551 1.00 95.81 320 LEU A N 1
ATOM 2610 C CA . LEU A 1 320 ? -16.356 -0.744 9.597 1.00 95.81 320 LEU A CA 1
ATOM 2611 C C . LEU A 1 320 ? -16.815 -0.403 11.014 1.00 95.81 320 LEU A C 1
ATOM 2613 O O . LEU A 1 320 ? -16.550 -1.149 11.953 1.00 95.81 320 LEU A O 1
ATOM 2617 N N . LYS A 1 321 ? -17.577 0.681 11.157 1.00 95.75 321 LYS A N 1
ATOM 2618 C CA . LYS A 1 321 ? -18.275 1.016 12.395 1.00 95.75 321 LYS A CA 1
ATOM 2619 C C . LYS A 1 321 ? -19.466 0.089 12.603 1.00 95.75 321 LYS A C 1
ATOM 2621 O O . LYS A 1 321 ? -20.419 0.122 11.822 1.00 95.75 321 LYS A O 1
ATOM 2626 N N . THR A 1 322 ? -19.450 -0.668 13.690 1.00 93.00 322 THR A N 1
ATOM 2627 C CA . THR A 1 322 ? -20.570 -1.486 14.165 1.00 93.00 322 THR A CA 1
ATOM 2628 C C . THR A 1 322 ? -21.106 -0.947 15.493 1.00 93.00 322 THR A C 1
ATOM 2630 O O . THR A 1 322 ? -20.610 0.046 16.035 1.00 93.00 322 THR A O 1
ATOM 2633 N N . ASN A 1 323 ? -22.143 -1.595 16.032 1.00 90.12 323 ASN A N 1
ATOM 2634 C CA . ASN A 1 323 ? -22.708 -1.246 17.340 1.00 90.12 323 ASN A CA 1
ATOM 2635 C C . ASN A 1 323 ? -21.732 -1.500 18.502 1.00 90.12 323 ASN A C 1
ATOM 2637 O O . ASN A 1 323 ? -21.892 -0.912 19.567 1.00 90.12 323 ASN A O 1
ATOM 2641 N N . THR A 1 324 ? -20.751 -2.389 18.320 1.00 88.94 324 THR A N 1
ATOM 2642 C CA . THR A 1 324 ? -19.809 -2.815 19.367 1.00 88.94 324 THR A CA 1
ATOM 2643 C C . THR A 1 324 ? -18.446 -2.136 19.264 1.00 88.94 324 THR A C 1
ATOM 2645 O O . THR A 1 324 ? -17.659 -2.219 20.202 1.00 88.94 324 THR A O 1
ATOM 2648 N N . GLY A 1 325 ? -18.151 -1.453 18.156 1.00 91.12 325 GLY A N 1
ATOM 2649 C CA . GLY A 1 325 ? -16.859 -0.812 17.942 1.00 91.12 325 GLY A CA 1
ATOM 2650 C C . GLY A 1 325 ? -16.506 -0.696 16.467 1.00 91.12 325 GLY A C 1
ATOM 2651 O O . GLY A 1 325 ? -17.385 -0.637 15.611 1.00 91.12 325 GLY A O 1
ATOM 2652 N N . VAL A 1 326 ? -15.211 -0.624 16.180 1.00 93.31 326 VAL A N 1
ATOM 2653 C CA . VAL A 1 326 ? -14.686 -0.692 14.814 1.00 93.31 326 VAL A CA 1
ATOM 2654 C C . VAL A 1 326 ? -14.232 -2.125 14.551 1.00 93.31 326 VAL A C 1
ATOM 2656 O O . VAL A 1 326 ? -13.440 -2.687 15.305 1.00 93.31 326 VAL A O 1
ATOM 2659 N N . GLU A 1 327 ? -14.753 -2.730 13.489 1.00 93.00 327 GLU A N 1
ATOM 2660 C CA . GLU A 1 327 ? -14.340 -4.050 13.020 1.00 93.00 327 GLU A CA 1
ATOM 2661 C C . GLU A 1 327 ? -13.396 -3.918 11.824 1.00 93.00 327 GLU A C 1
ATOM 2663 O O . GLU A 1 327 ? -13.619 -3.105 10.926 1.00 93.00 327 GLU A O 1
ATOM 2668 N N . HIS A 1 328 ? -12.355 -4.754 11.789 1.00 93.50 328 HIS A N 1
ATOM 2669 C CA . HIS A 1 328 ? -11.441 -4.860 10.653 1.00 93.50 328 HIS A CA 1
ATOM 2670 C C . HIS A 1 328 ? -11.640 -6.195 9.956 1.00 93.50 328 HIS A C 1
ATOM 2672 O O . HIS A 1 328 ? -11.338 -7.251 10.513 1.00 93.50 328 HIS A O 1
ATOM 2678 N N . VAL A 1 329 ? -12.117 -6.138 8.721 1.00 93.06 329 VAL A N 1
ATOM 2679 C CA . VAL A 1 329 ? -12.397 -7.313 7.903 1.00 93.06 329 VAL A CA 1
ATOM 2680 C C . VAL A 1 329 ? -11.337 -7.415 6.815 1.00 93.06 329 VAL A C 1
ATOM 2682 O O . VAL A 1 329 ? -11.132 -6.475 6.044 1.00 93.06 329 VAL A O 1
ATOM 2685 N N . LEU A 1 330 ? -10.645 -8.554 6.769 1.00 93.62 330 LEU A N 1
ATOM 2686 C CA . LEU A 1 330 ? -9.650 -8.849 5.742 1.00 93.62 330 LEU A CA 1
ATOM 2687 C C . LEU A 1 330 ? -10.345 -9.157 4.412 1.00 93.62 330 LEU A C 1
ATOM 2689 O O . LEU A 1 330 ? -11.265 -9.970 4.355 1.00 93.62 330 LEU A O 1
ATOM 2693 N N . LEU A 1 331 ? -9.874 -8.511 3.351 1.00 95.69 331 LEU A N 1
ATOM 2694 C CA . LEU A 1 331 ? -10.211 -8.817 1.968 1.00 95.69 331 LEU A CA 1
ATOM 2695 C C . LEU A 1 331 ? -8.998 -9.488 1.332 1.00 95.69 331 LEU A C 1
ATOM 2697 O O . LEU A 1 331 ? -7.923 -8.883 1.267 1.00 95.69 331 LEU A O 1
ATOM 2701 N N . GLU A 1 332 ? -9.159 -10.729 0.890 1.00 95.19 332 GLU A N 1
ATOM 2702 C CA . GLU A 1 332 ? -8.052 -11.530 0.374 1.00 95.19 332 GLU A CA 1
ATOM 2703 C C . GLU A 1 332 ? -7.746 -11.129 -1.068 1.00 95.19 332 GLU A C 1
ATOM 2705 O O . GLU A 1 332 ? -8.634 -11.093 -1.915 1.00 95.19 332 GLU A O 1
ATOM 2710 N N . GLY A 1 333 ? -6.491 -10.787 -1.351 1.00 94.56 333 GLY A N 1
ATOM 2711 C CA . GLY A 1 333 ? -6.054 -10.469 -2.704 1.00 94.56 333 GLY A CA 1
ATOM 2712 C C . GLY A 1 333 ? -5.598 -11.708 -3.468 1.00 94.56 333 GLY A C 1
ATOM 2713 O O . GLY A 1 333 ? -5.119 -12.686 -2.897 1.00 94.56 333 GLY A O 1
ATOM 2714 N N . ASN A 1 334 ? -5.689 -11.640 -4.793 1.00 93.75 334 ASN A N 1
ATOM 2715 C CA . ASN A 1 334 ? -5.024 -12.565 -5.700 1.00 93.75 334 ASN A CA 1
ATOM 2716 C C . ASN A 1 334 ? -3.970 -11.799 -6.519 1.00 93.75 334 ASN A C 1
ATOM 2718 O O . ASN A 1 334 ? -4.307 -11.238 -7.566 1.00 93.75 334 ASN A O 1
ATOM 2722 N N . PRO A 1 335 ? -2.690 -11.812 -6.108 1.00 90.75 335 PRO A N 1
ATOM 2723 C CA . PRO A 1 335 ? -1.622 -11.042 -6.751 1.00 90.75 335 PRO A CA 1
ATOM 2724 C C . PRO A 1 335 ? -1.411 -11.327 -8.242 1.00 90.75 335 PRO A C 1
ATOM 2726 O O . PRO A 1 335 ? -0.960 -10.463 -8.989 1.00 90.75 335 PRO A O 1
ATOM 2729 N N . ALA A 1 336 ? -1.741 -12.534 -8.710 1.00 89.81 336 ALA A N 1
ATOM 2730 C CA . ALA A 1 336 ? -1.554 -12.902 -10.113 1.00 89.81 336 ALA A CA 1
ATOM 2731 C C . ALA A 1 336 ? -2.561 -12.206 -11.046 1.00 89.81 336 ALA A C 1
ATOM 2733 O O . ALA A 1 336 ? -2.301 -12.039 -12.240 1.00 89.81 336 ALA A O 1
ATOM 2734 N N . THR A 1 337 ? -3.720 -11.813 -10.512 1.00 90.69 337 THR A N 1
ATOM 2735 C CA . THR A 1 337 ? -4.851 -11.269 -11.286 1.00 90.69 337 THR A CA 1
ATOM 2736 C C . THR A 1 337 ? -5.346 -9.914 -10.779 1.00 90.69 337 THR A C 1
ATOM 2738 O O . THR A 1 337 ? -6.130 -9.254 -11.460 1.00 90.69 337 THR A O 1
ATOM 2741 N N . GLY A 1 338 ? -4.936 -9.503 -9.577 1.00 90.56 338 GLY A N 1
ATOM 2742 C CA . GLY A 1 338 ? -5.486 -8.368 -8.840 1.00 90.56 338 GLY A CA 1
ATOM 2743 C C . GLY A 1 338 ? -6.957 -8.546 -8.445 1.00 90.56 338 GLY A C 1
ATOM 2744 O O . GLY A 1 338 ? -7.645 -7.545 -8.259 1.00 90.56 338 GLY A O 1
ATOM 2745 N N . LYS A 1 339 ? -7.498 -9.773 -8.465 1.00 95.38 339 LYS A N 1
ATOM 2746 C CA . LYS A 1 339 ? -8.863 -10.058 -7.991 1.00 95.38 339 LYS A CA 1
ATOM 2747 C C . LYS A 1 339 ? -8.906 -10.063 -6.471 1.00 95.38 339 LYS A C 1
ATOM 2749 O O . LYS A 1 339 ? -7.869 -10.202 -5.826 1.00 95.38 339 LYS A O 1
ATOM 2754 N N . ILE A 1 340 ? -10.104 -9.918 -5.920 1.00 96.44 340 ILE A N 1
ATOM 2755 C CA . ILE A 1 340 ? -10.314 -9.844 -4.477 1.00 96.44 340 ILE A CA 1
ATOM 2756 C C . ILE A 1 340 ? -11.369 -10.859 -4.085 1.00 96.44 340 ILE A C 1
ATOM 2758 O O . ILE A 1 340 ? -12.465 -10.856 -4.642 1.00 96.44 340 ILE A O 1
ATOM 2762 N N . SER A 1 341 ? -11.036 -11.710 -3.129 1.00 95.44 341 SER A N 1
ATOM 2763 C CA . SER A 1 341 ? -11.905 -12.743 -2.600 1.00 95.44 341 SER A CA 1
ATOM 2764 C C . SER A 1 341 ? -12.497 -12.279 -1.273 1.00 95.44 341 SER A C 1
ATOM 2766 O O . SER A 1 341 ? -11.810 -11.768 -0.385 1.00 95.44 341 SER A O 1
ATOM 2768 N N . TYR A 1 342 ? -13.809 -12.430 -1.149 1.00 94.31 342 TYR A N 1
ATOM 2769 C CA . TYR A 1 342 ? -14.541 -12.137 0.073 1.00 94.31 342 TYR A CA 1
ATOM 2770 C C . TYR A 1 342 ? -15.733 -13.083 0.179 1.00 94.31 342 TYR A C 1
ATOM 2772 O O . TYR A 1 342 ? -16.514 -13.216 -0.766 1.00 94.31 342 TYR A O 1
ATOM 2780 N N . ASP A 1 343 ? -15.871 -13.731 1.336 1.00 90.25 343 ASP A N 1
ATOM 2781 C CA . ASP A 1 343 ? -16.985 -14.638 1.636 1.00 90.25 343 ASP A CA 1
ATOM 2782 C C . ASP A 1 343 ? -17.138 -15.779 0.608 1.00 90.25 343 ASP A C 1
ATOM 2784 O O . ASP A 1 343 ? -18.227 -16.072 0.112 1.00 90.25 343 ASP A O 1
ATOM 2788 N N . GLY A 1 344 ? -16.004 -16.375 0.215 1.00 89.88 344 GLY A N 1
ATOM 2789 C CA . GLY A 1 344 ? -15.942 -17.472 -0.757 1.00 89.88 344 GLY A CA 1
ATOM 2790 C C . GLY A 1 344 ? -16.269 -17.079 -2.202 1.00 89.88 344 GLY A C 1
ATOM 2791 O O . GLY A 1 344 ? -16.477 -17.960 -3.037 1.00 89.88 344 GLY A O 1
ATOM 2792 N N . LYS A 1 345 ? -16.344 -15.779 -2.513 1.00 94.94 345 LYS A N 1
ATOM 2793 C CA . LYS A 1 345 ? -16.596 -15.262 -3.864 1.00 94.94 345 LYS A CA 1
ATOM 2794 C C . LYS A 1 345 ? -15.461 -14.366 -4.325 1.00 94.94 345 LYS A C 1
ATOM 2796 O O . LYS A 1 345 ? -14.967 -13.551 -3.550 1.00 94.94 345 LYS A O 1
ATOM 2801 N N . ASP A 1 346 ? -15.146 -14.460 -5.610 1.00 95.81 346 ASP A N 1
ATOM 2802 C CA . ASP A 1 346 ? -14.155 -13.611 -6.261 1.00 95.81 346 ASP A CA 1
ATOM 2803 C C . ASP A 1 346 ? -14.817 -12.420 -6.950 1.00 95.81 346 ASP A C 1
ATOM 2805 O O . ASP A 1 346 ? -15.840 -12.541 -7.632 1.00 95.81 346 ASP A O 1
ATOM 2809 N N . TYR A 1 347 ? -14.182 -11.266 -6.804 1.00 95.94 347 TYR A N 1
ATOM 2810 C CA . TYR A 1 347 ? -14.573 -10.008 -7.415 1.00 95.94 347 TYR A CA 1
ATOM 2811 C C . TYR A 1 347 ? -13.418 -9.487 -8.260 1.00 95.94 347 TYR A C 1
ATOM 2813 O O . TYR A 1 347 ? -12.246 -9.620 -7.900 1.00 95.94 347 TYR A O 1
ATOM 2821 N N . ASP A 1 348 ? -13.755 -8.887 -9.400 1.00 94.62 348 ASP A N 1
ATOM 2822 C CA . ASP A 1 348 ? -12.744 -8.432 -10.352 1.00 94.62 348 ASP A CA 1
ATOM 2823 C C . ASP A 1 348 ? -11.897 -7.280 -9.792 1.00 94.62 348 ASP A C 1
ATOM 2825 O O . ASP A 1 348 ? -10.728 -7.167 -10.143 1.00 94.62 348 ASP A O 1
ATOM 2829 N N . ASP A 1 349 ? -12.448 -6.459 -8.897 1.00 93.94 349 ASP A N 1
ATOM 2830 C CA . ASP A 1 349 ? -11.790 -5.286 -8.321 1.00 93.94 349 ASP A CA 1
ATOM 2831 C C . ASP A 1 349 ? -12.511 -4.808 -7.034 1.00 93.94 349 ASP A C 1
ATOM 2833 O O . ASP A 1 349 ? -13.617 -5.266 -6.715 1.00 93.94 349 ASP A O 1
ATOM 2837 N N . LEU A 1 350 ? -11.896 -3.869 -6.296 1.00 95.06 350 LEU A N 1
ATOM 2838 C CA . LEU A 1 350 ? -12.443 -3.299 -5.049 1.00 95.06 350 LEU A CA 1
ATOM 2839 C C . LEU A 1 350 ? -13.810 -2.629 -5.235 1.00 95.06 350 LEU A C 1
ATOM 2841 O O . LEU A 1 350 ? -14.664 -2.705 -4.352 1.00 95.06 350 LEU A O 1
ATOM 2845 N N . VAL A 1 351 ? -14.028 -1.962 -6.366 1.00 94.88 351 VAL A N 1
ATOM 2846 C CA . VAL A 1 351 ? -15.271 -1.238 -6.655 1.00 94.88 351 VAL A CA 1
ATOM 2847 C C . VAL A 1 351 ? -16.406 -2.234 -6.878 1.00 94.88 351 VAL A C 1
ATOM 2849 O O . VAL A 1 351 ? -17.504 -2.074 -6.338 1.00 94.88 351 VAL A O 1
ATOM 2852 N N . THR A 1 352 ? -16.147 -3.286 -7.649 1.00 95.00 352 THR A N 1
ATOM 2853 C CA . THR A 1 352 ? -17.088 -4.371 -7.909 1.00 95.00 352 THR A CA 1
ATOM 2854 C C . THR A 1 352 ? -17.429 -5.112 -6.617 1.00 95.00 352 THR A C 1
ATOM 2856 O O . THR A 1 352 ? -18.612 -5.351 -6.358 1.00 95.00 352 THR A O 1
ATOM 2859 N N . LEU A 1 353 ? -16.429 -5.408 -5.778 1.00 96.00 353 LEU A N 1
ATOM 2860 C CA . LEU A 1 353 ? -16.631 -5.971 -4.440 1.00 96.00 353 LEU A CA 1
ATOM 2861 C C . LEU A 1 353 ? -17.528 -5.072 -3.582 1.00 96.00 353 LEU A C 1
ATOM 2863 O O . LEU A 1 353 ? -18.520 -5.542 -3.020 1.00 96.00 353 LEU A O 1
ATOM 2867 N N . TYR A 1 354 ? -17.229 -3.774 -3.520 1.00 95.19 354 TYR A N 1
ATOM 2868 C CA . TYR A 1 354 ? -18.024 -2.823 -2.752 1.00 95.19 354 TYR A CA 1
ATOM 2869 C C . TYR A 1 354 ? -19.493 -2.817 -3.200 1.00 95.19 354 TYR A C 1
ATOM 2871 O O . TYR A 1 354 ? -20.389 -3.061 -2.391 1.00 95.19 354 TYR A O 1
ATOM 2879 N N . ARG A 1 355 ? -19.741 -2.622 -4.503 1.00 93.31 355 ARG A N 1
ATOM 2880 C CA . ARG A 1 355 ? -21.089 -2.487 -5.087 1.00 93.31 355 ARG A CA 1
ATOM 2881 C C . ARG A 1 355 ? -21.940 -3.755 -4.985 1.00 93.31 355 ARG A C 1
ATOM 2883 O O . ARG A 1 355 ? -23.173 -3.668 -4.967 1.00 93.31 355 ARG A O 1
ATOM 2890 N N . ARG A 1 356 ? -21.308 -4.932 -5.025 1.00 93.81 356 ARG A N 1
ATOM 2891 C CA . ARG A 1 356 ? -22.008 -6.226 -5.065 1.00 93.81 356 ARG A CA 1
ATOM 2892 C C . ARG A 1 356 ? -22.120 -6.898 -3.704 1.00 93.81 356 ARG A C 1
ATOM 2894 O O . ARG A 1 356 ? -23.092 -7.620 -3.505 1.00 93.81 356 ARG A O 1
ATOM 2901 N N . ALA A 1 357 ? -21.173 -6.662 -2.800 1.00 93.44 357 ALA A N 1
ATOM 2902 C CA . ALA A 1 357 ? -21.120 -7.336 -1.508 1.00 93.44 357 ALA A CA 1
ATOM 2903 C C . ALA A 1 357 ? -21.140 -6.356 -0.338 1.00 93.44 357 ALA A C 1
ATOM 2905 O O . ALA A 1 357 ? -22.055 -6.415 0.476 1.00 93.44 357 ALA A O 1
ATOM 2906 N N . LEU A 1 358 ? -20.178 -5.43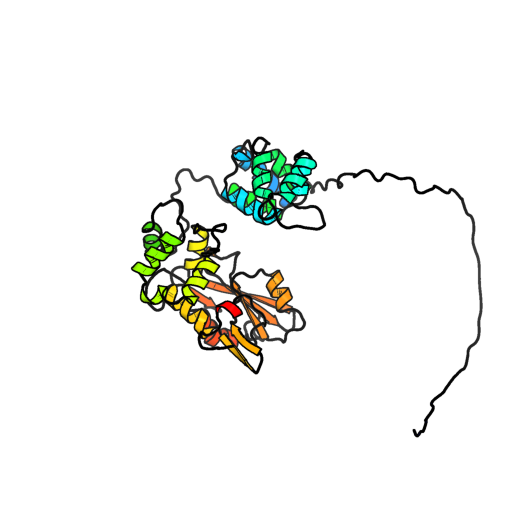2 -0.255 1.00 94.50 358 LEU A N 1
ATOM 2907 C CA . LEU A 1 358 ? -19.963 -4.688 0.991 1.00 94.50 358 LEU A CA 1
ATOM 2908 C C . LEU A 1 358 ? -21.097 -3.707 1.319 1.00 94.50 358 LEU A C 1
ATOM 2910 O O . LEU A 1 358 ? -21.465 -3.572 2.484 1.00 94.50 358 LEU A O 1
ATOM 2914 N N . CYS A 1 359 ? -21.681 -3.037 0.320 1.00 91.00 359 CYS A N 1
ATOM 2915 C CA . CYS A 1 359 ? -22.752 -2.061 0.559 1.00 91.00 359 CYS A CA 1
ATOM 2916 C C . CYS A 1 359 ? -24.158 -2.665 0.666 1.00 91.00 359 CYS A C 1
ATOM 2918 O O . CYS A 1 359 ? -25.090 -1.963 1.050 1.00 91.00 359 CYS A O 1
ATOM 2920 N N . LYS A 1 360 ? -24.324 -3.948 0.319 1.00 87.38 360 LYS A N 1
ATOM 2921 C CA . LYS A 1 360 ? -25.628 -4.638 0.300 1.00 87.38 360 LYS A CA 1
ATOM 2922 C C . LYS A 1 360 ? -25.716 -5.819 1.263 1.00 87.38 360 LYS A C 1
ATOM 2924 O O . LYS A 1 360 ? -26.818 -6.265 1.562 1.00 87.38 360 LYS A O 1
ATOM 2929 N N . GLY A 1 361 ? -24.580 -6.366 1.687 1.00 80.25 361 GLY A N 1
ATOM 2930 C CA . GLY A 1 361 ? -24.487 -7.551 2.533 1.00 80.25 361 GLY A CA 1
ATOM 2931 C C . GLY A 1 361 ? -24.028 -7.225 3.949 1.00 80.25 361 GLY A C 1
ATOM 2932 O O . GLY A 1 361 ? -23.463 -6.163 4.206 1.00 80.25 361 GLY A O 1
ATOM 2933 N N . GLY A 1 362 ? -24.262 -8.154 4.873 1.00 83.69 362 GLY A N 1
ATOM 2934 C CA . GLY A 1 362 ? -23.693 -8.100 6.215 1.00 83.69 362 GLY A CA 1
ATOM 2935 C C . GLY A 1 362 ? -22.185 -8.323 6.168 1.00 83.69 362 GLY A C 1
ATOM 2936 O O . GLY A 1 362 ? -21.742 -9.440 5.897 1.00 83.69 362 GLY A O 1
ATOM 2937 N N . VAL A 1 363 ? -21.418 -7.260 6.402 1.00 85.75 363 VAL A N 1
ATOM 2938 C CA . VAL A 1 363 ? -19.949 -7.267 6.373 1.00 85.75 363 VAL A CA 1
ATOM 2939 C C . VAL A 1 363 ? -19.361 -7.588 7.738 1.00 85.75 363 VAL A C 1
ATOM 2941 O O . VAL A 1 363 ? -18.352 -8.288 7.813 1.00 85.75 363 VAL A O 1
ATOM 2944 N N . SER A 1 364 ? -19.997 -7.087 8.798 1.00 82.56 364 SER A N 1
ATOM 2945 C CA . SER A 1 364 ? -19.594 -7.350 10.179 1.00 82.56 364 SER A CA 1
ATOM 2946 C C . SER A 1 364 ? -19.586 -8.843 10.499 1.00 82.56 364 SER A C 1
ATOM 2948 O O . SER A 1 364 ? -20.257 -9.642 9.839 1.00 82.56 364 SER A O 1
ATOM 2950 N N . GLN A 1 365 ? -18.859 -9.232 11.544 1.00 79.06 365 GLN A N 1
ATOM 2951 C CA . GLN A 1 365 ? -18.777 -10.632 11.975 1.00 79.06 365 GLN A CA 1
ATOM 2952 C C . GLN A 1 365 ? -20.157 -11.227 12.291 1.00 79.06 365 GLN A C 1
ATOM 2954 O O . GLN A 1 365 ? -20.422 -12.385 11.973 1.00 79.06 365 GLN A O 1
ATOM 2959 N N . ASP A 1 366 ? -21.063 -10.418 12.845 1.00 80.25 366 ASP A N 1
ATOM 2960 C CA . ASP A 1 366 ? -22.455 -10.797 13.115 1.00 80.25 366 ASP A CA 1
ATOM 2961 C C . ASP A 1 366 ? -23.367 -10.767 11.871 1.00 80.25 366 ASP A C 1
ATOM 2963 O O . ASP A 1 366 ? -24.546 -11.114 11.957 1.00 80.25 366 ASP A O 1
ATOM 2967 N N . ARG A 1 367 ? -22.826 -10.357 10.715 1.00 85.25 367 ARG A N 1
ATOM 2968 C CA . ARG A 1 367 ? -23.502 -10.208 9.419 1.00 85.25 367 ARG A CA 1
ATOM 2969 C C . ARG A 1 367 ? -24.702 -9.256 9.443 1.00 85.25 367 ARG A C 1
ATOM 2971 O O . ARG A 1 367 ? -25.602 -9.382 8.613 1.00 85.25 367 ARG A O 1
ATOM 2978 N N . ARG A 1 368 ? -24.722 -8.279 10.355 1.00 86.25 368 ARG A N 1
ATOM 2979 C CA . ARG A 1 368 ? -25.821 -7.302 10.482 1.00 86.25 368 ARG A CA 1
ATOM 2980 C C . ARG A 1 368 ? -25.510 -5.928 9.907 1.00 86.25 368 ARG A C 1
ATOM 2982 O O . ARG A 1 368 ? -26.438 -5.203 9.564 1.00 86.25 368 ARG A O 1
ATOM 2989 N N . THR A 1 369 ? -24.236 -5.561 9.805 1.00 90.50 369 THR A N 1
ATOM 2990 C CA . THR A 1 369 ? -23.818 -4.207 9.422 1.00 90.50 369 THR A CA 1
ATOM 2991 C C . THR A 1 369 ? -23.190 -4.206 8.035 1.00 90.50 369 THR A C 1
ATOM 2993 O O . THR A 1 369 ? -22.274 -4.980 7.763 1.00 90.50 369 THR A O 1
ATOM 2996 N N . SER A 1 370 ? -23.666 -3.319 7.164 1.00 93.62 370 SER A N 1
ATOM 2997 C CA . SER A 1 370 ? -23.147 -3.110 5.807 1.00 93.62 370 SER A CA 1
ATOM 2998 C C . SER A 1 370 ? -22.317 -1.828 5.713 1.00 93.62 370 SER A C 1
ATOM 3000 O O . SER A 1 370 ? -22.452 -0.923 6.531 1.00 93.62 370 SER A O 1
ATOM 3002 N N . CYS A 1 371 ? -21.486 -1.725 4.676 1.00 93.62 371 CYS A N 1
ATOM 3003 C CA . CYS A 1 371 ? -20.703 -0.530 4.358 1.00 93.62 371 CYS A CA 1
ATOM 3004 C C . CYS A 1 371 ? -21.578 0.521 3.655 1.00 93.62 371 CYS A C 1
ATOM 3006 O O . CYS A 1 371 ? -21.650 0.559 2.424 1.00 93.62 371 CYS A O 1
ATOM 3008 N N . THR A 1 372 ? -22.277 1.356 4.425 1.00 91.44 372 THR A N 1
ATOM 3009 C CA . THR A 1 372 ? -23.275 2.298 3.887 1.00 91.44 372 THR A CA 1
ATOM 3010 C C . THR A 1 372 ? -22.760 3.725 3.761 1.00 91.44 372 THR A C 1
ATOM 3012 O O . THR A 1 372 ? -23.183 4.444 2.858 1.00 91.44 372 THR A O 1
ATOM 3015 N N . THR A 1 373 ? -21.852 4.145 4.644 1.00 91.31 373 THR A N 1
ATOM 3016 C CA . THR A 1 373 ? -21.406 5.540 4.736 1.00 91.31 373 THR A CA 1
ATOM 3017 C C . THR A 1 373 ? -19.891 5.619 4.608 1.00 91.31 373 THR A C 1
ATOM 3019 O O . THR A 1 373 ? -19.173 4.993 5.372 1.00 91.31 373 THR A O 1
ATOM 3022 N N . ILE A 1 374 ? -19.372 6.406 3.670 1.00 92.06 374 ILE A N 1
ATOM 3023 C CA . ILE A 1 374 ? -17.923 6.623 3.573 1.00 92.06 374 ILE A CA 1
ATOM 3024 C C . ILE A 1 374 ? -17.442 7.469 4.757 1.00 92.06 374 ILE A C 1
ATOM 3026 O O . ILE A 1 374 ? -18.044 8.502 5.071 1.00 92.06 374 ILE A O 1
ATOM 3030 N N . CYS A 1 375 ? -16.351 7.036 5.385 1.00 90.94 375 CYS A N 1
ATOM 3031 C CA . CYS A 1 375 ? -15.648 7.788 6.415 1.00 90.94 375 CYS A CA 1
ATOM 3032 C C . CYS A 1 375 ? -15.131 9.126 5.844 1.00 90.94 375 CYS A C 1
ATOM 3034 O O . CYS A 1 375 ? -14.518 9.142 4.772 1.00 90.94 375 CYS A O 1
ATOM 3036 N N . PRO A 1 376 ? -15.406 10.268 6.497 1.00 85.94 376 PRO A N 1
ATOM 3037 C CA . PRO A 1 376 ? -14.994 11.570 5.985 1.00 85.94 376 PRO A CA 1
ATOM 3038 C C . PRO A 1 376 ? -13.470 11.765 6.053 1.00 85.94 376 PRO A C 1
ATOM 3040 O O . PRO A 1 376 ? -12.756 11.053 6.751 1.00 85.94 376 PRO A O 1
ATOM 3043 N N . ASN A 1 377 ? -12.970 12.784 5.344 1.00 84.94 377 ASN A N 1
ATOM 3044 C CA . ASN A 1 377 ? -11.592 13.285 5.477 1.00 84.94 377 ASN A CA 1
ATOM 3045 C C . ASN A 1 377 ? -10.473 12.257 5.215 1.00 84.94 377 ASN A C 1
ATOM 3047 O O . ASN A 1 377 ? -9.376 12.386 5.750 1.00 84.94 377 ASN A O 1
ATOM 3051 N N . LEU A 1 378 ? -10.720 11.264 4.352 1.00 89.56 378 LEU A N 1
ATOM 3052 C CA . LEU A 1 378 ? -9.675 10.318 3.953 1.00 89.56 378 LEU A CA 1
ATOM 3053 C C . LEU A 1 378 ? -8.517 11.004 3.198 1.00 89.56 378 LEU A C 1
ATOM 3055 O O . LEU A 1 378 ? -8.772 11.907 2.390 1.00 89.56 378 LEU A O 1
ATOM 3059 N N . PRO A 1 379 ? -7.265 10.527 3.370 1.00 85.75 379 PRO A N 1
ATOM 3060 C CA . PRO A 1 379 ? -6.069 11.153 2.792 1.00 85.75 379 PRO A CA 1
ATOM 3061 C C . PRO A 1 379 ? -6.100 11.280 1.264 1.00 85.75 379 PRO A C 1
ATOM 3063 O O . PRO A 1 379 ? -5.639 12.269 0.696 1.00 85.75 379 PRO A O 1
ATOM 3066 N N . LEU A 1 380 ? -6.679 10.290 0.582 1.00 88.62 380 LEU A N 1
ATOM 3067 C CA . LEU A 1 380 ? -6.688 10.228 -0.880 1.00 88.62 380 LEU A CA 1
ATOM 3068 C C . LEU A 1 380 ? -7.819 11.026 -1.534 1.00 88.62 380 LEU A C 1
ATOM 3070 O O . LEU A 1 380 ? -7.835 11.158 -2.758 1.00 88.62 380 LEU A O 1
ATOM 3074 N N . ASN A 1 381 ? -8.719 11.630 -0.752 1.00 86.00 381 ASN A N 1
ATOM 3075 C CA . ASN A 1 381 ? -9.828 12.415 -1.297 1.00 86.00 381 ASN A CA 1
ATOM 3076 C C . ASN A 1 381 ? -9.341 13.554 -2.197 1.00 86.00 381 ASN A C 1
ATOM 3078 O O . ASN A 1 381 ? -9.932 13.793 -3.243 1.00 86.00 381 ASN A O 1
ATOM 3082 N N . ALA A 1 382 ? -8.249 14.233 -1.827 1.00 82.19 382 ALA A N 1
ATOM 3083 C CA . ALA A 1 382 ? -7.674 15.305 -2.640 1.00 82.19 382 ALA A CA 1
ATOM 3084 C C . ALA A 1 382 ? -7.093 14.795 -3.970 1.00 82.19 382 ALA A C 1
ATOM 3086 O O . ALA A 1 382 ? -7.180 15.487 -4.982 1.00 82.19 382 ALA A O 1
ATOM 3087 N N . MET A 1 383 ? -6.531 13.584 -3.972 1.00 84.62 383 MET A N 1
ATOM 3088 C CA . MET A 1 383 ? -5.932 12.966 -5.155 1.00 84.62 383 MET A CA 1
ATOM 3089 C C . MET A 1 383 ? -6.990 12.443 -6.130 1.00 84.62 383 MET A C 1
ATOM 3091 O O . MET A 1 383 ? -6.783 12.505 -7.339 1.00 84.62 383 MET A O 1
ATOM 3095 N N . PHE A 1 384 ? -8.114 11.946 -5.609 1.00 86.81 384 PHE A N 1
ATOM 3096 C CA . PHE A 1 384 ? -9.182 11.339 -6.406 1.00 86.81 384 PHE A CA 1
ATOM 3097 C C . PHE A 1 384 ? -10.229 12.363 -6.862 1.00 86.81 384 PHE A C 1
ATOM 3099 O O . PHE A 1 384 ? -11.215 11.986 -7.483 1.00 86.81 384 PHE A O 1
ATOM 3106 N N . LYS A 1 385 ? -10.059 13.664 -6.585 1.00 76.00 385 LYS A N 1
ATOM 3107 C CA . LYS A 1 385 ? -11.024 14.678 -7.039 1.00 76.00 385 LYS A CA 1
ATOM 3108 C C . LYS A 1 385 ? -11.228 14.591 -8.562 1.00 76.00 385 LYS A C 1
ATOM 3110 O O . LYS A 1 385 ? -10.235 14.594 -9.294 1.00 76.00 385 LYS A O 1
ATOM 3115 N N . PRO A 1 386 ? -12.476 14.552 -9.063 1.00 66.31 386 PRO A N 1
ATOM 3116 C CA . PRO A 1 386 ? -12.738 14.595 -10.499 1.00 66.31 386 PRO A CA 1
ATOM 3117 C C . PRO A 1 386 ? -12.129 15.862 -11.111 1.00 66.31 386 PRO A C 1
ATOM 3119 O O . PRO A 1 386 ? -12.291 16.943 -10.549 1.00 66.31 386 PRO A O 1
ATOM 3122 N N . CYS A 1 387 ? -11.456 15.749 -12.262 1.00 53.81 387 CYS A N 1
ATOM 3123 C CA . CYS A 1 387 ? -10.859 16.901 -12.957 1.00 53.81 387 CYS A CA 1
ATOM 3124 C C . CYS A 1 387 ? -11.873 18.001 -13.330 1.00 53.81 387 CYS A C 1
ATOM 3126 O O . CYS A 1 387 ? -11.458 19.135 -13.545 1.00 53.81 387 CYS A O 1
ATOM 3128 N N . ASP A 1 388 ? -13.171 17.688 -13.351 1.00 50.94 388 ASP A N 1
ATOM 3129 C CA . ASP A 1 388 ? -14.244 18.626 -13.705 1.00 50.94 388 ASP A CA 1
ATOM 3130 C C . ASP A 1 388 ? -14.876 19.330 -12.489 1.00 50.94 388 ASP A C 1
ATOM 3132 O O . ASP A 1 388 ? -15.768 20.163 -12.643 1.00 50.94 388 ASP A O 1
ATOM 3136 N N . ALA A 1 389 ? -14.430 19.019 -11.267 1.00 43.81 389 ALA A N 1
ATOM 3137 C CA . ALA A 1 389 ? -14.834 19.753 -10.073 1.00 43.81 389 ALA A CA 1
ATOM 3138 C C . ALA A 1 389 ? -13.976 21.022 -9.960 1.00 43.81 389 ALA A C 1
ATOM 3140 O O . ALA A 1 389 ? -12.956 21.042 -9.267 1.00 43.81 389 ALA A O 1
ATOM 3141 N N . GLY A 1 390 ? -14.363 22.059 -10.707 1.00 32.81 390 GLY A N 1
ATOM 3142 C CA . GLY A 1 390 ? -13.823 23.406 -10.527 1.00 32.81 390 GLY A CA 1
ATOM 3143 C C . GLY A 1 390 ? -14.012 23.910 -9.085 1.00 32.81 390 GLY A C 1
ATOM 3144 O O . GLY A 1 390 ? -14.854 23.367 -8.363 1.00 32.81 390 GLY A O 1
ATOM 3145 N N . PRO A 1 391 ? -13.197 24.890 -8.653 1.00 36.06 391 PRO A N 1
ATOM 3146 C CA . PRO A 1 391 ? -13.331 25.523 -7.342 1.00 36.06 391 PRO A CA 1
ATOM 3147 C C . PRO A 1 391 ? -14.703 26.165 -7.117 1.00 36.06 391 PRO A C 1
ATOM 3149 O O . PRO A 1 391 ? -15.313 26.635 -8.108 1.00 36.06 391 PRO A O 1
#

Radius of gyration: 29.32 Å; chains: 1; bounding box: 72×75×94 Å

InterPro domains:
  IPR000980 SH2 domain [PF00017] (279-353)
  IPR000980 SH2 domain [PS50001] (279-342)
  IPR000980 SH2 domain [SM00252] (277-363)
  IPR011029 Death-like domain superfamily [G3DSA:1.10.533.10] (71-170)
  IPR011029 Death-like domain superfamily [SSF47986] (73-154)
  IPR036860 SH2 domain superfamily [G3DSA:3.30.505.10] (257-363)
  IPR036860 SH2 domain superfamily [SSF55550] (277-356)

Organism: Paramuricea clavata (NCBI:txid317549)

pLDDT: mean 79.32, std 20.0, range [30.53, 97.88]

Secondary structure (DSSP, 8-state):
------------------------------------S----PPPP---PPTT-HHHHHHHHHHHHHTT--BGGGS-HHHHHHHHHHHTS--TTS-SHHHHHHHTT--HHHHHHHHHH-SS-HHHHHHHHTTTSBHHHHHHHHHHTT-HHHHHHHHHHHTSS---SS-------SSHHHHHHHHTSSSSS-EEHHHHHHHHHHHSHHHHT-HHHHHHHHHHTT--TT-TTS--EE-HHHHHHHHHHH--SSSSTTSHHHHHHHHHHHSEEE-GGG-EEESEEES--HHHHHHHHTTTSPTTEEEEEE-STTGGGT-EEEEEE-SSSEEEEEEEEETTTTEEEETTEEESSHHHHIIIIITTS--STTS-----EEPTT-GGGTTS--TT---